Protein AF-0000000083316003 (afdb_homodimer)

Foldseek 3Di:
DVQLVVLLVCLVPPCVVLLVVLLVLQLQLVVVVAAEEEEEFQVSLVLLVLQDDAFFHFLRYAYQDDPQRYPVVHNVRNVVVQQDADCQLVSCVVFPHALSYAYEYEDALQAGRNSQVVLVNCVVRNHQYEYEYAPQQVVVDAHHPVNDGNVRSHPGYRHLNAHHVQFRAFDDPVSPDGHDGRRVVSSSSSVSVSRVSSCVVCVVVVHHGRGQRHPPDPPRVVSSVVSCVVCCVRHVVD/DVQLVVLLVCLVPPCVVLLVVLLVLQLQLVVVVAAEEEEEFQVSLVLLVLQDDAFFHFLRYAYQDDPQRYPVVHNVRNVVVQQDADCQLVSCVVFPHALSYAYEYEDALQAGRNSQVVLVNCVVRNHQYEYEYAPQQVVVDAHHPVNDGNVRSHPGYRHLNAHHVQFRAFDDPVSPDGHDGRRVVSSSSSVSVSRVSSCVVCVVVVHHGRGQRHPPDPPRVVSSVVSCVVCCVRHVVD

Nearest PDB structures (foldseek):
  3cvj-assembly2_D  TM=9.677E-01  e=1.317E-24  Halalkalibacterium halodurans C-125
  2i2w-assembly1_A  TM=7.244E-01  e=1.270E-08  Escherichia coli
  1nri-assembly1_A-2  TM=6.727E-01  e=1.949E-07  Haemophilus influenzae
  4s12-assembly1_A  TM=6.729E-01  e=2.659E-07  Yersinia enterocolitica subsp. palearctica Y11
  4m0d-assembly1_A  TM=6.457E-01  e=8.125E-07  Haemophilus influenzae Rd KW20

Organism: NCBI:txid1204385

InterPro domains:
  IPR001347 SIS domain [PF13580] (2-132)
  IPR001347 SIS domain [PS51464] (26-204)
  IPR046348 SIS domain superfamily [SSF53697] (4-202)
  IPR050099 SIS family GmhA and DiaA subfamilies [PTHR30390] (5-138)

Secondary structure (DSSP, 8-state):
-HHHHHHHHHHHHHSHHHHHHHHHHHHHHHHTT--EEEEESGGGHHHHHHTSS-TT-BTTEEE---GGGSTTT-HHHHHHHTT-TTSHHHHHTTS---TT-EEEEE-SSS--HHHHHHHHHHHHTT-EEEEEE-HHHHHHS---TTS--HHHH-SEEEE--PPGGGEEEE-TTT---EEEE-HHHHHHHHHHHHHHHHHHHHHHTT----B---TTSTTHHHHHHHHHHHHTTT-TT-/-HHHHHHHHHHHHHSHHHHHHHHHHHHHHHHTT--EEEEESGGGHHHHHHTSS-TT-BTTEEE---GGGSTTT-HHHHHHHTT-TTSHHHHHTTS---TT-EEEEE-SSS--HHHHHHHHHHHHTT-EEEEEE-HHHHHHS---TTS--HHHH-SEEEE--PPGGGEEEE-TTT---EEEE-HHHHHHHHHHHHHHHHHHHHHHTT----B---TTSTTHHHHHHHHHHHHGGG-TT-

Sequence (476 aa):
MAAIQATLQQIAESQAAALDAAATAIVDAFRADGMLYLFGTGHSHLLAEEGHYRAGGLAPVCPILSSATMLHESAVTSTRFERTSGIGAALLERYPISNRDVIMIFSNSGVNAVPVEVALAARERGMTVIAVVAAAYAARVPAGPSGHKLADLAHIVIDNHGVPGDALVPIGTARRFRTGPGSTITGAFILNAILTEVAWRLDAMGMEPPVYISANMPGAAEHNAGLVARFRSRNPHLMAAIQATLQQIAESQAAALDAAATAIVDAFRADGMLYLFGTGHSHLLAEEGHYRAGGLAPVCPILSSATMLHESAVTSTRFERTSGIGAALLERYPISNRDVIMIFSNSGVNAVPVEVALAARERGMTVIAVVAAAYAARVPAGPSGHKLADLAHIVIDNHGVPGDALVPIGTARRFRTGPGSTITGAFILNAILTEVAWRLDAMGMEPPVYISANMPGAAEHNAGLVARFRSRNPHL

pLDDT: mean 95.46, std 4.46, range [69.31, 98.94]

Radius of gyration: 20.66 Å; Cα contacts (8 Å, |Δi|>4): 1092; chains: 2; bounding box: 54×57×46 Å

Structure (mmCIF, N/CA/C/O backbone):
data_AF-0000000083316003-model_v1
#
loop_
_entity.id
_entity.type
_entity.pdbx_description
1 polymer 'SIS domain-containing protein'
#
loop_
_atom_site.group_PDB
_atom_site.id
_atom_site.type_symbol
_atom_site.label_atom_id
_atom_site.label_alt_id
_atom_site.label_comp_id
_atom_site.label_asym_id
_atom_site.label_entity_id
_atom_site.label_seq_id
_atom_site.pdbx_PDB_ins_code
_atom_site.Cartn_x
_atom_site.Cartn_y
_atom_site.Cartn_z
_atom_site.occupancy
_atom_site.B_iso_or_equiv
_atom_site.auth_seq_id
_atom_site.auth_comp_id
_atom_site.auth_asym_id
_atom_site.auth_atom_id
_atom_site.pdbx_PDB_model_num
ATOM 1 N N . MET A 1 1 ? 1.107 14.305 -9.633 1 94.19 1 MET A N 1
ATOM 2 C CA . MET A 1 1 ? 0.143 13.414 -10.273 1 94.19 1 MET A CA 1
ATOM 3 C C . MET A 1 1 ? 0.595 13.047 -11.688 1 94.19 1 MET A C 1
ATOM 5 O O . MET A 1 1 ? 0.624 11.875 -12.047 1 94.19 1 MET A O 1
ATOM 9 N N . ALA A 1 2 ? 1.16 14 -12.375 1 94 2 ALA A N 1
ATOM 10 C CA . ALA A 1 2 ? 1.565 13.711 -13.75 1 94 2 ALA A CA 1
ATOM 11 C C . ALA A 1 2 ? 2.762 12.766 -13.789 1 94 2 ALA A C 1
ATOM 13 O O . ALA A 1 2 ? 2.834 11.875 -14.641 1 94 2 ALA A O 1
ATOM 14 N N . ALA A 1 3 ? 3.707 12.914 -12.906 1 95.44 3 ALA A N 1
ATOM 15 C CA . ALA A 1 3 ? 4.938 12.125 -12.906 1 95.44 3 ALA A CA 1
ATOM 16 C C . ALA A 1 3 ? 4.641 10.648 -12.688 1 95.44 3 ALA A C 1
ATOM 18 O O . ALA A 1 3 ? 5.195 9.789 -13.375 1 95.44 3 ALA A O 1
ATOM 19 N N . ILE A 1 4 ? 3.785 10.344 -11.75 1 97.75 4 ILE A N 1
ATOM 20 C CA . ILE A 1 4 ? 3.494 8.945 -11.453 1 97.75 4 ILE A CA 1
ATOM 21 C C . ILE A 1 4 ? 2.67 8.336 -12.586 1 97.75 4 ILE A C 1
ATOM 23 O O . ILE A 1 4 ? 2.834 7.16 -12.922 1 97.75 4 ILE A O 1
ATOM 27 N N . GLN A 1 5 ? 1.734 9.102 -13.18 1 97.88 5 GLN A N 1
ATOM 28 C CA . GLN A 1 5 ? 0.959 8.609 -14.312 1 97.88 5 GLN A CA 1
ATOM 29 C C . GLN A 1 5 ? 1.862 8.289 -15.5 1 97.88 5 GLN A C 1
ATOM 31 O O . GLN A 1 5 ? 1.656 7.293 -16.188 1 97.88 5 GLN A O 1
ATOM 36 N N . ALA A 1 6 ? 2.855 9.117 -15.711 1 97.69 6 ALA A N 1
ATOM 37 C CA . ALA A 1 6 ? 3.83 8.859 -16.766 1 97.69 6 ALA A CA 1
ATOM 38 C C . ALA A 1 6 ? 4.617 7.582 -16.484 1 97.69 6 ALA A C 1
ATOM 40 O O . ALA A 1 6 ? 4.91 6.809 -17.406 1 97.69 6 ALA A O 1
ATOM 41 N N . THR A 1 7 ? 4.988 7.387 -15.25 1 98.31 7 THR A N 1
ATOM 42 C CA . THR A 1 7 ? 5.723 6.188 -14.852 1 98.31 7 THR A CA 1
ATOM 43 C C . THR A 1 7 ? 4.891 4.934 -15.102 1 98.31 7 THR A C 1
ATOM 45 O O . THR A 1 7 ? 5.402 3.934 -15.609 1 98.31 7 THR A O 1
ATOM 48 N N . LEU A 1 8 ? 3.58 4.992 -14.75 1 98.62 8 LEU A N 1
ATOM 49 C CA . LEU A 1 8 ? 2.693 3.857 -14.977 1 98.62 8 LEU A CA 1
ATOM 50 C C . LEU A 1 8 ? 2.578 3.547 -16.469 1 98.62 8 LEU A C 1
ATOM 52 O O . LEU A 1 8 ? 2.559 2.377 -16.859 1 98.62 8 LEU A O 1
ATOM 56 N N . GLN A 1 9 ? 2.506 4.59 -17.234 1 98 9 GLN A N 1
ATOM 57 C CA . GLN A 1 9 ? 2.443 4.41 -18.672 1 98 9 GLN A CA 1
ATOM 58 C C . GLN A 1 9 ? 3.717 3.758 -19.203 1 98 9 GLN A C 1
ATOM 60 O O . GLN A 1 9 ? 3.66 2.889 -20.078 1 98 9 GLN A O 1
ATOM 65 N N . GLN A 1 10 ? 4.844 4.195 -18.719 1 98.25 10 GLN A N 1
ATOM 66 C CA . GLN A 1 10 ? 6.121 3.609 -19.109 1 98.25 10 GLN A CA 1
ATOM 67 C C . GLN A 1 10 ? 6.176 2.125 -18.766 1 98.25 10 GLN A C 1
ATOM 69 O O . GLN A 1 10 ? 6.68 1.316 -19.547 1 98.25 10 GLN A O 1
ATOM 74 N N . ILE A 1 11 ? 5.684 1.744 -17.609 1 98.69 11 ILE A N 1
ATOM 75 C CA . ILE A 1 11 ? 5.648 0.348 -17.188 1 98.69 11 ILE A CA 1
ATOM 76 C C . ILE A 1 11 ? 4.785 -0.461 -18.156 1 98.69 11 ILE A C 1
ATOM 78 O O . ILE A 1 11 ? 5.203 -1.518 -18.641 1 98.69 11 ILE A O 1
ATOM 82 N N . ALA A 1 12 ? 3.582 0.074 -18.453 1 98 12 ALA A N 1
ATOM 83 C CA . ALA A 1 12 ? 2.645 -0.618 -19.328 1 98 12 ALA A CA 1
ATOM 84 C C . ALA A 1 12 ? 3.264 -0.876 -20.703 1 98 12 ALA A C 1
ATOM 86 O O . ALA A 1 12 ? 3.008 -1.912 -21.328 1 98 12 ALA A O 1
ATOM 87 N N . GLU A 1 13 ? 4.117 -0.022 -21.094 1 97.38 13 GLU A N 1
ATOM 88 C CA . GLU A 1 13 ? 4.68 -0.093 -22.438 1 97.38 13 GLU A CA 1
ATOM 89 C C . GLU A 1 13 ? 5.953 -0.933 -22.469 1 97.38 13 GLU A C 1
ATOM 91 O O . GLU A 1 13 ? 6.184 -1.702 -23.406 1 97.38 13 GLU A O 1
ATOM 96 N N . SER A 1 14 ? 6.727 -0.84 -21.484 1 98.5 14 SER A N 1
ATOM 97 C CA . SER A 1 14 ? 8.086 -1.371 -21.562 1 98.5 14 SER A CA 1
ATOM 98 C C . SER A 1 14 ? 8.188 -2.727 -20.875 1 98.5 14 SER A C 1
ATOM 100 O O . SER A 1 14 ? 9.148 -3.469 -21.094 1 98.5 14 SER A O 1
ATOM 102 N N . GLN A 1 15 ? 7.23 -3.033 -20.016 1 98.62 15 GLN A N 1
ATOM 103 C CA . GLN A 1 15 ? 7.414 -4.223 -19.188 1 98.62 15 GLN A CA 1
ATOM 104 C C . GLN A 1 15 ? 6.449 -5.332 -19.594 1 98.62 15 GLN A C 1
ATOM 106 O O . GLN A 1 15 ? 6.234 -6.289 -18.859 1 98.62 15 GLN A O 1
ATOM 111 N N . ALA A 1 16 ? 5.867 -5.223 -20.766 1 97.88 16 ALA A N 1
ATOM 112 C CA . ALA A 1 16 ? 4.844 -6.164 -21.219 1 97.88 16 ALA A CA 1
ATOM 113 C C . ALA A 1 16 ? 5.371 -7.594 -21.219 1 97.88 16 ALA A C 1
ATOM 115 O O . ALA A 1 16 ? 4.688 -8.516 -20.766 1 97.88 16 ALA A O 1
ATOM 116 N N . ALA A 1 17 ? 6.57 -7.84 -21.719 1 98.56 17 ALA A N 1
ATOM 117 C CA . ALA A 1 17 ? 7.145 -9.18 -21.812 1 98.56 17 ALA A CA 1
ATOM 118 C C . ALA A 1 17 ? 7.398 -9.766 -20.422 1 98.56 17 ALA A C 1
ATOM 120 O O . ALA A 1 17 ? 7.145 -10.945 -20.188 1 98.56 17 ALA A O 1
ATOM 121 N N . ALA A 1 18 ? 7.934 -8.945 -19.547 1 98.81 18 ALA A N 1
ATOM 122 C CA . ALA A 1 18 ? 8.211 -9.406 -18.188 1 98.81 18 ALA A CA 1
ATOM 123 C C . ALA A 1 18 ? 6.918 -9.719 -17.438 1 98.81 18 ALA A C 1
ATOM 125 O O . ALA A 1 18 ? 6.844 -10.695 -16.688 1 98.81 18 ALA A O 1
ATOM 126 N N . LEU A 1 19 ? 5.914 -8.859 -17.625 1 98.81 19 LEU A N 1
ATOM 127 C CA . LEU A 1 19 ? 4.613 -9.094 -17 1 98.81 19 LEU A CA 1
ATOM 128 C C . LEU A 1 19 ? 3.99 -10.391 -17.516 1 98.81 19 LEU A C 1
ATOM 130 O O . LEU A 1 19 ? 3.412 -11.156 -16.75 1 98.81 19 LEU A O 1
ATOM 134 N N . ASP A 1 20 ? 4.133 -10.594 -18.781 1 98.75 20 ASP A N 1
ATOM 135 C CA . ASP A 1 20 ? 3.631 -11.82 -19.391 1 98.75 20 ASP A CA 1
ATOM 136 C C . ASP A 1 20 ? 4.34 -13.047 -18.828 1 98.75 20 ASP A C 1
ATOM 138 O O . ASP A 1 20 ? 3.697 -14.062 -18.531 1 98.75 20 ASP A O 1
ATOM 142 N N . ALA A 1 21 ? 5.617 -13 -18.688 1 98.94 21 ALA A N 1
ATOM 143 C CA . ALA A 1 21 ? 6.402 -14.102 -18.141 1 98.94 21 ALA A CA 1
ATOM 144 C C . ALA A 1 21 ? 6.008 -14.391 -16.703 1 98.94 21 ALA A C 1
ATOM 146 O O . ALA A 1 21 ? 5.914 -15.555 -16.297 1 98.94 21 ALA A O 1
ATOM 147 N N . ALA A 1 22 ? 5.797 -13.344 -15.945 1 98.94 22 ALA A N 1
ATOM 148 C CA . ALA A 1 22 ? 5.379 -13.5 -14.555 1 98.94 22 ALA A CA 1
ATOM 149 C C . ALA A 1 22 ? 4.016 -14.188 -14.469 1 98.94 22 ALA A C 1
ATOM 151 O O . ALA A 1 22 ? 3.83 -15.117 -13.68 1 98.94 22 ALA A O 1
ATOM 152 N N . ALA A 1 23 ? 3.086 -13.695 -15.297 1 98.88 23 ALA A N 1
ATOM 153 C CA . ALA A 1 23 ? 1.759 -14.305 -15.312 1 98.88 23 ALA A CA 1
ATOM 154 C C . ALA A 1 23 ? 1.838 -15.781 -15.688 1 98.88 23 ALA A C 1
ATOM 156 O O . ALA A 1 23 ? 1.148 -16.625 -15.094 1 98.88 23 ALA A O 1
ATOM 157 N N . THR A 1 24 ? 2.688 -16.094 -16.641 1 98.88 24 THR A N 1
ATOM 158 C CA . THR A 1 24 ? 2.867 -17.484 -17.062 1 98.88 24 THR A CA 1
ATOM 159 C C . THR A 1 24 ? 3.391 -18.328 -15.906 1 98.88 24 THR A C 1
ATOM 161 O O . THR A 1 24 ? 2.863 -19.406 -15.641 1 98.88 24 THR A O 1
ATOM 164 N N . ALA A 1 25 ? 4.371 -17.828 -15.234 1 98.94 25 ALA A N 1
ATOM 165 C CA . ALA A 1 25 ? 4.965 -18.562 -14.125 1 98.94 25 ALA A CA 1
ATOM 166 C C . ALA A 1 25 ? 3.934 -18.828 -13.031 1 98.94 25 ALA A C 1
ATOM 168 O O . ALA A 1 25 ? 3.895 -19.922 -12.453 1 98.94 25 ALA A O 1
ATOM 169 N N . ILE A 1 26 ? 3.119 -17.875 -12.758 1 98.88 26 ILE A N 1
ATOM 170 C CA . ILE A 1 26 ? 2.137 -17.984 -11.688 1 98.88 26 ILE A CA 1
ATOM 171 C C . ILE A 1 26 ? 1.019 -18.938 -12.102 1 98.88 26 ILE A C 1
ATOM 173 O O . ILE A 1 26 ? 0.58 -19.781 -11.312 1 98.88 26 ILE A O 1
ATOM 177 N N . VAL A 1 27 ? 0.526 -18.828 -13.344 1 98.81 27 VAL A N 1
ATOM 178 C CA . VAL A 1 27 ? -0.492 -19.734 -13.844 1 98.81 27 VAL A CA 1
ATOM 179 C C . VAL A 1 27 ? 0.014 -21.172 -13.758 1 98.81 27 VAL A C 1
ATOM 181 O O . VAL A 1 27 ? -0.71 -22.062 -13.312 1 98.81 27 VAL A O 1
ATOM 184 N N . ASP A 1 28 ? 1.266 -21.375 -14.188 1 98.69 28 ASP A N 1
ATOM 185 C CA . ASP A 1 28 ? 1.854 -22.703 -14.133 1 98.69 28 ASP A CA 1
ATOM 186 C C . ASP A 1 28 ? 1.908 -23.219 -12.695 1 98.69 28 ASP A C 1
ATOM 188 O O . ASP A 1 28 ? 1.617 -24.391 -12.438 1 98.69 28 ASP A O 1
ATOM 192 N N . ALA A 1 29 ? 2.287 -22.391 -11.781 1 98.69 29 ALA A N 1
ATOM 193 C CA . ALA A 1 29 ? 2.324 -22.781 -10.375 1 98.69 29 ALA A CA 1
ATOM 194 C C . ALA A 1 29 ? 0.938 -23.172 -9.875 1 98.69 29 ALA A C 1
ATOM 196 O O . ALA A 1 29 ? 0.78 -24.219 -9.234 1 98.69 29 ALA A O 1
ATOM 197 N N . PHE A 1 30 ? -0.073 -22.312 -10.188 1 98.44 30 PHE A N 1
ATOM 198 C CA . PHE A 1 30 ? -1.432 -22.578 -9.734 1 98.44 30 PHE A CA 1
ATOM 199 C C . PHE A 1 30 ? -1.959 -23.875 -10.32 1 98.44 30 PHE A C 1
ATOM 201 O O . PHE A 1 30 ? -2.619 -24.656 -9.633 1 98.44 30 PHE A O 1
ATOM 208 N N . ARG A 1 31 ? -1.656 -24.125 -11.531 1 97.56 31 ARG A N 1
ATOM 209 C CA . ARG A 1 31 ? -2.096 -25.359 -12.188 1 97.56 31 ARG A CA 1
ATOM 210 C C . ARG A 1 31 ? -1.441 -26.578 -11.547 1 97.56 31 ARG A C 1
ATOM 212 O O . ARG A 1 31 ? -2.02 -27.672 -11.547 1 97.56 31 ARG A O 1
ATOM 219 N N . ALA A 1 32 ? -0.326 -26.406 -11.039 1 97.31 32 ALA A N 1
ATOM 220 C CA . ALA A 1 32 ? 0.397 -27.5 -10.375 1 97.31 32 ALA A CA 1
ATOM 221 C C . ALA A 1 32 ? 0.099 -27.516 -8.875 1 97.31 32 ALA A C 1
ATOM 223 O O . ALA A 1 32 ? 0.826 -28.141 -8.102 1 97.31 32 ALA A O 1
ATOM 224 N N . ASP A 1 33 ? -0.866 -26.734 -8.461 1 96.69 33 ASP A N 1
ATOM 225 C CA . ASP A 1 33 ? -1.322 -26.641 -7.074 1 96.69 33 ASP A CA 1
ATOM 226 C C . ASP A 1 33 ? -0.284 -25.938 -6.199 1 96.69 33 ASP A C 1
ATOM 228 O O . ASP A 1 33 ? -0.202 -26.188 -4.996 1 96.69 33 ASP A O 1
ATOM 232 N N . GLY A 1 34 ? 0.559 -25.125 -6.82 1 98.19 34 GLY A N 1
ATOM 233 C CA . GLY A 1 34 ? 1.461 -24.234 -6.102 1 98.19 34 GLY A CA 1
ATOM 234 C C . GLY A 1 34 ? 0.823 -22.922 -5.723 1 98.19 34 GLY A C 1
ATOM 235 O O . GLY A 1 34 ? -0.335 -22.656 -6.062 1 98.19 34 GLY A O 1
ATOM 236 N N . MET A 1 35 ? 1.604 -22.141 -4.984 1 98.56 35 MET A N 1
ATOM 237 C CA . MET A 1 35 ? 1.162 -20.844 -4.488 1 98.56 35 MET A CA 1
ATOM 238 C C . MET A 1 35 ? 2.053 -19.734 -5.02 1 98.56 35 MET A C 1
ATOM 240 O O . MET A 1 35 ? 3.158 -19.984 -5.5 1 98.56 35 MET A O 1
ATOM 244 N N . LEU A 1 36 ? 1.54 -18.531 -5.004 1 98.88 36 LEU A N 1
ATOM 245 C CA . LEU A 1 36 ? 2.352 -17.312 -5.125 1 98.88 36 LEU A CA 1
ATOM 246 C C . LEU A 1 36 ? 2.662 -16.734 -3.752 1 98.88 36 LEU A C 1
ATOM 248 O O . LEU A 1 36 ? 1.748 -16.391 -2.998 1 98.88 36 LEU A O 1
ATOM 252 N N . TYR A 1 37 ? 3.92 -16.672 -3.432 1 98.88 37 TYR A N 1
ATOM 253 C CA . TYR A 1 37 ? 4.363 -15.977 -2.229 1 98.88 37 TYR A CA 1
ATOM 254 C C . TYR A 1 37 ? 4.82 -14.562 -2.559 1 98.88 37 TYR A C 1
ATOM 256 O O . TYR A 1 37 ? 5.449 -14.328 -3.594 1 98.88 37 TYR A O 1
ATOM 264 N N . LEU A 1 38 ? 4.449 -13.609 -1.758 1 98.88 38 LEU A N 1
ATOM 265 C CA . LEU A 1 38 ? 4.84 -12.211 -1.913 1 98.88 38 LEU A CA 1
ATOM 266 C C . LEU A 1 38 ? 5.703 -11.758 -0.741 1 98.88 38 LEU A C 1
ATOM 268 O O . LEU A 1 38 ? 5.406 -12.07 0.413 1 98.88 38 LEU A O 1
ATOM 272 N N . PHE A 1 39 ? 6.742 -11.016 -1.073 1 98.62 39 PHE A N 1
ATOM 273 C CA . PHE A 1 39 ? 7.637 -10.602 -0.002 1 98.62 39 PHE A CA 1
ATOM 274 C C . PHE A 1 39 ? 8.195 -9.211 -0.275 1 98.62 39 PHE A C 1
ATOM 276 O O . PHE A 1 39 ? 8.438 -8.852 -1.429 1 98.62 39 PHE A O 1
ATOM 283 N N . GLY A 1 40 ? 8.414 -8.438 0.724 1 97.69 40 GLY A N 1
ATOM 284 C CA . GLY A 1 40 ? 9.102 -7.16 0.79 1 97.69 40 GLY A CA 1
ATOM 285 C C . GLY A 1 40 ? 9.398 -6.715 2.209 1 97.69 40 GLY A C 1
ATOM 286 O O . GLY A 1 40 ? 8.852 -7.262 3.166 1 97.69 40 GLY A O 1
ATOM 287 N N . THR A 1 41 ? 10.297 -5.82 2.35 1 96.25 41 THR A N 1
ATOM 288 C CA . THR A 1 41 ? 10.648 -5.238 3.641 1 96.25 41 THR A CA 1
ATOM 289 C C . THR A 1 41 ? 10.398 -3.734 3.646 1 96.25 41 THR A C 1
ATOM 291 O O . THR A 1 41 ? 10.273 -3.117 2.586 1 96.25 41 THR A O 1
ATOM 294 N N . GLY A 1 42 ? 10.32 -3.158 4.879 1 94.19 42 GLY A N 1
ATOM 295 C CA . GLY A 1 42 ? 9.992 -1.741 4.945 1 94.19 42 GLY A CA 1
ATOM 296 C C . GLY A 1 42 ? 8.68 -1.398 4.27 1 94.19 42 GLY A C 1
ATOM 297 O O . GLY A 1 42 ? 7.656 -2.033 4.531 1 94.19 42 GLY A O 1
ATOM 298 N N . HIS A 1 43 ? 8.664 -0.452 3.43 1 96.06 43 HIS A N 1
ATOM 299 C CA . HIS A 1 43 ? 7.426 -0.059 2.758 1 96.06 43 HIS A CA 1
ATOM 300 C C . HIS A 1 43 ? 7.023 -1.083 1.701 1 96.06 43 HIS A C 1
ATOM 302 O O . HIS A 1 43 ? 5.844 -1.214 1.376 1 96.06 43 HIS A O 1
ATOM 308 N N . SER A 1 44 ? 7.988 -1.869 1.26 1 97.25 44 SER A N 1
ATOM 309 C CA . SER A 1 44 ? 7.691 -2.859 0.23 1 97.25 44 SER A CA 1
ATOM 310 C C . SER A 1 44 ? 6.832 -3.992 0.782 1 97.25 44 SER A C 1
ATOM 312 O O . SER A 1 44 ? 6.219 -4.742 0.02 1 97.25 44 SER A O 1
ATOM 314 N N . HIS A 1 45 ? 6.824 -4.176 2.115 1 97.19 45 HIS A N 1
ATOM 315 C CA . HIS A 1 45 ? 5.965 -5.223 2.656 1 97.19 45 HIS A CA 1
ATOM 316 C C . HIS A 1 45 ? 4.492 -4.91 2.396 1 97.19 45 HIS A C 1
ATOM 318 O O . HIS A 1 45 ? 3.65 -5.809 2.412 1 97.19 45 HIS A O 1
ATOM 324 N N . LEU A 1 46 ? 4.18 -3.615 2.199 1 97.88 46 LEU A N 1
ATOM 325 C CA . LEU A 1 46 ? 2.814 -3.221 1.866 1 97.88 46 LEU A CA 1
ATOM 326 C C . LEU A 1 46 ? 2.318 -3.969 0.633 1 97.88 46 LEU A C 1
ATOM 328 O O . LEU A 1 46 ? 1.139 -4.316 0.546 1 97.88 46 LEU A O 1
ATOM 332 N N . LEU A 1 47 ? 3.238 -4.227 -0.292 1 98.56 47 LEU A N 1
ATOM 333 C CA . LEU A 1 47 ? 2.855 -4.898 -1.527 1 98.56 47 LEU A CA 1
ATOM 334 C C . LEU A 1 47 ? 2.561 -6.375 -1.273 1 98.56 47 LEU A C 1
ATOM 336 O O . LEU A 1 47 ? 1.702 -6.961 -1.934 1 98.56 47 LEU A O 1
ATOM 340 N N . ALA A 1 48 ? 3.262 -6.973 -0.296 1 98.38 48 ALA A N 1
ATOM 341 C CA . ALA A 1 48 ? 2.928 -8.336 0.102 1 98.38 48 ALA A CA 1
ATOM 342 C C . ALA A 1 48 ? 1.509 -8.414 0.657 1 98.38 48 ALA A C 1
ATOM 344 O O . ALA A 1 48 ? 0.749 -9.328 0.309 1 98.38 48 ALA A O 1
ATOM 345 N N . GLU A 1 49 ? 1.168 -7.434 1.439 1 97.88 49 GLU A N 1
ATOM 346 C CA . GLU A 1 49 ? -0.172 -7.406 2.018 1 97.88 49 GLU A CA 1
ATOM 347 C C . GLU A 1 49 ? -1.214 -7.016 0.973 1 97.88 49 GLU A C 1
ATOM 349 O O . GLU A 1 49 ? -2.355 -7.477 1.023 1 97.88 49 GLU A O 1
ATOM 354 N N . GLU A 1 50 ? -0.827 -6.227 0.021 1 98.38 50 GLU A N 1
ATOM 355 C CA . GLU A 1 50 ? -1.728 -5.812 -1.051 1 98.38 50 GLU A CA 1
ATOM 356 C C . GLU A 1 50 ? -2.27 -7.02 -1.813 1 98.38 50 GLU A C 1
ATOM 358 O O . GLU A 1 50 ? -3.438 -7.039 -2.205 1 98.38 50 GLU A O 1
ATOM 363 N N . GLY A 1 51 ? -1.485 -8.008 -2 1 98.38 51 GLY A N 1
ATOM 364 C CA . GLY A 1 51 ? -1.894 -9.156 -2.791 1 98.38 51 GLY A CA 1
ATOM 365 C C . GLY A 1 51 ? -2.66 -10.195 -1.99 1 98.38 51 GLY A C 1
ATOM 366 O O . GLY A 1 51 ? -3.074 -11.227 -2.529 1 98.38 51 GLY A O 1
ATOM 367 N N . HIS A 1 52 ? -2.873 -9.891 -0.734 1 97.94 52 HIS A N 1
ATOM 368 C CA . HIS A 1 52 ? -3.355 -10.914 0.18 1 97.94 52 HIS A CA 1
ATOM 369 C C . HIS A 1 52 ? -4.789 -10.633 0.618 1 97.94 52 HIS A C 1
ATOM 371 O O . HIS A 1 52 ? -5.078 -9.57 1.167 1 97.94 52 HIS A O 1
ATOM 377 N N . TYR A 1 53 ? -5.703 -11.516 0.42 1 96.88 53 TYR A N 1
ATOM 378 C CA . TYR A 1 53 ? -7.047 -11.586 0.981 1 96.88 53 TYR A CA 1
ATOM 379 C C . TYR A 1 53 ? -7.785 -10.266 0.798 1 96.88 53 TYR A C 1
ATOM 381 O O . TYR A 1 53 ? -8.258 -9.672 1.77 1 96.88 53 TYR A O 1
ATOM 389 N N . ARG A 1 54 ? -8.062 -9.898 -0.397 1 96 54 ARG A N 1
ATOM 390 C CA . ARG A 1 54 ? -8.836 -8.688 -0.678 1 96 54 ARG A CA 1
ATOM 391 C C . ARG A 1 54 ? -9.773 -8.906 -1.861 1 96 54 ARG A C 1
ATOM 393 O O . ARG A 1 54 ? -9.617 -9.867 -2.617 1 96 54 ARG A O 1
ATOM 400 N N . ALA A 1 55 ? -10.672 -7.938 -1.91 1 94.62 55 ALA A N 1
ATOM 401 C CA . ALA A 1 55 ? -11.586 -7.926 -3.047 1 94.62 55 ALA A CA 1
ATOM 402 C C . ALA A 1 55 ? -10.82 -7.922 -4.367 1 94.62 55 ALA A C 1
ATOM 404 O O . ALA A 1 55 ? -9.938 -7.09 -4.578 1 94.62 55 ALA A O 1
ATOM 405 N N . GLY A 1 56 ? -11.164 -8.922 -5.176 1 95.69 56 GLY A N 1
ATOM 406 C CA . GLY A 1 56 ? -10.555 -8.969 -6.496 1 95.69 56 GLY A CA 1
ATOM 407 C C . GLY A 1 56 ? -9.203 -9.664 -6.508 1 95.69 56 GLY A C 1
ATOM 408 O O . GLY A 1 56 ? -8.609 -9.859 -7.566 1 95.69 56 GLY A O 1
ATOM 409 N N . GLY A 1 57 ? -8.656 -10.008 -5.348 1 97.5 57 GLY A N 1
ATOM 410 C CA . GLY A 1 57 ? -7.406 -10.742 -5.242 1 97.5 57 GLY A CA 1
ATOM 411 C C . GLY A 1 57 ? -7.582 -12.242 -5.371 1 97.5 57 GLY A C 1
ATOM 412 O O . GLY A 1 57 ? -8.695 -12.758 -5.266 1 97.5 57 GLY A O 1
ATOM 413 N N . LEU A 1 58 ? -6.52 -12.945 -5.602 1 98.44 58 LEU A N 1
ATOM 414 C CA . LEU A 1 58 ? -6.547 -14.391 -5.789 1 98.44 58 LEU A CA 1
ATOM 415 C C . LEU A 1 58 ? -6.215 -15.109 -4.484 1 98.44 58 LEU A C 1
ATOM 417 O O . LEU A 1 58 ? -5.293 -14.711 -3.768 1 98.44 58 LEU A O 1
ATOM 421 N N . ALA A 1 59 ? -6.855 -16.219 -4.207 1 98.31 59 ALA A N 1
ATOM 422 C CA . ALA A 1 59 ? -6.793 -16.922 -2.926 1 98.31 59 ALA A CA 1
ATOM 423 C C . ALA A 1 59 ? -5.449 -17.609 -2.746 1 98.31 59 ALA A C 1
ATOM 425 O O . ALA A 1 59 ? -4.918 -17.672 -1.635 1 98.31 59 ALA A O 1
ATOM 426 N N . PRO A 1 60 ? -4.812 -18.156 -3.822 1 98.56 60 PRO A N 1
ATOM 427 C CA . PRO A 1 60 ? -3.539 -18.859 -3.631 1 98.56 60 PRO A CA 1
ATOM 428 C C . PRO A 1 60 ? -2.348 -17.906 -3.566 1 98.56 60 PRO A C 1
ATOM 430 O O . PRO A 1 60 ? -1.297 -18.188 -4.148 1 98.56 60 PRO A O 1
ATOM 433 N N . VAL A 1 61 ? -2.523 -16.781 -2.949 1 98.75 61 VAL A N 1
ATOM 434 C CA . VAL A 1 61 ? -1.479 -15.781 -2.717 1 98.75 61 VAL A CA 1
ATOM 435 C C . VAL A 1 61 ? -1.208 -15.656 -1.22 1 98.75 61 VAL A C 1
ATOM 437 O O . VAL A 1 61 ? -2.131 -15.438 -0.431 1 98.75 61 VAL A O 1
ATOM 440 N N . CYS A 1 62 ? 0.037 -15.852 -0.834 1 98.44 62 CYS A N 1
ATOM 441 C CA . CYS A 1 62 ? 0.439 -15.828 0.567 1 98.44 62 CYS A CA 1
ATOM 442 C C . CYS A 1 62 ? 1.576 -14.836 0.793 1 98.44 62 CYS A C 1
ATOM 444 O O . CYS A 1 62 ? 2.652 -14.977 0.21 1 98.44 62 CYS A O 1
ATOM 446 N N . PRO A 1 63 ? 1.342 -13.836 1.633 1 98.19 63 PRO A N 1
ATOM 447 C CA . PRO A 1 63 ? 2.449 -12.945 1.983 1 98.19 63 PRO A CA 1
ATOM 448 C C . PRO A 1 63 ? 3.428 -13.586 2.971 1 98.19 63 PRO A C 1
ATOM 450 O O . PRO A 1 63 ? 3.016 -14.352 3.842 1 98.19 63 PRO A O 1
ATOM 453 N N . ILE A 1 64 ? 4.68 -13.297 2.779 1 97.44 64 ILE A N 1
ATOM 454 C CA . ILE A 1 64 ? 5.68 -13.578 3.801 1 97.44 64 ILE A CA 1
ATOM 455 C C . ILE A 1 64 ? 5.848 -12.367 4.711 1 97.44 64 ILE A C 1
ATOM 457 O O . ILE A 1 64 ? 6.336 -11.32 4.273 1 97.44 64 ILE A O 1
ATOM 461 N N . LEU A 1 65 ? 5.402 -12.57 5.941 1 95 65 LEU A N 1
ATOM 462 C CA . LEU A 1 65 ? 5.367 -11.438 6.859 1 95 65 LEU A CA 1
ATOM 463 C C . LEU A 1 65 ? 6.234 -11.703 8.086 1 95 65 LEU A C 1
ATOM 465 O O . LEU A 1 65 ? 6.211 -12.805 8.641 1 95 65 LEU A O 1
ATOM 469 N N . SER A 1 66 ? 7.078 -10.734 8.344 1 91.69 66 SER A N 1
ATOM 470 C CA . SER A 1 66 ? 7.883 -10.695 9.562 1 91.69 66 SER A CA 1
ATOM 471 C C . SER A 1 66 ? 7.836 -9.32 10.219 1 91.69 66 SER A C 1
ATOM 473 O O . SER A 1 66 ? 8.383 -8.359 9.68 1 91.69 66 SER A O 1
ATOM 475 N N . SER A 1 67 ? 7.262 -9.312 11.445 1 89.19 67 SER A N 1
ATOM 476 C CA . SER A 1 67 ? 7.078 -8.031 12.125 1 89.19 67 SER A CA 1
ATOM 477 C C . SER A 1 67 ? 8.391 -7.262 12.211 1 89.19 67 SER A C 1
ATOM 479 O O . SER A 1 67 ? 8.398 -6.031 12.156 1 89.19 67 SER A O 1
ATOM 481 N N . ALA A 1 68 ? 9.461 -7.957 12.297 1 87.19 68 ALA A N 1
ATOM 482 C CA . ALA A 1 68 ? 10.773 -7.328 12.445 1 87.19 68 ALA A CA 1
ATOM 483 C C . ALA A 1 68 ? 11.125 -6.504 11.211 1 87.19 68 ALA A C 1
ATOM 485 O O . ALA A 1 68 ? 11.867 -5.523 11.305 1 87.19 68 ALA A O 1
ATOM 486 N N . THR A 1 69 ? 10.555 -6.828 10.07 1 89.88 69 THR A N 1
ATOM 487 C CA . THR A 1 69 ? 10.938 -6.148 8.836 1 89.88 69 THR A CA 1
ATOM 488 C C . THR A 1 69 ? 9.766 -5.348 8.273 1 89.88 69 THR A C 1
ATOM 490 O O . THR A 1 69 ? 9.805 -4.902 7.129 1 89.88 69 THR A O 1
ATOM 493 N N . MET A 1 70 ? 8.688 -5.309 9.039 1 91.31 70 MET A N 1
ATOM 494 C CA . MET A 1 70 ? 7.52 -4.52 8.656 1 91.31 70 MET A CA 1
ATOM 495 C C . MET A 1 70 ? 7.52 -3.168 9.367 1 91.31 70 MET A C 1
ATOM 497 O O . MET A 1 70 ? 8.312 -2.943 10.281 1 91.31 70 MET A O 1
ATOM 501 N N . LEU A 1 71 ? 6.676 -2.303 9.023 1 86.94 71 LEU A N 1
ATOM 502 C CA . LEU A 1 71 ? 6.715 -0.91 9.461 1 86.94 71 LEU A CA 1
ATOM 503 C C . LEU A 1 71 ? 6.016 -0.739 10.805 1 86.94 71 LEU A C 1
ATOM 505 O O . LEU A 1 71 ? 6.293 0.212 11.539 1 86.94 71 LEU A O 1
ATOM 509 N N . HIS A 1 72 ? 5.141 -1.556 11.188 1 86.12 72 HIS A N 1
ATOM 510 C CA . HIS A 1 72 ? 4.105 -1.237 12.164 1 86.12 72 HIS A CA 1
ATOM 511 C C . HIS A 1 72 ? 4.664 -1.255 13.578 1 86.12 72 HIS A C 1
ATOM 513 O O . HIS A 1 72 ? 4.156 -0.561 14.461 1 86.12 72 HIS A O 1
ATOM 519 N N . GLU A 1 73 ? 5.691 -2.047 13.82 1 86.69 73 GLU A N 1
ATOM 520 C CA . GLU A 1 73 ? 6.25 -2.09 15.172 1 86.69 73 GLU A CA 1
ATOM 521 C C . GLU A 1 73 ? 7.215 -0.929 15.406 1 86.69 73 GLU A C 1
ATOM 523 O O . GLU A 1 73 ? 7.16 -0.274 16.453 1 86.69 73 GLU A O 1
ATOM 528 N N . SER A 1 74 ? 8.094 -0.711 14.461 1 87.38 74 SER A N 1
ATOM 529 C CA . SER A 1 74 ? 9.039 0.395 14.453 1 87.38 74 SER A CA 1
ATOM 530 C C . SER A 1 74 ? 9.633 0.61 13.07 1 87.38 74 SER A C 1
ATOM 532 O O . SER A 1 74 ? 10.398 -0.22 12.578 1 87.38 74 SER A O 1
ATOM 534 N N . ALA A 1 75 ? 9.352 1.756 12.555 1 88.88 75 ALA A N 1
ATOM 535 C CA . ALA A 1 75 ? 9.836 2.045 11.203 1 88.88 75 ALA A CA 1
ATOM 536 C C . ALA A 1 75 ? 11.359 2.146 11.188 1 88.88 75 ALA A C 1
ATOM 538 O O . ALA A 1 75 ? 12.008 1.678 10.25 1 88.88 75 ALA A O 1
ATOM 539 N N . VAL A 1 76 ? 11.953 2.725 12.211 1 90.06 76 VAL A N 1
ATOM 540 C CA . VAL A 1 76 ? 13.398 2.902 12.297 1 90.06 76 VAL A CA 1
ATOM 541 C C . VAL A 1 76 ? 14.078 1.541 12.414 1 90.06 76 VAL A C 1
ATOM 543 O O . VAL A 1 76 ? 15.031 1.254 11.688 1 90.06 76 VAL A O 1
ATOM 546 N N . THR A 1 77 ? 13.539 0.684 13.227 1 89.31 77 THR A N 1
ATOM 547 C CA . THR A 1 77 ? 14.141 -0.628 13.445 1 89.31 77 THR A CA 1
ATOM 548 C C . THR A 1 77 ? 13.977 -1.506 12.203 1 89.31 77 THR A C 1
ATOM 550 O O . THR A 1 77 ? 14.859 -2.305 11.883 1 89.31 77 THR A O 1
ATOM 553 N N . SER A 1 78 ? 12.875 -1.347 11.539 1 89.75 78 SER A N 1
ATOM 554 C CA . SER A 1 78 ? 12.641 -2.131 10.336 1 89.75 78 SER A CA 1
ATOM 555 C C . SER A 1 78 ? 13.703 -1.841 9.273 1 89.75 78 SER A C 1
ATOM 557 O O . SER A 1 78 ? 14.102 -2.736 8.531 1 89.75 78 SER A O 1
ATOM 559 N N . THR A 1 79 ? 14.094 -0.61 9.195 1 89.44 79 THR A N 1
ATOM 560 C CA . THR A 1 79 ? 15.133 -0.206 8.25 1 89.44 79 THR A CA 1
ATOM 561 C C . THR A 1 79 ? 16.453 -0.888 8.586 1 89.44 79 THR A C 1
ATOM 563 O O . THR A 1 79 ? 17.188 -1.323 7.684 1 89.44 79 THR A O 1
ATOM 566 N N . ARG A 1 80 ? 16.703 -1.005 9.867 1 88.62 80 ARG A N 1
ATOM 567 C CA . ARG A 1 80 ? 17.938 -1.671 10.297 1 88.62 80 ARG A CA 1
ATOM 568 C C . ARG A 1 80 ? 17.875 -3.17 10.023 1 88.62 80 ARG A C 1
ATOM 570 O O . ARG A 1 80 ? 18.828 -3.76 9.539 1 88.62 80 ARG A O 1
ATOM 577 N N . PHE A 1 81 ? 16.75 -3.748 10.258 1 90.81 81 PHE A N 1
ATOM 578 C CA . PHE A 1 81 ? 16.594 -5.191 10.141 1 90.81 81 PHE A CA 1
ATOM 579 C C . PHE A 1 81 ? 16.688 -5.629 8.68 1 90.81 81 PHE A C 1
ATOM 581 O O . PHE A 1 81 ? 17.266 -6.668 8.375 1 90.81 81 PHE A O 1
ATOM 588 N N . GLU A 1 82 ? 16.141 -4.871 7.828 1 91.69 82 GLU A N 1
ATOM 589 C CA . GLU A 1 82 ? 16.141 -5.27 6.422 1 91.69 82 GLU A CA 1
ATOM 590 C C . GLU A 1 82 ? 17.562 -5.352 5.871 1 91.69 82 GLU A C 1
ATOM 592 O O . GLU A 1 82 ? 17.812 -6 4.852 1 91.69 82 GLU A O 1
ATOM 597 N N . ARG A 1 83 ? 18.516 -4.738 6.566 1 90.06 83 ARG A N 1
ATOM 598 C CA . ARG A 1 83 ? 19.906 -4.676 6.117 1 90.06 83 ARG A CA 1
ATOM 599 C C . ARG A 1 83 ? 20.781 -5.637 6.906 1 90.06 83 ARG A C 1
ATOM 601 O O . ARG A 1 83 ? 21.984 -5.715 6.676 1 90.06 83 ARG A O 1
ATOM 608 N N . THR A 1 84 ? 20.156 -6.309 7.789 1 89.69 84 THR A N 1
ATOM 609 C CA . THR A 1 84 ? 20.875 -7.246 8.641 1 89.69 84 THR A CA 1
ATOM 610 C C . THR A 1 84 ? 20.906 -8.633 8.008 1 89.69 84 THR A C 1
ATOM 612 O O . THR A 1 84 ? 19.859 -9.211 7.703 1 89.69 84 THR A O 1
ATOM 615 N N . SER A 1 85 ? 22.109 -9.141 7.871 1 92.25 85 SER A N 1
ATOM 616 C CA . SER A 1 85 ? 22.281 -10.453 7.27 1 92.25 85 SER A CA 1
ATOM 617 C C . SER A 1 85 ? 21.891 -11.562 8.25 1 92.25 85 SER A C 1
ATOM 619 O O . SER A 1 85 ? 22.047 -11.406 9.461 1 92.25 85 SER A O 1
ATOM 621 N N . GLY A 1 86 ? 21.312 -12.617 7.629 1 89.44 86 GLY A N 1
ATOM 622 C CA . GLY A 1 86 ? 21.125 -13.812 8.438 1 89.44 86 GLY A CA 1
ATOM 623 C C . GLY A 1 86 ? 19.672 -14.109 8.75 1 89.44 86 GLY A C 1
ATOM 624 O O . GLY A 1 86 ? 19.344 -15.195 9.234 1 89.44 86 GLY A O 1
ATOM 625 N N . ILE A 1 87 ? 18.859 -13.234 8.367 1 89.25 87 ILE A N 1
ATOM 626 C CA . ILE A 1 87 ? 17.469 -13.43 8.773 1 89.25 87 ILE A CA 1
ATOM 627 C C . ILE A 1 87 ? 16.641 -13.906 7.582 1 89.25 87 ILE A C 1
ATOM 629 O O . ILE A 1 87 ? 15.602 -14.547 7.75 1 89.25 87 ILE A O 1
ATOM 633 N N . GLY A 1 88 ? 17.078 -13.688 6.41 1 91.25 88 GLY A N 1
ATOM 634 C CA . GLY A 1 88 ? 16.281 -13.883 5.207 1 91.25 88 GLY A CA 1
ATOM 635 C C . GLY A 1 88 ? 15.852 -15.32 5 1 91.25 88 GLY A C 1
ATOM 636 O O . GLY A 1 88 ? 14.672 -15.594 4.762 1 91.25 88 GLY A O 1
ATOM 637 N N . ALA A 1 89 ? 16.797 -16.234 5.156 1 90.12 89 ALA A N 1
ATOM 638 C CA . ALA A 1 89 ? 16.516 -17.641 4.918 1 90.12 89 ALA A CA 1
ATOM 639 C C . ALA A 1 89 ? 15.508 -18.188 5.934 1 90.12 89 ALA A C 1
ATOM 641 O O . ALA A 1 89 ? 14.648 -19 5.598 1 90.12 89 ALA A O 1
ATOM 642 N N . ALA A 1 90 ? 15.586 -17.703 7.133 1 91.75 90 ALA A N 1
ATOM 643 C CA . ALA A 1 90 ? 14.734 -18.172 8.227 1 91.75 90 ALA A CA 1
ATOM 644 C C . ALA A 1 90 ? 13.289 -17.75 8 1 91.75 90 ALA A C 1
ATOM 646 O O . ALA A 1 90 ? 12.367 -18.453 8.445 1 91.75 90 ALA A O 1
ATOM 647 N N . LEU A 1 91 ? 13.094 -16.688 7.281 1 93.62 91 LEU A N 1
ATOM 648 C CA . LEU A 1 91 ? 11.734 -16.203 7.043 1 93.62 91 LEU A CA 1
ATOM 649 C C . LEU A 1 91 ? 10.938 -17.203 6.211 1 93.62 91 LEU A C 1
ATOM 651 O O . LEU A 1 91 ? 9.727 -17.359 6.406 1 93.62 91 LEU A O 1
ATOM 655 N N . LEU A 1 92 ? 11.586 -17.938 5.344 1 93.81 92 LEU A N 1
ATOM 656 C CA . LEU A 1 92 ? 10.914 -18.875 4.449 1 93.81 92 LEU A CA 1
ATOM 657 C C . LEU A 1 92 ? 10.562 -20.156 5.184 1 93.81 92 LEU A C 1
ATOM 659 O O . LEU A 1 92 ? 9.664 -20.891 4.758 1 93.81 92 LEU A O 1
ATOM 663 N N . GLU A 1 93 ? 11.227 -20.438 6.305 1 92.06 93 GLU A N 1
ATOM 664 C CA . GLU A 1 93 ? 11.055 -21.703 7.012 1 92.06 93 GLU A CA 1
ATOM 665 C C . GLU A 1 93 ? 9.68 -21.797 7.664 1 92.06 93 GLU A C 1
ATOM 667 O O . GLU A 1 93 ? 9.195 -22.891 7.969 1 92.06 93 GLU A O 1
ATOM 672 N N . ARG A 1 94 ? 9.023 -20.75 7.766 1 90.81 94 ARG A N 1
ATOM 673 C CA . ARG A 1 94 ? 7.73 -20.703 8.438 1 90.81 94 ARG A CA 1
ATOM 674 C C . ARG A 1 94 ? 6.602 -21.094 7.48 1 90.81 94 ARG A C 1
ATOM 676 O O . ARG A 1 94 ? 5.461 -21.281 7.906 1 90.81 94 ARG A O 1
ATOM 683 N N . TYR A 1 95 ? 6.934 -21.234 6.219 1 95.19 95 TYR A N 1
ATOM 684 C CA . TYR A 1 95 ? 5.922 -21.469 5.195 1 95.19 95 TYR A CA 1
ATOM 685 C C . TYR A 1 95 ? 6.129 -22.812 4.52 1 95.19 95 TYR A C 1
ATOM 687 O O . TYR A 1 95 ? 7.262 -23.281 4.387 1 95.19 95 TYR A O 1
ATOM 695 N N . PRO A 1 96 ? 5.043 -23.5 4.203 1 95.69 96 PRO A N 1
ATOM 696 C CA . PRO A 1 96 ? 5.16 -24.797 3.529 1 95.69 96 PRO A CA 1
ATOM 697 C C . PRO A 1 96 ? 5.5 -24.656 2.047 1 95.69 96 PRO A C 1
ATOM 699 O O . PRO A 1 96 ? 4.742 -25.125 1.192 1 95.69 96 PRO A O 1
ATOM 702 N N . ILE A 1 97 ? 6.68 -24.203 1.777 1 95.5 97 ILE A N 1
ATOM 703 C CA . ILE A 1 97 ? 7.133 -23.859 0.434 1 95.5 97 ILE A CA 1
ATOM 704 C C . ILE A 1 97 ? 7.598 -25.125 -0.29 1 95.5 97 ILE A C 1
ATOM 706 O O . ILE A 1 97 ? 8.195 -26.016 0.322 1 95.5 97 ILE A O 1
ATOM 710 N N . SER A 1 98 ? 7.301 -25.203 -1.546 1 95.19 98 SER A N 1
ATOM 711 C CA . SER A 1 98 ? 7.758 -26.281 -2.422 1 95.19 98 SER A CA 1
ATOM 712 C C . SER A 1 98 ? 8.328 -25.719 -3.721 1 95.19 98 SER A C 1
ATOM 714 O O . SER A 1 98 ? 8.273 -24.516 -3.965 1 95.19 98 SER A O 1
ATOM 716 N N . ASN A 1 99 ? 8.852 -26.641 -4.598 1 96.62 99 ASN A N 1
ATOM 717 C CA . ASN A 1 99 ? 9.438 -26.219 -5.863 1 96.62 99 ASN A CA 1
ATOM 718 C C . ASN A 1 99 ? 8.367 -25.891 -6.902 1 96.62 99 ASN A C 1
ATOM 720 O O . ASN A 1 99 ? 8.68 -25.438 -8 1 96.62 99 ASN A O 1
ATOM 724 N N . ARG A 1 100 ? 7.086 -26 -6.543 1 97.56 100 ARG A N 1
ATOM 725 C CA . ARG A 1 100 ? 5.98 -25.641 -7.426 1 97.56 100 ARG A CA 1
ATOM 726 C C . ARG A 1 100 ? 5.578 -24.188 -7.238 1 97.56 100 ARG A C 1
ATOM 728 O O . ARG A 1 100 ? 4.832 -23.625 -8.047 1 97.56 100 ARG A O 1
ATOM 735 N N . ASP A 1 101 ? 6.121 -23.609 -6.156 1 98.56 101 ASP A N 1
ATOM 736 C CA . ASP A 1 101 ? 5.699 -22.266 -5.77 1 98.56 101 ASP A CA 1
ATOM 737 C C . ASP A 1 101 ? 6.52 -21.203 -6.496 1 98.56 101 ASP A C 1
ATOM 739 O O . ASP A 1 101 ? 7.613 -21.484 -6.988 1 98.56 101 ASP A O 1
ATOM 743 N N . VAL A 1 102 ? 5.957 -20.047 -6.641 1 98.88 102 VAL A N 1
ATOM 744 C CA . VAL A 1 102 ? 6.578 -18.828 -7.16 1 98.88 102 VAL A CA 1
ATOM 745 C C . VAL A 1 102 ? 6.66 -17.781 -6.055 1 98.88 102 VAL A C 1
ATOM 747 O O . VAL A 1 102 ? 5.781 -17.719 -5.191 1 98.88 102 VAL A O 1
ATOM 750 N N . ILE A 1 103 ? 7.754 -17.078 -6.039 1 98.94 103 ILE A N 1
ATOM 751 C CA . ILE A 1 103 ? 7.863 -15.969 -5.098 1 98.94 103 ILE A CA 1
ATOM 752 C C . ILE A 1 103 ? 8.133 -14.672 -5.855 1 98.94 103 ILE A C 1
ATOM 754 O O . ILE A 1 103 ? 8.906 -14.656 -6.816 1 98.94 103 ILE A O 1
ATOM 758 N N . MET A 1 104 ? 7.43 -13.656 -5.555 1 98.94 104 MET A N 1
ATOM 759 C CA . MET A 1 104 ? 7.656 -12.297 -6.047 1 98.94 104 MET A CA 1
ATOM 760 C C . MET A 1 104 ? 8.18 -11.398 -4.938 1 98.94 104 MET A C 1
ATOM 762 O O . MET A 1 104 ? 7.559 -11.281 -3.881 1 98.94 104 MET A O 1
ATOM 766 N N . ILE A 1 105 ? 9.312 -10.805 -5.137 1 98.94 105 ILE A N 1
ATOM 767 C CA . ILE A 1 105 ? 10 -9.992 -4.137 1 98.94 105 ILE A CA 1
ATOM 768 C C . ILE A 1 105 ? 10.055 -8.539 -4.613 1 98.94 105 ILE A C 1
ATOM 770 O O . ILE A 1 105 ? 10.531 -8.258 -5.715 1 98.94 105 ILE A O 1
ATOM 774 N N . PHE A 1 106 ? 9.523 -7.66 -3.764 1 98.81 106 PHE A N 1
ATOM 775 C CA . PHE A 1 106 ? 9.547 -6.227 -4.023 1 98.81 106 PHE A CA 1
ATOM 776 C C . PHE A 1 106 ? 10.688 -5.562 -3.262 1 98.81 106 PHE A C 1
ATOM 778 O O . PHE A 1 106 ? 10.758 -5.645 -2.035 1 98.81 106 PHE A O 1
ATOM 785 N N . SER A 1 107 ? 11.578 -4.938 -3.938 1 98.06 107 SER A N 1
ATOM 786 C CA . SER A 1 107 ? 12.688 -4.199 -3.355 1 98.06 107 SER A CA 1
ATOM 787 C C . SER A 1 107 ? 13.227 -3.152 -4.328 1 98.06 107 SER A C 1
ATOM 789 O O . SER A 1 107 ? 13.914 -3.492 -5.293 1 98.06 107 SER A O 1
ATOM 791 N N . ASN A 1 108 ? 13 -1.888 -4.082 1 96.56 108 ASN A N 1
ATOM 792 C CA . ASN A 1 108 ? 13.336 -0.831 -5.031 1 96.56 108 ASN A CA 1
ATOM 793 C C . ASN A 1 108 ? 14.828 -0.812 -5.348 1 96.56 108 ASN A C 1
ATOM 795 O O . ASN A 1 108 ? 15.219 -0.888 -6.512 1 96.56 108 ASN A O 1
ATOM 799 N N . SER A 1 109 ? 15.633 -0.78 -4.32 1 95.44 109 SER A N 1
ATOM 800 C CA . SER A 1 109 ? 17.062 -0.743 -4.562 1 95.44 109 SER A CA 1
ATOM 801 C C . SER A 1 109 ? 17.609 -2.121 -4.945 1 95.44 109 SER A C 1
ATOM 803 O O . SER A 1 109 ? 18.625 -2.23 -5.613 1 95.44 109 SER A O 1
ATOM 805 N N . GLY A 1 110 ? 17 -3.154 -4.445 1 97.12 110 GLY A N 1
ATOM 806 C CA . GLY A 1 110 ? 17.391 -4.527 -4.73 1 97.12 110 GLY A CA 1
ATOM 807 C C . GLY A 1 110 ? 18.703 -4.926 -4.086 1 97.12 110 GLY A C 1
ATOM 808 O O . GLY A 1 110 ? 19.328 -5.906 -4.492 1 97.12 110 GLY A O 1
ATOM 809 N N . VAL A 1 111 ? 19.141 -4.125 -3.035 1 96.06 111 VAL A N 1
ATOM 810 C CA . VAL A 1 111 ? 20.5 -4.379 -2.566 1 96.06 111 VAL A CA 1
ATOM 811 C C . VAL A 1 111 ? 20.469 -4.789 -1.096 1 96.06 111 VAL A C 1
ATOM 813 O O . VAL A 1 111 ? 21.469 -5.262 -0.557 1 96.06 111 VAL A O 1
ATOM 816 N N . ASN A 1 112 ? 19.312 -4.605 -0.356 1 94.75 112 ASN A N 1
ATOM 817 C CA . ASN A 1 112 ? 19.25 -4.871 1.077 1 94.75 112 ASN A CA 1
ATOM 818 C C . ASN A 1 112 ? 19.406 -6.359 1.376 1 94.75 112 ASN A C 1
ATOM 820 O O . ASN A 1 112 ? 18.891 -7.199 0.63 1 94.75 112 ASN A O 1
ATOM 824 N N . ALA A 1 113 ? 19.969 -6.715 2.428 1 95.81 113 ALA A N 1
ATOM 825 C CA . ALA A 1 113 ? 20.391 -8.07 2.758 1 95.81 113 ALA A CA 1
ATOM 826 C C . ALA A 1 113 ? 19.203 -9.031 2.783 1 95.81 113 ALA A C 1
ATOM 828 O O . ALA A 1 113 ? 19.25 -10.094 2.164 1 95.81 113 ALA A O 1
ATOM 829 N N . VAL A 1 114 ? 18.109 -8.641 3.398 1 96.62 114 VAL A N 1
ATOM 830 C CA . VAL A 1 114 ? 17.047 -9.594 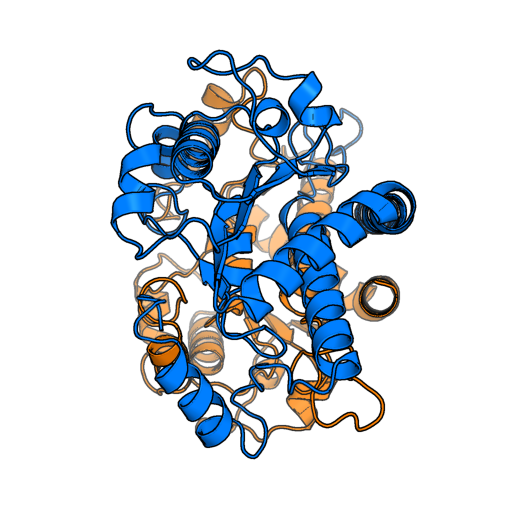3.691 1 96.62 114 VAL A CA 1
ATOM 831 C C . VAL A 1 114 ? 16.344 -9.984 2.396 1 96.62 114 VAL A C 1
ATOM 833 O O . VAL A 1 114 ? 16.188 -11.172 2.102 1 96.62 114 VAL A O 1
ATOM 836 N N . PRO A 1 115 ? 15.953 -9.023 1.538 1 97.38 115 PRO A N 1
ATOM 837 C CA . PRO A 1 115 ? 15.328 -9.453 0.286 1 97.38 115 PRO A CA 1
ATOM 838 C C . PRO A 1 115 ? 16.266 -10.289 -0.583 1 97.38 115 PRO A C 1
ATOM 840 O O . PRO A 1 115 ? 15.812 -11.25 -1.225 1 97.38 115 PRO A O 1
ATOM 843 N N . VAL A 1 116 ? 17.516 -9.992 -0.593 1 97.75 116 VAL A N 1
ATOM 844 C CA . VAL A 1 116 ? 18.484 -10.734 -1.385 1 97.75 116 VAL A CA 1
ATOM 845 C C . VAL A 1 116 ? 18.625 -12.148 -0.832 1 97.75 116 VAL A C 1
ATOM 847 O O . VAL A 1 116 ? 18.625 -13.125 -1.591 1 97.75 116 VAL A O 1
ATOM 850 N N . GLU A 1 117 ? 18.703 -12.25 0.479 1 96.75 117 GLU A N 1
ATOM 851 C CA . GLU A 1 117 ? 18.844 -13.555 1.127 1 96.75 117 GLU A CA 1
ATOM 852 C C . GLU A 1 117 ? 17.594 -14.406 0.918 1 96.75 117 GLU A C 1
ATOM 854 O O . GLU A 1 117 ? 17.672 -15.625 0.77 1 96.75 117 GLU A O 1
ATOM 859 N N . VAL A 1 118 ? 16.438 -13.773 0.929 1 97.56 118 VAL A N 1
ATOM 860 C CA . VAL A 1 118 ? 15.195 -14.484 0.665 1 97.56 118 VAL A CA 1
ATOM 861 C C . VAL A 1 118 ? 15.203 -15.039 -0.758 1 97.56 118 VAL A C 1
ATOM 863 O O . VAL A 1 118 ? 14.805 -16.188 -0.99 1 97.56 118 VAL A O 1
ATOM 866 N N . ALA A 1 119 ? 15.664 -14.242 -1.694 1 98.31 119 ALA A N 1
ATOM 867 C CA . ALA A 1 119 ? 15.758 -14.688 -3.08 1 98.31 119 ALA A CA 1
ATOM 868 C C . ALA A 1 119 ? 16.688 -15.891 -3.205 1 98.31 119 ALA A C 1
ATOM 870 O O . ALA A 1 119 ? 16.375 -16.859 -3.896 1 98.31 119 ALA A O 1
ATOM 871 N N . LEU A 1 120 ? 17.797 -15.812 -2.523 1 97.19 120 LEU A N 1
ATOM 872 C CA . LEU A 1 120 ? 18.75 -16.906 -2.541 1 97.19 120 LEU A CA 1
ATOM 873 C C . LEU A 1 120 ? 18.141 -18.172 -1.971 1 97.19 120 LEU A C 1
ATOM 875 O O . LEU A 1 120 ? 18.25 -19.25 -2.562 1 97.19 120 LEU A O 1
ATOM 879 N N . ALA A 1 121 ? 17.516 -18.047 -0.836 1 96.94 121 ALA A N 1
ATOM 880 C CA . ALA A 1 121 ? 16.891 -19.188 -0.183 1 96.94 121 ALA A CA 1
ATOM 881 C C . ALA A 1 121 ? 15.781 -19.766 -1.06 1 96.94 121 ALA A C 1
ATOM 883 O O . ALA A 1 121 ? 15.609 -21 -1.111 1 96.94 121 ALA A O 1
ATOM 884 N N . ALA A 1 122 ? 14.984 -18.922 -1.699 1 98.25 122 ALA A N 1
ATOM 885 C CA . ALA A 1 122 ? 13.922 -19.359 -2.594 1 98.25 122 ALA A CA 1
ATOM 886 C C . ALA A 1 122 ? 14.477 -20.156 -3.764 1 98.25 122 ALA A C 1
ATOM 888 O O . ALA A 1 122 ? 13.938 -21.203 -4.117 1 98.25 122 ALA A O 1
ATOM 889 N N . ARG A 1 123 ? 15.562 -19.719 -4.352 1 97.56 123 ARG A N 1
ATOM 890 C CA . ARG A 1 123 ? 16.219 -20.422 -5.445 1 97.56 123 ARG A CA 1
ATOM 891 C C . ARG A 1 123 ? 16.688 -21.812 -5.004 1 97.56 123 ARG A C 1
ATOM 893 O O . ARG A 1 123 ? 16.531 -22.781 -5.742 1 97.56 123 ARG A O 1
ATOM 900 N N . GLU A 1 124 ? 17.219 -21.812 -3.873 1 96.38 124 GLU A N 1
ATOM 901 C CA . GLU A 1 124 ? 17.719 -23.078 -3.338 1 96.38 124 GLU A CA 1
ATOM 902 C C . GLU A 1 124 ? 16.594 -24.094 -3.18 1 96.38 124 GLU A C 1
ATOM 904 O O . GLU A 1 124 ? 16.828 -25.312 -3.25 1 96.38 124 GLU A O 1
ATOM 909 N N . ARG A 1 125 ? 15.461 -23.641 -3.006 1 96.5 125 ARG A N 1
ATOM 910 C CA . ARG A 1 125 ? 14.297 -24.516 -2.809 1 96.5 125 AR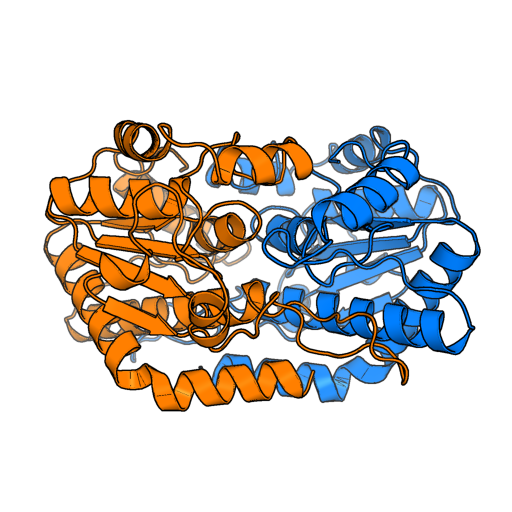G A CA 1
ATOM 911 C C . ARG A 1 125 ? 13.602 -24.812 -4.137 1 96.5 125 ARG A C 1
ATOM 913 O O . ARG A 1 125 ? 12.562 -25.469 -4.164 1 96.5 125 ARG A O 1
ATOM 920 N N . GLY A 1 126 ? 14.086 -24.219 -5.203 1 97.62 126 GLY A N 1
ATOM 921 C CA . GLY A 1 126 ? 13.586 -24.531 -6.531 1 97.62 126 GLY A CA 1
ATOM 922 C C . GLY A 1 126 ? 12.43 -23.641 -6.953 1 97.62 126 GLY A C 1
ATOM 923 O O . GLY A 1 126 ? 11.781 -23.891 -7.969 1 97.62 126 GLY A O 1
ATOM 924 N N . MET A 1 127 ? 12.18 -22.578 -6.207 1 98.31 127 MET A N 1
ATOM 925 C CA . MET A 1 127 ? 11.109 -21.656 -6.574 1 98.31 127 MET A CA 1
ATOM 926 C C . MET A 1 127 ? 11.508 -20.812 -7.785 1 98.31 127 MET A C 1
ATOM 928 O O . MET A 1 127 ? 12.688 -20.562 -8.008 1 98.31 127 MET A O 1
ATOM 932 N N . THR A 1 128 ? 10.523 -20.438 -8.594 1 98.81 128 THR A N 1
ATOM 933 C CA . THR A 1 128 ? 10.711 -19.328 -9.523 1 98.81 128 THR A CA 1
ATOM 934 C C . THR A 1 128 ? 10.703 -18 -8.781 1 98.81 128 THR A C 1
ATOM 936 O O . THR A 1 128 ? 9.789 -17.719 -8 1 98.81 128 THR A O 1
ATOM 939 N N . VAL A 1 129 ? 11.719 -17.203 -9.023 1 98.94 129 VAL A N 1
ATOM 940 C CA . VAL A 1 129 ? 11.844 -15.93 -8.328 1 98.94 129 VAL A CA 1
ATOM 941 C C . VAL A 1 129 ? 11.562 -14.781 -9.305 1 98.94 129 VAL A C 1
ATOM 943 O O . VAL A 1 129 ? 12.234 -14.664 -10.336 1 98.94 129 VAL A O 1
ATOM 946 N N . ILE A 1 130 ? 10.555 -13.945 -8.992 1 98.94 130 ILE A N 1
ATOM 947 C CA . ILE A 1 130 ? 10.234 -12.711 -9.688 1 98.94 130 ILE A CA 1
ATOM 948 C C . ILE A 1 130 ? 10.664 -11.516 -8.844 1 98.94 130 ILE A C 1
ATOM 950 O O . ILE A 1 130 ? 10.305 -11.414 -7.672 1 98.94 130 ILE A O 1
ATOM 954 N N . ALA A 1 131 ? 11.453 -10.641 -9.383 1 98.94 131 ALA A N 1
ATOM 955 C CA . ALA A 1 131 ? 11.891 -9.438 -8.688 1 98.94 131 ALA A CA 1
ATOM 956 C C . ALA A 1 131 ? 11.258 -8.188 -9.297 1 98.94 131 ALA A C 1
ATOM 958 O O . ALA A 1 131 ? 11.227 -8.031 -10.523 1 98.94 131 ALA A O 1
ATOM 959 N N . VAL A 1 132 ? 10.664 -7.383 -8.492 1 98.94 132 VAL A N 1
ATOM 960 C CA . VAL A 1 132 ? 10.25 -6.039 -8.883 1 98.94 132 VAL A CA 1
ATOM 961 C C . VAL A 1 132 ? 11.203 -5.012 -8.273 1 98.94 132 VAL A C 1
ATOM 963 O O . VAL A 1 132 ? 11.273 -4.863 -7.055 1 98.94 132 VAL A O 1
ATOM 966 N N . VAL A 1 133 ? 11.93 -4.348 -9.102 1 98.75 133 VAL A N 1
ATOM 967 C CA . VAL A 1 133 ? 12.961 -3.41 -8.664 1 98.75 133 VAL A CA 1
ATOM 968 C C . VAL A 1 133 ? 12.82 -2.094 -9.43 1 98.75 133 VAL A C 1
ATOM 970 O O . VAL A 1 133 ? 12.078 -2.016 -10.406 1 98.75 133 VAL A O 1
ATOM 973 N N . ALA A 1 134 ? 13.422 -1.069 -8.875 1 98.5 134 ALA A N 1
ATOM 974 C CA . ALA A 1 134 ? 13.695 0.142 -9.648 1 98.5 134 ALA A CA 1
ATOM 975 C C . ALA A 1 134 ? 15.086 0.096 -10.266 1 98.5 134 ALA A C 1
ATOM 977 O O . ALA A 1 134 ? 16.078 0.412 -9.609 1 98.5 134 ALA A O 1
ATOM 978 N N . ALA A 1 135 ? 15.109 -0.228 -11.539 1 98 135 ALA A N 1
ATOM 979 C CA . ALA A 1 135 ? 16.375 -0.485 -12.211 1 98 135 ALA A CA 1
ATOM 980 C C . ALA A 1 135 ? 17.312 0.715 -12.102 1 98 135 ALA A C 1
ATOM 982 O O . ALA A 1 135 ? 18.5 0.558 -11.828 1 98 135 ALA A O 1
ATOM 983 N N . ALA A 1 136 ? 16.766 1.918 -12.32 1 97.19 136 ALA A N 1
ATOM 984 C CA . ALA A 1 136 ? 17.578 3.131 -12.234 1 97.19 136 ALA A CA 1
ATOM 985 C C . ALA A 1 136 ? 18.141 3.311 -10.828 1 97.19 136 ALA A C 1
ATOM 987 O O . ALA A 1 136 ? 19.266 3.799 -10.656 1 97.19 136 ALA A O 1
ATOM 988 N N . TYR A 1 137 ? 17.375 2.973 -9.859 1 96.62 137 TYR A N 1
ATOM 989 C CA . TYR A 1 137 ? 17.828 3.072 -8.477 1 96.62 137 TYR A CA 1
ATOM 990 C C . TYR A 1 137 ? 18.891 2.014 -8.18 1 96.62 137 TYR A C 1
ATOM 992 O O . TYR A 1 137 ? 19.938 2.32 -7.605 1 96.62 137 TYR A O 1
ATOM 1000 N N . ALA A 1 138 ? 18.578 0.78 -8.555 1 96.12 138 ALA A N 1
ATOM 1001 C CA . ALA A 1 138 ? 19.516 -0.329 -8.336 1 96.12 138 ALA A CA 1
ATOM 1002 C C . ALA A 1 138 ? 20.875 -0.025 -8.938 1 96.12 138 ALA A C 1
ATOM 1004 O O . ALA A 1 138 ? 21.906 -0.388 -8.367 1 96.12 138 ALA A O 1
ATOM 1005 N N . ALA A 1 139 ? 20.906 0.603 -10.031 1 95.62 139 ALA A N 1
ATOM 1006 C CA . ALA A 1 139 ? 22.156 0.9 -10.734 1 95.62 139 ALA A CA 1
ATOM 1007 C C . ALA A 1 139 ? 23 1.896 -9.953 1 95.62 139 ALA A C 1
ATOM 1009 O O . ALA A 1 139 ? 24.219 1.938 -10.117 1 95.62 139 ALA A O 1
ATOM 1010 N N . ARG A 1 140 ? 22.406 2.66 -9.062 1 94.19 140 ARG A N 1
ATOM 1011 C CA . ARG A 1 140 ? 23.094 3.756 -8.383 1 94.19 140 ARG A CA 1
ATOM 1012 C C . ARG A 1 140 ? 23.625 3.309 -7.023 1 94.19 140 ARG A C 1
ATOM 1014 O O . ARG A 1 140 ? 24.422 4.016 -6.402 1 94.19 140 ARG A O 1
ATOM 1021 N N . VAL A 1 141 ? 23.203 2.186 -6.621 1 93.31 141 VAL A N 1
ATOM 1022 C CA . VAL A 1 141 ? 23.562 1.727 -5.281 1 93.31 141 VAL A CA 1
ATOM 1023 C C . VAL A 1 141 ? 24.359 0.429 -5.375 1 93.31 141 VAL A C 1
ATOM 1025 O O . VAL A 1 141 ? 23.984 -0.486 -6.113 1 93.31 141 VAL A O 1
ATOM 1028 N N . PRO A 1 142 ? 25.5 0.333 -4.699 1 93.25 142 PRO A N 1
ATOM 1029 C CA . PRO A 1 142 ? 26.297 -0.897 -4.746 1 93.25 142 PRO A CA 1
ATOM 1030 C C . PRO A 1 142 ? 25.594 -2.074 -4.062 1 93.25 142 PRO A C 1
ATOM 1032 O O . PRO A 1 142 ? 24.719 -1.874 -3.225 1 93.25 142 PRO A O 1
ATOM 1035 N N . ALA A 1 143 ? 25.984 -3.262 -4.473 1 93.38 143 ALA A N 1
ATOM 1036 C CA . ALA A 1 143 ? 25.469 -4.473 -3.846 1 93.38 143 ALA A CA 1
ATOM 1037 C C . ALA A 1 143 ? 25.797 -4.516 -2.359 1 93.38 143 ALA A C 1
ATOM 1039 O O . ALA A 1 143 ? 26.766 -3.887 -1.92 1 93.38 143 ALA A O 1
ATOM 1040 N N . GLY A 1 144 ? 24.906 -5.203 -1.685 1 89.19 144 GLY A N 1
ATOM 1041 C CA . GLY A 1 144 ? 25.156 -5.414 -0.269 1 89.19 144 GLY A CA 1
ATOM 1042 C C . GLY A 1 144 ? 26.234 -6.457 -0.005 1 89.19 144 GLY A C 1
ATOM 1043 O O . GLY A 1 144 ? 27.047 -6.746 -0.877 1 89.19 144 GLY A O 1
ATOM 1044 N N . PRO A 1 145 ? 26.25 -6.98 1.221 1 85.88 145 PRO A N 1
ATOM 1045 C CA . PRO A 1 145 ? 27.312 -7.879 1.677 1 85.88 145 PRO A CA 1
ATOM 1046 C C . PRO A 1 145 ? 27.375 -9.18 0.881 1 85.88 145 PRO A C 1
ATOM 1048 O O . PRO A 1 145 ? 28.438 -9.789 0.756 1 85.88 145 PRO A O 1
ATOM 1051 N N . SER A 1 146 ? 26.312 -9.617 0.393 1 87.12 146 SER A N 1
ATOM 1052 C CA . SER A 1 146 ? 26.25 -10.875 -0.351 1 87.12 146 SER A CA 1
ATOM 1053 C C . SER A 1 146 ? 26.953 -10.75 -1.695 1 87.12 146 SER A C 1
ATOM 1055 O O . SER A 1 146 ? 27.266 -11.758 -2.336 1 87.12 146 SER A O 1
ATOM 1057 N N . GLY A 1 147 ? 27.125 -9.523 -2.121 1 92.38 147 GLY A N 1
ATOM 1058 C CA . GLY A 1 147 ? 27.734 -9.289 -3.424 1 92.38 147 GLY A CA 1
ATOM 1059 C C . GLY A 1 147 ? 26.734 -9.391 -4.566 1 92.38 147 GLY A C 1
ATOM 1060 O O . GLY A 1 147 ? 27.094 -9.172 -5.727 1 92.38 147 GLY A O 1
ATOM 1061 N N . HIS A 1 148 ? 25.531 -9.781 -4.234 1 94.75 148 HIS A N 1
ATOM 1062 C CA . HIS A 1 148 ? 24.484 -9.914 -5.234 1 94.75 148 HIS A CA 1
ATOM 1063 C C . HIS A 1 148 ? 23.406 -8.844 -5.047 1 94.75 148 HIS A C 1
ATOM 1065 O O . HIS A 1 148 ? 23.188 -8.367 -3.934 1 94.75 148 HIS A O 1
ATOM 1071 N N . LYS A 1 149 ? 22.891 -8.492 -6.195 1 97.56 149 LYS A N 1
ATOM 1072 C CA . LYS A 1 149 ? 21.641 -7.742 -6.168 1 97.56 149 LYS A CA 1
ATOM 1073 C C . LYS A 1 149 ? 20.438 -8.648 -6.457 1 97.56 149 LYS A C 1
ATOM 1075 O O . LYS A 1 149 ? 20.609 -9.727 -7.039 1 97.56 149 LYS A O 1
ATOM 1080 N N . LEU A 1 150 ? 19.281 -8.227 -6.008 1 98.44 150 LEU A N 1
ATOM 1081 C CA . LEU A 1 150 ? 18.062 -9 -6.184 1 98.44 150 LEU A CA 1
ATOM 1082 C C . LEU A 1 150 ? 17.844 -9.359 -7.648 1 98.44 150 LEU A C 1
ATOM 1084 O O . LEU A 1 150 ? 17.484 -10.492 -7.969 1 98.44 150 LEU A O 1
ATOM 1088 N N . ALA A 1 151 ? 18.125 -8.43 -8.547 1 98.12 151 ALA A N 1
ATOM 1089 C CA . ALA A 1 151 ? 17.891 -8.617 -9.977 1 98.12 151 ALA A CA 1
ATOM 1090 C C . ALA A 1 151 ? 18.797 -9.711 -10.531 1 98.12 151 ALA A C 1
ATOM 1092 O O . ALA A 1 151 ? 18.438 -10.414 -11.484 1 98.12 151 ALA A O 1
ATOM 1093 N N . ASP A 1 152 ? 19.938 -9.969 -9.875 1 96.69 152 ASP A N 1
ATOM 1094 C CA . ASP A 1 152 ? 20.891 -10.992 -10.297 1 96.69 152 ASP A CA 1
ATOM 1095 C C . ASP A 1 152 ? 20.375 -12.391 -9.984 1 96.69 152 ASP A C 1
ATOM 1097 O O . ASP A 1 152 ? 20.797 -13.367 -10.609 1 96.69 152 ASP A O 1
ATOM 1101 N N . LEU A 1 153 ? 19.562 -12.453 -9.078 1 98.12 153 LEU A N 1
ATOM 1102 C CA . LEU A 1 153 ? 19.141 -13.742 -8.547 1 98.12 153 LEU A CA 1
ATOM 1103 C C . LEU A 1 153 ? 17.766 -14.133 -9.094 1 98.12 153 LEU A C 1
ATOM 1105 O O . LEU A 1 153 ? 17.359 -15.297 -9 1 98.12 153 LEU A O 1
ATOM 1109 N N . ALA A 1 154 ? 17.047 -13.195 -9.695 1 98.81 154 ALA A N 1
ATOM 1110 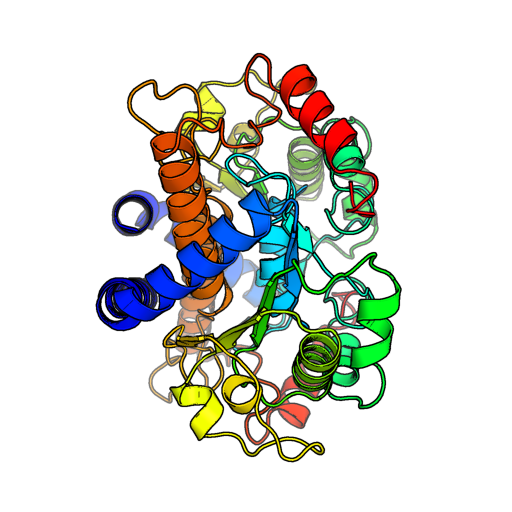C CA . ALA A 1 154 ? 15.672 -13.43 -10.117 1 98.81 154 ALA A CA 1
ATOM 1111 C C . ALA A 1 154 ? 15.617 -14.125 -11.469 1 98.81 154 ALA A C 1
ATOM 1113 O O . ALA A 1 154 ? 16.469 -13.891 -12.328 1 98.81 154 ALA A O 1
ATOM 1114 N N . HIS A 1 155 ? 14.664 -14.953 -11.672 1 98.88 155 HIS A N 1
ATOM 1115 C CA . HIS A 1 155 ? 14.383 -15.555 -12.977 1 98.88 155 HIS A CA 1
ATOM 1116 C C . HIS A 1 155 ? 13.68 -14.562 -13.898 1 98.88 155 HIS A C 1
ATOM 1118 O O . HIS A 1 155 ? 13.867 -14.602 -15.117 1 98.88 155 HIS A O 1
ATOM 1124 N N . ILE A 1 156 ? 12.836 -13.727 -13.367 1 98.94 156 ILE A N 1
ATOM 1125 C CA . ILE A 1 156 ? 12.109 -12.656 -14.055 1 98.94 156 ILE A CA 1
ATOM 1126 C C . ILE A 1 156 ? 12.312 -11.336 -13.32 1 98.94 156 ILE A C 1
ATOM 1128 O O . ILE A 1 156 ? 12.133 -11.273 -12.102 1 98.94 156 ILE A O 1
ATOM 1132 N N . VAL A 1 157 ? 12.758 -10.352 -14.008 1 98.88 157 VAL A N 1
ATOM 1133 C CA . VAL A 1 157 ? 12.938 -9.023 -13.43 1 98.88 157 VAL A CA 1
ATOM 1134 C C . VAL A 1 157 ? 11.953 -8.039 -14.062 1 98.88 157 VAL A C 1
ATOM 1136 O O . VAL A 1 157 ? 11.836 -7.965 -15.289 1 98.88 157 VAL A O 1
ATOM 1139 N N . ILE A 1 158 ? 11.227 -7.375 -13.25 1 98.94 158 ILE A N 1
ATOM 1140 C CA . ILE A 1 158 ? 10.305 -6.328 -13.672 1 98.94 158 ILE A CA 1
ATOM 1141 C C . ILE A 1 158 ? 10.773 -4.977 -13.133 1 98.94 158 ILE A C 1
ATOM 1143 O O . ILE A 1 158 ? 10.992 -4.824 -11.93 1 98.94 158 ILE A O 1
ATOM 1147 N N . ASP A 1 159 ? 10.953 -4.074 -14.008 1 98.88 159 ASP A N 1
ATOM 1148 C CA . ASP A 1 159 ? 11.344 -2.713 -13.648 1 98.88 159 ASP A CA 1
ATOM 1149 C C . ASP A 1 159 ? 10.117 -1.853 -13.352 1 98.88 159 ASP A C 1
ATOM 1151 O O . ASP A 1 159 ? 9.281 -1.624 -14.227 1 98.88 159 ASP A O 1
ATOM 1155 N N . ASN A 1 160 ? 10.086 -1.372 -12.102 1 98.75 160 ASN A N 1
ATOM 1156 C CA . ASN A 1 160 ? 8.945 -0.533 -11.766 1 98.75 160 ASN A CA 1
ATOM 1157 C C . ASN A 1 160 ? 9.172 0.919 -12.172 1 98.75 160 ASN A C 1
ATOM 1159 O O . ASN A 1 160 ? 8.344 1.785 -11.898 1 98.75 160 ASN A O 1
ATOM 1163 N N . HIS A 1 161 ? 10.352 1.201 -12.75 1 98.44 161 HIS A N 1
ATOM 1164 C CA . HIS A 1 161 ? 10.742 2.492 -13.305 1 98.44 161 HIS A CA 1
ATOM 1165 C C . HIS A 1 161 ? 10.781 3.566 -12.227 1 98.44 161 HIS A C 1
ATOM 1167 O O . HIS A 1 161 ? 10.547 4.742 -12.508 1 98.44 161 HIS A O 1
ATOM 1173 N N . GLY A 1 162 ? 10.945 3.125 -10.977 1 97.44 162 GLY A N 1
ATOM 1174 C CA . GLY A 1 162 ? 11.203 4.094 -9.922 1 97.44 162 GLY A CA 1
ATOM 1175 C C . GLY A 1 162 ? 12.5 4.852 -10.109 1 97.44 162 GLY A C 1
ATOM 1176 O O . GLY A 1 162 ? 13.391 4.398 -10.828 1 97.44 162 GLY A O 1
ATOM 1177 N N . VAL A 1 163 ? 12.609 5.992 -9.445 1 96.06 163 VAL A N 1
ATOM 1178 C CA . VAL A 1 163 ? 13.797 6.832 -9.516 1 96.06 163 VAL A CA 1
ATOM 1179 C C . VAL A 1 163 ? 14.688 6.57 -8.305 1 96.06 163 VAL A C 1
ATOM 1181 O O . VAL A 1 163 ? 14.227 6.051 -7.285 1 96.06 163 VAL A O 1
ATOM 1184 N N . PRO A 1 164 ? 15.969 6.918 -8.453 1 94.69 164 PRO A N 1
ATOM 1185 C CA . PRO A 1 164 ? 16.812 6.809 -7.262 1 94.69 164 PRO A CA 1
ATOM 1186 C C . PRO A 1 164 ? 16.25 7.559 -6.062 1 94.69 164 PRO A C 1
ATOM 1188 O O . PRO A 1 164 ? 15.812 8.711 -6.199 1 94.69 164 PRO A O 1
ATOM 1191 N N . GLY A 1 165 ? 16.125 6.863 -4.957 1 94.25 165 GLY A N 1
ATOM 1192 C CA . GLY A 1 165 ? 15.633 7.477 -3.732 1 94.25 165 GLY A CA 1
ATOM 1193 C C . GLY A 1 165 ? 14.125 7.387 -3.588 1 94.25 165 GLY A C 1
ATOM 1194 O O . GLY A 1 165 ? 13.578 7.711 -2.533 1 94.25 165 GLY A O 1
ATOM 1195 N N . ASP A 1 166 ? 13.398 7.008 -4.691 1 96.38 166 ASP A N 1
ATOM 1196 C CA . ASP A 1 166 ? 11.969 6.727 -4.711 1 96.38 166 ASP A CA 1
ATOM 1197 C C . ASP A 1 166 ? 11.156 7.992 -4.453 1 96.38 166 ASP A C 1
ATOM 1199 O O . ASP A 1 166 ? 10.086 7.938 -3.852 1 96.38 166 ASP A O 1
ATOM 1203 N N . ALA A 1 167 ? 11.656 9.117 -4.711 1 96 167 ALA A N 1
ATOM 1204 C CA . ALA A 1 167 ? 10.961 10.406 -4.648 1 96 167 ALA A CA 1
ATOM 1205 C C . ALA A 1 167 ? 10.992 11.109 -6 1 96 167 ALA A C 1
ATOM 1207 O O . ALA A 1 167 ? 12.062 11.531 -6.465 1 96 167 ALA A O 1
ATOM 1208 N N . LEU A 1 168 ? 9.828 11.336 -6.566 1 95.5 168 LEU A N 1
ATOM 1209 C CA . LEU A 1 168 ? 9.695 11.641 -7.984 1 95.5 168 LEU A CA 1
ATOM 1210 C C . LEU A 1 168 ? 9.805 13.141 -8.234 1 95.5 168 LEU A C 1
ATOM 1212 O O . LEU A 1 168 ? 10.203 13.57 -9.32 1 95.5 168 LEU A O 1
ATOM 1216 N N . VAL A 1 169 ? 9.445 13.938 -7.234 1 95.44 169 VAL A N 1
ATOM 1217 C CA . VAL A 1 169 ? 9.172 15.352 -7.484 1 95.44 169 VAL A CA 1
ATOM 1218 C C . VAL A 1 169 ? 10.148 16.219 -6.695 1 95.44 169 VAL A C 1
ATOM 1220 O O . VAL A 1 169 ? 10.18 16.156 -5.465 1 95.44 169 VAL A O 1
ATOM 1223 N N . PRO A 1 170 ? 10.953 16.984 -7.371 1 95 170 PRO A N 1
ATOM 1224 C CA . PRO A 1 170 ? 11.789 17.922 -6.625 1 95 170 PRO A CA 1
ATOM 1225 C C . PRO A 1 170 ? 10.969 18.969 -5.883 1 95 170 PRO A C 1
ATOM 1227 O O . PRO A 1 170 ? 9.922 19.406 -6.375 1 95 170 PRO A O 1
ATOM 1230 N N . ILE A 1 171 ? 11.445 19.344 -4.695 1 94 171 ILE A N 1
ATOM 1231 C CA . ILE A 1 171 ? 10.773 20.375 -3.92 1 94 171 ILE A CA 1
ATOM 1232 C C . ILE A 1 171 ? 11.438 21.734 -4.18 1 94 171 ILE A C 1
ATOM 1234 O O . ILE A 1 171 ? 12.656 21.875 -4.008 1 94 171 ILE A O 1
ATOM 1238 N N . GLY A 1 172 ? 10.695 22.641 -4.484 1 82.69 172 GLY A N 1
ATOM 1239 C CA . GLY A 1 172 ? 11.156 24.016 -4.621 1 82.69 172 GLY A CA 1
ATOM 1240 C C . GLY A 1 172 ? 12.188 24.188 -5.719 1 82.69 172 GLY A C 1
ATOM 1241 O O . GLY A 1 172 ? 12.43 23.281 -6.504 1 82.69 172 GLY A O 1
ATOM 1242 N N . THR A 1 173 ? 12.734 25.344 -5.734 1 70.62 173 THR A N 1
ATOM 1243 C CA . THR A 1 173 ? 13.656 25.75 -6.789 1 70.62 173 THR A CA 1
ATOM 1244 C C . THR A 1 173 ? 15.07 25.281 -6.492 1 70.62 173 THR A C 1
ATOM 1246 O O . THR A 1 173 ? 15.836 24.969 -7.41 1 70.62 173 THR A O 1
ATOM 1249 N N . ALA A 1 174 ? 15.258 25.188 -5.082 1 69.31 174 ALA A N 1
ATOM 1250 C CA . ALA A 1 174 ? 16.609 24.75 -4.727 1 69.31 174 ALA A CA 1
ATOM 1251 C C . ALA A 1 174 ? 16.75 23.234 -4.824 1 69.31 174 ALA A C 1
ATOM 1253 O O . ALA A 1 174 ? 17.859 22.719 -4.914 1 69.31 174 ALA A O 1
ATOM 1254 N N . ARG A 1 175 ? 15.766 22.641 -4.902 1 71.25 175 ARG A N 1
ATOM 1255 C CA . ARG A 1 175 ? 15.609 21.234 -5.223 1 71.25 175 ARG A CA 1
ATOM 1256 C C . ARG A 1 175 ? 16.484 20.359 -4.324 1 71.25 175 ARG A C 1
ATOM 1258 O O . ARG A 1 175 ? 17.031 19.359 -4.773 1 71.25 175 ARG A O 1
ATOM 1265 N N . ARG A 1 176 ? 16.656 20.812 -3.098 1 77.5 176 ARG A N 1
ATOM 1266 C CA . ARG A 1 176 ? 17.453 20.062 -2.145 1 77.5 176 ARG A CA 1
ATOM 1267 C C . ARG A 1 176 ? 16.766 18.75 -1.774 1 77.5 176 ARG A C 1
ATOM 1269 O O . ARG A 1 176 ? 17.422 17.719 -1.613 1 77.5 176 ARG A O 1
ATOM 1276 N N . PHE A 1 177 ? 15.484 18.781 -1.821 1 90.62 177 PHE A N 1
ATOM 1277 C CA . PHE A 1 177 ? 14.719 17.625 -1.393 1 90.62 177 PHE A CA 1
ATOM 1278 C C . PHE A 1 177 ? 13.734 17.188 -2.477 1 90.62 177 PHE A C 1
ATOM 1280 O O . PHE A 1 177 ? 13.445 17.953 -3.398 1 90.62 177 PHE A O 1
ATOM 1287 N N . ARG A 1 178 ? 13.477 15.938 -2.467 1 94.94 178 ARG A N 1
ATOM 1288 C CA . ARG A 1 178 ? 12.453 15.375 -3.344 1 94.94 178 ARG A CA 1
ATOM 1289 C C . ARG A 1 178 ? 11.32 14.758 -2.537 1 94.94 178 ARG A C 1
ATOM 1291 O O . ARG A 1 178 ? 11.5 14.398 -1.371 1 94.94 178 ARG A O 1
ATOM 1298 N N . THR A 1 179 ? 10.141 14.734 -3.121 1 96.69 179 THR A N 1
ATOM 1299 C CA . THR A 1 179 ? 8.953 14.141 -2.52 1 96.69 179 THR A CA 1
ATOM 1300 C C . THR A 1 179 ? 8.156 13.359 -3.559 1 96.69 179 THR A C 1
ATOM 1302 O O . THR A 1 179 ? 8.617 13.156 -4.684 1 96.69 179 THR A O 1
ATOM 1305 N N . GLY A 1 180 ? 7.012 12.766 -3.119 1 96.75 180 GLY A N 1
ATOM 1306 C CA . GLY A 1 180 ? 6.184 12 -4.039 1 96.75 180 GLY A CA 1
ATOM 1307 C C . GLY A 1 180 ? 6.707 10.602 -4.285 1 96.75 180 GLY A C 1
ATOM 1308 O O . GLY A 1 180 ? 7.09 10.258 -5.406 1 96.75 180 GLY A O 1
ATOM 1309 N N . PRO A 1 181 ? 6.754 9.82 -3.197 1 97.31 181 PRO A N 1
ATOM 1310 C CA . PRO A 1 181 ? 7.156 8.43 -3.412 1 97.31 181 PRO A CA 1
ATOM 1311 C C . PRO A 1 181 ? 6.27 7.707 -4.426 1 97.31 181 PRO A C 1
ATOM 1313 O O . PRO A 1 181 ? 5.062 7.957 -4.48 1 97.31 181 PRO A O 1
ATOM 1316 N N . GLY A 1 182 ? 6.887 6.77 -5.195 1 97.56 182 GLY A N 1
ATOM 1317 C CA . GLY A 1 182 ? 6.141 6.156 -6.285 1 97.56 182 GLY A CA 1
ATOM 1318 C C . GLY A 1 182 ? 6.07 4.645 -6.18 1 97.56 182 GLY A C 1
ATOM 1319 O O . GLY A 1 182 ? 5.207 4.016 -6.793 1 97.56 182 GLY A O 1
ATOM 1320 N N . SER A 1 183 ? 6.848 4.023 -5.344 1 98.12 183 SER A N 1
ATOM 1321 C CA . SER A 1 183 ? 7.074 2.584 -5.414 1 98.12 183 SER A CA 1
ATOM 1322 C C . SER A 1 183 ? 5.828 1.805 -5.008 1 98.12 183 SER A C 1
ATOM 1324 O O . SER A 1 183 ? 5.562 0.725 -5.539 1 98.12 183 SER A O 1
ATOM 1326 N N . THR A 1 184 ? 5.074 2.367 -4.016 1 98.5 184 THR A N 1
ATOM 1327 C CA . THR A 1 184 ? 3.848 1.684 -3.623 1 98.5 184 THR A CA 1
ATOM 1328 C C . THR A 1 184 ? 2.852 1.651 -4.777 1 98.5 184 THR A C 1
ATOM 1330 O O . THR A 1 184 ? 2.254 0.61 -5.059 1 98.5 184 THR A O 1
ATOM 1333 N N . ILE A 1 185 ? 2.715 2.764 -5.465 1 98.69 185 ILE A N 1
ATOM 1334 C CA . ILE A 1 185 ? 1.774 2.875 -6.574 1 98.69 185 ILE A CA 1
ATOM 1335 C C . ILE A 1 185 ? 2.223 1.976 -7.727 1 98.69 185 ILE A C 1
ATOM 1337 O O . ILE A 1 185 ? 1.437 1.174 -8.234 1 98.69 185 ILE A O 1
ATOM 1341 N N . THR A 1 186 ? 3.473 2.047 -8.109 1 98.88 186 THR A N 1
ATOM 1342 C CA . THR A 1 186 ? 3.957 1.26 -9.234 1 98.88 186 THR A CA 1
ATOM 1343 C C . THR A 1 186 ? 3.963 -0.228 -8.898 1 98.88 186 THR A C 1
ATOM 1345 O O . THR A 1 186 ? 3.625 -1.064 -9.734 1 98.88 186 THR A O 1
ATOM 1348 N N . GLY A 1 187 ? 4.363 -0.556 -7.648 1 98.88 187 GLY A N 1
ATOM 1349 C CA . GLY A 1 187 ? 4.344 -1.945 -7.219 1 98.88 187 GLY A CA 1
ATOM 1350 C C . GLY A 1 187 ? 2.957 -2.559 -7.25 1 98.88 187 GLY A C 1
ATOM 1351 O O . GLY A 1 187 ? 2.773 -3.668 -7.754 1 98.88 187 GLY A O 1
ATOM 1352 N N . ALA A 1 188 ? 1.982 -1.822 -6.688 1 98.81 188 ALA A N 1
ATOM 1353 C CA . ALA A 1 188 ? 0.604 -2.305 -6.688 1 98.81 188 ALA A CA 1
ATOM 1354 C C . ALA A 1 188 ? 0.06 -2.41 -8.109 1 98.81 188 ALA A C 1
ATOM 1356 O O . ALA A 1 188 ? -0.702 -3.328 -8.422 1 98.81 188 ALA A O 1
ATOM 1357 N N . PHE A 1 189 ? 0.443 -1.481 -8.945 1 98.88 189 PHE A N 1
ATOM 1358 C CA . PHE A 1 189 ? 0.056 -1.479 -10.352 1 98.88 189 PHE A CA 1
ATOM 1359 C C . PHE A 1 189 ? 0.549 -2.74 -11.047 1 98.88 189 PHE A C 1
ATOM 1361 O O . PHE A 1 189 ? -0.228 -3.436 -11.703 1 98.88 189 PHE A O 1
ATOM 1368 N N . ILE A 1 190 ? 1.779 -3.051 -10.883 1 98.88 190 ILE A N 1
ATOM 1369 C CA . ILE A 1 190 ? 2.42 -4.215 -11.484 1 98.88 190 ILE A CA 1
ATOM 1370 C C . ILE A 1 190 ? 1.784 -5.492 -10.938 1 98.88 190 ILE A C 1
ATOM 1372 O O . ILE A 1 190 ? 1.374 -6.367 -11.703 1 98.88 190 ILE A O 1
ATOM 1376 N N . LEU A 1 191 ? 1.687 -5.578 -9.625 1 98.88 191 LEU A N 1
ATOM 1377 C CA . LEU A 1 191 ? 1.152 -6.762 -8.961 1 98.88 191 LEU A CA 1
ATOM 1378 C C . LEU A 1 191 ? -0.261 -7.066 -9.445 1 98.88 191 LEU A C 1
ATOM 1380 O O . LEU A 1 191 ? -0.549 -8.188 -9.859 1 98.88 191 LEU A O 1
ATOM 1384 N N . ASN A 1 192 ? -1.108 -6.043 -9.43 1 98.56 192 ASN A N 1
ATOM 1385 C CA . ASN A 1 192 ? -2.512 -6.273 -9.758 1 98.56 192 ASN A CA 1
ATOM 1386 C C . ASN A 1 192 ? -2.709 -6.496 -11.25 1 98.56 192 ASN A C 1
ATOM 1388 O O . ASN A 1 192 ? -3.621 -7.219 -11.664 1 98.56 192 ASN A O 1
ATOM 1392 N N . ALA A 1 193 ? -1.848 -5.898 -12.062 1 98.44 193 ALA A N 1
ATOM 1393 C CA . ALA A 1 193 ? -1.879 -6.211 -13.484 1 98.44 193 ALA A CA 1
ATOM 1394 C C . ALA A 1 193 ? -1.591 -7.688 -13.734 1 98.44 193 ALA A C 1
ATOM 1396 O O . ALA A 1 193 ? -2.279 -8.336 -14.523 1 98.44 193 ALA A O 1
ATOM 1397 N N . ILE A 1 194 ? -0.569 -8.227 -13.062 1 98.81 194 ILE A N 1
ATOM 1398 C CA . ILE A 1 194 ? -0.181 -9.625 -13.227 1 98.81 194 ILE A CA 1
ATOM 1399 C C . ILE A 1 194 ? -1.304 -10.531 -12.727 1 98.81 194 ILE A C 1
ATOM 1401 O O . ILE A 1 194 ? -1.699 -11.477 -13.422 1 98.81 194 ILE A O 1
ATOM 1405 N N . LEU A 1 195 ? -1.853 -10.25 -11.539 1 98.56 195 LEU A N 1
ATOM 1406 C CA . LEU A 1 195 ? -2.875 -11.109 -10.953 1 98.56 195 LEU A CA 1
ATOM 1407 C C . LEU A 1 195 ? -4.16 -11.07 -11.773 1 98.56 195 LEU A C 1
ATOM 1409 O O . LEU A 1 195 ? -4.871 -12.07 -11.867 1 98.56 195 LEU A O 1
ATOM 1413 N N . THR A 1 196 ? -4.445 -9.891 -12.359 1 97.62 196 THR A N 1
ATOM 1414 C CA . THR A 1 196 ? -5.582 -9.789 -13.266 1 97.62 196 THR A CA 1
ATOM 1415 C C . THR A 1 196 ? -5.391 -10.688 -14.477 1 97.62 196 THR A C 1
ATOM 1417 O O . THR A 1 196 ? -6.309 -11.406 -14.875 1 97.62 196 THR A O 1
ATOM 1420 N N . GLU A 1 197 ? -4.203 -10.617 -15.039 1 97.44 197 GLU A N 1
ATOM 1421 C CA . GLU A 1 197 ? -3.889 -11.469 -16.188 1 97.44 197 GLU A CA 1
ATOM 1422 C C . GLU A 1 197 ? -3.979 -12.945 -15.82 1 97.44 197 GLU A C 1
ATOM 1424 O O . GLU A 1 197 ? -4.484 -13.758 -16.594 1 97.44 197 GLU A O 1
ATOM 1429 N N . VAL A 1 198 ? -3.49 -13.352 -14.656 1 98.44 198 VAL A N 1
ATOM 1430 C CA . VAL A 1 198 ? -3.545 -14.727 -14.18 1 98.44 198 VAL A CA 1
ATOM 1431 C C . VAL A 1 198 ? -5 -15.18 -14.086 1 98.44 198 VAL A C 1
ATOM 1433 O O . VAL A 1 198 ? -5.344 -16.266 -14.547 1 98.44 198 VAL A O 1
ATOM 1436 N N . ALA A 1 199 ? -5.875 -14.344 -13.484 1 97.44 199 ALA A N 1
ATOM 1437 C CA . ALA A 1 199 ? -7.293 -14.664 -13.359 1 97.44 199 ALA A CA 1
ATOM 1438 C C . ALA A 1 199 ? -7.922 -14.898 -14.734 1 97.44 199 ALA A C 1
ATOM 1440 O O . ALA A 1 199 ? -8.688 -15.844 -14.922 1 97.44 199 ALA A O 1
ATOM 1441 N N . TRP A 1 200 ? -7.613 -14.047 -15.664 1 96.38 200 TRP A N 1
ATOM 1442 C CA . TRP A 1 200 ? -8.156 -14.141 -17.016 1 96.38 200 TRP A CA 1
ATOM 1443 C C . TRP A 1 200 ? -7.699 -15.43 -17.703 1 96.38 200 TRP A C 1
ATOM 1445 O O . TRP A 1 200 ? -8.484 -16.078 -18.391 1 96.38 200 TRP A O 1
ATOM 1455 N N . ARG A 1 201 ? -6.461 -15.781 -17.531 1 97.25 201 ARG A N 1
ATOM 1456 C CA . ARG A 1 201 ? -5.926 -16.984 -18.156 1 97.25 201 ARG A CA 1
ATOM 1457 C C . ARG A 1 201 ? -6.547 -18.234 -17.547 1 97.25 201 ARG A C 1
ATOM 1459 O O . ARG A 1 201 ? -6.883 -19.188 -18.266 1 97.25 201 ARG A O 1
ATOM 1466 N N . LEU A 1 202 ? -6.645 -18.219 -16.234 1 96.62 202 LEU A N 1
ATOM 1467 C CA . LEU A 1 202 ? -7.305 -19.359 -15.602 1 96.62 202 LEU A CA 1
ATOM 1468 C C . LEU A 1 202 ? -8.727 -19.516 -16.125 1 96.62 202 LEU A C 1
ATOM 1470 O O . LEU A 1 202 ? -9.141 -20.641 -16.453 1 96.62 202 LEU A O 1
ATOM 1474 N N . ASP A 1 203 ? -9.422 -18.406 -16.219 1 96.12 203 ASP A N 1
ATOM 1475 C CA . ASP A 1 203 ? -10.773 -18.438 -16.75 1 96.12 203 ASP A CA 1
ATOM 1476 C C . ASP A 1 203 ? -10.797 -18.969 -18.188 1 96.12 203 ASP A C 1
ATOM 1478 O O . ASP A 1 203 ? -11.656 -19.766 -18.547 1 96.12 203 ASP A O 1
ATOM 1482 N N . ALA A 1 204 ? -9.898 -18.562 -18.984 1 94.75 204 ALA A N 1
ATOM 1483 C CA . ALA A 1 204 ? -9.805 -18.969 -20.391 1 94.75 204 ALA A CA 1
ATOM 1484 C C . ALA A 1 204 ? -9.523 -20.469 -20.5 1 94.75 204 ALA A C 1
ATOM 1486 O O . ALA A 1 204 ? -9.906 -21.109 -21.5 1 94.75 204 ALA A O 1
ATOM 1487 N N . MET A 1 205 ? -8.938 -21.031 -19.516 1 94.88 205 MET A N 1
ATOM 1488 C CA . MET A 1 205 ? -8.617 -22.453 -19.484 1 94.88 205 MET A CA 1
ATOM 1489 C C . MET A 1 205 ? -9.789 -23.266 -18.953 1 94.88 205 MET A C 1
ATOM 1491 O O . MET A 1 205 ? -9.695 -24.484 -18.828 1 94.88 205 MET A O 1
ATOM 1495 N N . GLY A 1 206 ? -10.867 -22.531 -18.531 1 92.62 206 GLY A N 1
ATOM 1496 C CA . GLY A 1 206 ? -12.047 -23.203 -18.016 1 92.62 206 GLY A CA 1
ATOM 1497 C C . GLY A 1 206 ? -11.977 -23.469 -16.516 1 92.62 206 GLY A C 1
ATOM 1498 O O . GLY A 1 206 ? -12.797 -24.203 -15.977 1 92.62 206 GLY A O 1
ATOM 1499 N N . MET A 1 207 ? -10.984 -22.875 -15.938 1 92.62 207 MET A N 1
ATOM 1500 C CA . MET A 1 207 ? -10.852 -22.984 -14.484 1 92.62 207 MET A CA 1
ATOM 1501 C C . MET A 1 207 ? -11.484 -21.781 -13.797 1 92.62 207 MET A C 1
ATOM 1503 O O . MET A 1 207 ? -11.312 -20.641 -14.242 1 92.62 207 MET A O 1
ATOM 1507 N N . GLU A 1 208 ? -12.242 -22 -12.844 1 91.5 208 GLU A N 1
ATOM 1508 C CA . GLU A 1 208 ? -12.805 -20.875 -12.094 1 91.5 208 GLU A CA 1
ATOM 1509 C C . GLU A 1 208 ? -11.727 -20.172 -11.266 1 91.5 208 GLU A C 1
ATOM 1511 O O . GLU A 1 208 ? -11.148 -20.766 -10.359 1 91.5 208 GLU A O 1
ATOM 1516 N N . PRO A 1 209 ? -11.438 -18.953 -11.602 1 94.62 209 PRO A N 1
ATOM 1517 C CA . PRO A 1 209 ? -10.43 -18.25 -10.805 1 94.62 209 PRO A CA 1
ATOM 1518 C C . PRO A 1 209 ? -10.852 -18.062 -9.352 1 94.62 209 PRO A C 1
ATOM 1520 O O . PRO A 1 209 ? -11.984 -17.672 -9.078 1 94.62 209 PRO A O 1
ATOM 1523 N N . PRO A 1 210 ? -10.023 -18.359 -8.398 1 96.44 210 PRO A N 1
ATOM 1524 C CA . PRO A 1 210 ? -10.336 -18.219 -6.973 1 96.44 210 PRO A CA 1
ATOM 1525 C C . PRO A 1 210 ? -10.18 -16.781 -6.477 1 96.44 210 PRO A C 1
ATOM 1527 O O . PRO A 1 210 ? -9.234 -16.484 -5.746 1 96.44 210 PRO A O 1
ATOM 1530 N N . VAL A 1 211 ? -11.125 -15.945 -6.773 1 96.81 211 VAL A N 1
ATOM 1531 C CA . VAL A 1 211 ? -11.062 -14.516 -6.484 1 96.81 211 VAL A CA 1
ATOM 1532 C C . VAL A 1 211 ? -11.953 -14.195 -5.289 1 96.81 211 VAL A C 1
ATOM 1534 O O . VAL A 1 211 ? -13.07 -14.719 -5.18 1 96.81 211 VAL A O 1
ATOM 1537 N N . TYR A 1 212 ? -11.461 -13.438 -4.379 1 97.19 212 TYR A N 1
ATOM 1538 C CA . TYR A 1 212 ? -12.25 -12.953 -3.258 1 97.19 212 TYR A CA 1
ATOM 1539 C C . TYR A 1 212 ? -13.219 -11.859 -3.701 1 97.19 212 TYR A C 1
ATOM 1541 O O . TYR A 1 212 ? -12.945 -11.133 -4.66 1 97.19 212 TYR A O 1
ATOM 1549 N N . ILE A 1 213 ? -14.297 -11.828 -3.004 1 94.5 213 ILE A N 1
ATOM 1550 C CA . ILE A 1 213 ? -15.305 -10.789 -3.223 1 94.5 213 ILE A CA 1
ATOM 1551 C C . ILE A 1 213 ? -15.344 -9.852 -2.021 1 94.5 213 ILE A C 1
ATOM 1553 O O . ILE A 1 213 ? -15.094 -10.266 -0.888 1 94.5 213 ILE A O 1
ATOM 1557 N N . SER A 1 214 ? -15.57 -8.562 -2.318 1 92.94 214 SER A N 1
ATOM 1558 C CA . SER A 1 214 ? -15.625 -7.582 -1.236 1 92.94 214 SER A CA 1
ATOM 1559 C C . SER A 1 214 ? -16.625 -8 -0.159 1 92.94 214 SER A C 1
ATOM 1561 O O . SER A 1 214 ? -17.734 -8.43 -0.467 1 92.94 214 SER A O 1
ATOM 1563 N N . ALA A 1 215 ? -16.203 -7.785 1.076 1 90 215 ALA A N 1
ATOM 1564 C CA . ALA A 1 215 ? -16.938 -8.312 2.225 1 90 215 ALA A CA 1
ATOM 1565 C C . ALA A 1 215 ? -18.328 -7.699 2.316 1 90 215 ALA A C 1
ATOM 1567 O O . ALA A 1 215 ? -19.25 -8.32 2.848 1 90 215 ALA A O 1
ATOM 1568 N N . ASN A 1 216 ? -18.5 -6.473 1.772 1 89.25 216 ASN A N 1
ATOM 1569 C CA . ASN A 1 216 ? -19.766 -5.766 1.912 1 89.25 216 ASN A CA 1
ATOM 1570 C C . ASN A 1 216 ? -20.703 -6.059 0.745 1 89.25 216 ASN A C 1
ATOM 1572 O O . ASN A 1 216 ? -21.828 -5.539 0.694 1 89.25 216 ASN A O 1
ATOM 1576 N N . MET A 1 217 ? -20.297 -6.945 -0.187 1 89.31 217 MET A N 1
ATOM 1577 C CA . MET A 1 217 ? -21.109 -7.32 -1.334 1 89.31 217 MET A CA 1
ATOM 1578 C C . MET A 1 217 ? -21.922 -8.57 -1.03 1 89.31 217 MET A C 1
ATOM 1580 O O . MET A 1 217 ? -21.531 -9.391 -0.199 1 89.31 217 MET A O 1
ATOM 1584 N N . PRO A 1 218 ? -23.047 -8.711 -1.681 1 8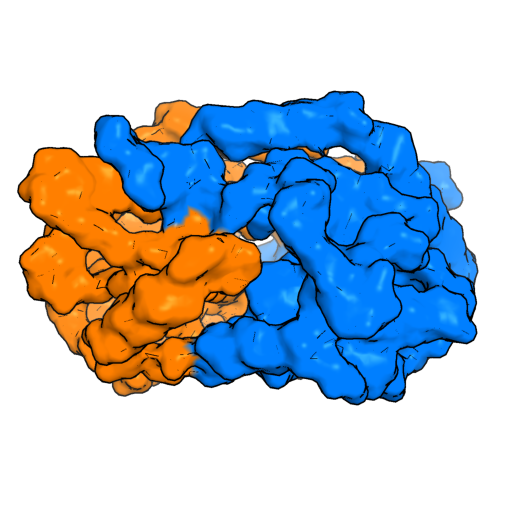8.81 218 PRO A N 1
ATOM 1585 C CA . PRO A 1 218 ? -23.891 -9.891 -1.451 1 88.81 218 PRO A CA 1
ATOM 1586 C C . PRO A 1 218 ? -23.172 -11.195 -1.765 1 88.81 218 PRO A C 1
ATOM 1588 O O . PRO A 1 218 ? -22.453 -11.289 -2.766 1 88.81 218 PRO A O 1
ATOM 1591 N N . GLY A 1 219 ? -23.281 -12.203 -0.831 1 91.06 219 GLY A N 1
ATOM 1592 C CA . GLY A 1 219 ? -22.75 -13.539 -1.049 1 91.06 219 GLY A CA 1
ATOM 1593 C C . GLY A 1 219 ? -21.281 -13.656 -0.742 1 91.06 219 GLY A C 1
ATOM 1594 O O . GLY A 1 219 ? -20.703 -14.742 -0.811 1 91.06 219 GLY A O 1
ATOM 1595 N N . ALA A 1 220 ? -20.719 -12.539 -0.359 1 92.69 220 ALA A N 1
ATOM 1596 C CA . ALA A 1 220 ? -19.266 -12.484 -0.165 1 92.69 220 ALA A CA 1
ATOM 1597 C C . ALA A 1 220 ? -18.828 -13.398 0.973 1 92.69 220 ALA A C 1
ATOM 1599 O O . ALA A 1 220 ? -17.828 -14.109 0.856 1 92.69 220 ALA A O 1
ATOM 1600 N N . ALA A 1 221 ? -19.594 -13.422 2.029 1 92.62 221 ALA A N 1
ATOM 1601 C CA . A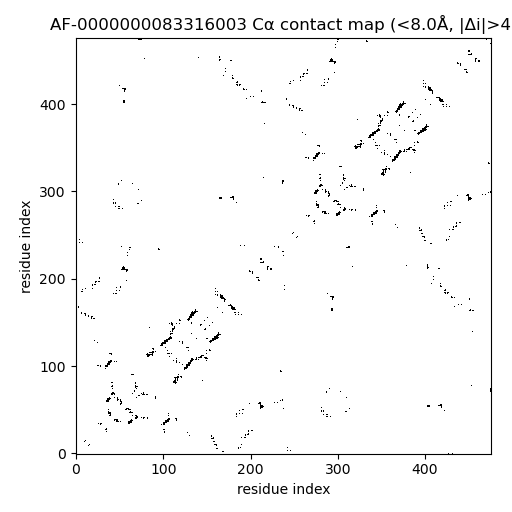LA A 1 221 ? -19.188 -14.148 3.234 1 92.62 221 ALA A CA 1
ATOM 1602 C C . ALA A 1 221 ? -19.016 -15.641 2.947 1 92.62 221 ALA A C 1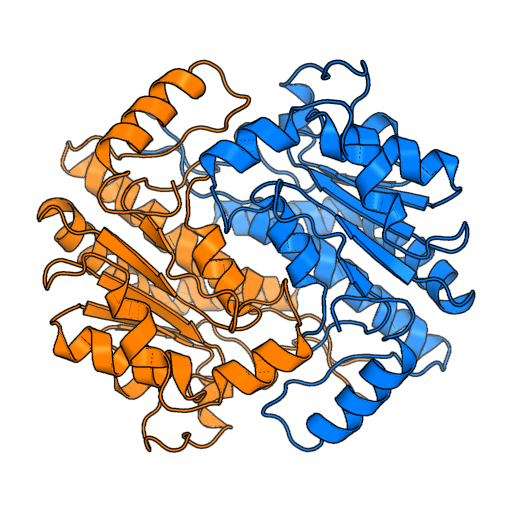
ATOM 1604 O O . ALA A 1 221 ? -17.969 -16.219 3.238 1 92.62 221 ALA A O 1
ATOM 1605 N N . GLU A 1 222 ? -19.969 -16.25 2.363 1 95.5 222 GLU A N 1
ATOM 1606 C CA . GLU A 1 222 ? -19.938 -17.688 2.074 1 95.5 222 GLU A CA 1
ATOM 1607 C C . GLU A 1 222 ? -18.859 -18.016 1.045 1 95.5 222 GLU A C 1
ATOM 1609 O O . GLU A 1 222 ? -18.094 -18.969 1.228 1 95.5 222 GLU A O 1
ATOM 1614 N N . HIS A 1 223 ? -18.828 -17.25 -0.011 1 96 223 HIS A N 1
ATOM 1615 C CA . HIS A 1 223 ? -17.859 -17.469 -1.067 1 96 223 HIS A CA 1
ATOM 1616 C C . HIS A 1 223 ? -16.438 -17.391 -0.524 1 96 223 HIS A C 1
ATOM 1618 O O . HIS A 1 223 ? -15.617 -18.281 -0.757 1 96 223 HIS A O 1
ATOM 1624 N N . ASN A 1 224 ? -16.172 -16.312 0.2 1 96.94 224 ASN A N 1
ATOM 1625 C CA . ASN A 1 224 ? -14.828 -16.094 0.735 1 96.94 224 ASN A CA 1
ATOM 1626 C C . ASN A 1 224 ? -14.469 -17.156 1.777 1 96.94 224 ASN A C 1
ATOM 1628 O O . ASN A 1 224 ? -13.312 -17.578 1.858 1 96.94 224 ASN A O 1
ATOM 1632 N N . ALA A 1 225 ? -15.422 -17.562 2.543 1 96.75 225 ALA A N 1
ATOM 1633 C CA . ALA A 1 225 ? -15.18 -18.609 3.529 1 96.75 225 ALA A CA 1
ATOM 1634 C C . ALA A 1 225 ? -14.75 -19.922 2.854 1 96.75 225 ALA A C 1
ATOM 1636 O O . ALA A 1 225 ? -13.914 -20.656 3.381 1 96.75 225 ALA A O 1
ATOM 1637 N N . GLY A 1 226 ? -15.352 -20.219 1.757 1 97.69 226 GLY A N 1
ATOM 1638 C CA . GLY A 1 226 ? -14.961 -21.391 0.995 1 97.69 226 GLY A CA 1
ATOM 1639 C C . GLY A 1 226 ? -13.516 -21.344 0.516 1 97.69 226 GLY A C 1
ATOM 1640 O O . GLY A 1 226 ? -12.789 -22.328 0.606 1 97.69 226 GLY A O 1
ATOM 1641 N N . LEU A 1 227 ? -13.133 -20.219 0.041 1 97.56 227 LEU A N 1
ATOM 1642 C CA . LEU A 1 227 ? -11.758 -20.031 -0.416 1 97.56 227 LEU A CA 1
ATOM 1643 C C . LEU A 1 227 ? -10.781 -20.109 0.752 1 97.56 227 LEU A C 1
ATOM 1645 O O . LEU A 1 227 ? -9.719 -20.734 0.635 1 97.56 227 LEU A O 1
ATOM 1649 N N . VAL A 1 228 ? -11.148 -19.5 1.868 1 97.56 228 VAL A N 1
ATOM 1650 C CA . VAL A 1 228 ? -10.305 -19.531 3.057 1 97.56 228 VAL A CA 1
ATOM 1651 C C . VAL A 1 228 ? -10.109 -20.984 3.506 1 97.56 228 VAL A C 1
ATOM 1653 O O . VAL A 1 228 ? -8.984 -21.391 3.805 1 97.56 228 VAL A O 1
ATOM 1656 N N . ALA A 1 229 ? -11.148 -21.703 3.52 1 97.62 229 ALA A N 1
ATOM 1657 C CA . ALA A 1 229 ? -11.078 -23.094 3.943 1 97.62 229 ALA A CA 1
ATOM 1658 C C . ALA A 1 229 ? -10.133 -23.891 3.051 1 97.62 229 ALA A C 1
ATOM 1660 O O . ALA A 1 229 ? -9.398 -24.766 3.531 1 97.62 229 ALA A O 1
ATOM 1661 N N . ARG A 1 230 ? -10.148 -23.578 1.85 1 97.12 230 ARG A N 1
ATOM 1662 C CA . ARG A 1 230 ? -9.359 -24.328 0.872 1 97.12 230 ARG A CA 1
ATOM 1663 C C . ARG A 1 230 ? -7.875 -24.016 1.029 1 97.12 230 ARG A C 1
ATOM 1665 O O . ARG A 1 230 ? -7.031 -24.906 0.831 1 97.12 230 ARG A O 1
ATOM 1672 N N . PHE A 1 231 ? -7.52 -22.766 1.415 1 96.94 231 PHE A N 1
ATOM 1673 C CA . PHE A 1 231 ? -6.125 -22.375 1.282 1 96.94 231 PHE A CA 1
ATOM 1674 C C . PHE A 1 231 ? -5.504 -22.109 2.648 1 96.94 231 PHE A C 1
ATOM 1676 O O . PHE A 1 231 ? -4.305 -21.859 2.754 1 96.94 231 PHE A O 1
ATOM 1683 N N . ARG A 1 232 ? -6.219 -22.266 3.744 1 95.5 232 ARG A N 1
ATOM 1684 C CA . ARG A 1 232 ? -5.75 -21.906 5.082 1 95.5 232 ARG A CA 1
ATOM 1685 C C . ARG A 1 232 ? -4.586 -22.797 5.504 1 95.5 232 ARG A C 1
ATOM 1687 O O . ARG A 1 232 ? -3.721 -22.375 6.273 1 95.5 232 ARG A O 1
ATOM 1694 N N . SER A 1 233 ? -4.508 -23.969 5.039 1 95.5 233 SER A N 1
ATOM 1695 C CA . SER A 1 233 ? -3.438 -24.891 5.43 1 95.5 233 SER A CA 1
ATOM 1696 C C . SER A 1 233 ? -2.096 -24.438 4.855 1 95.5 233 SER A C 1
ATOM 1698 O O . SER A 1 233 ? -1.04 -24.812 5.375 1 95.5 233 SER A O 1
ATOM 1700 N N . ARG A 1 234 ? -2.127 -23.625 3.814 1 95.56 234 ARG A N 1
ATOM 1701 C CA . ARG A 1 234 ? -0.894 -23.219 3.154 1 95.56 234 ARG A CA 1
ATOM 1702 C C . ARG A 1 234 ? -0.647 -21.719 3.344 1 95.56 234 ARG A C 1
ATOM 1704 O O . ARG A 1 234 ? 0.353 -21.188 2.859 1 95.56 234 ARG A O 1
ATOM 1711 N N . ASN A 1 235 ? -1.515 -21.031 4.004 1 96.44 235 ASN A N 1
ATOM 1712 C CA . ASN A 1 235 ? -1.424 -19.594 4.285 1 96.44 235 ASN A CA 1
ATOM 1713 C C . ASN A 1 235 ? -1.761 -19.281 5.738 1 96.44 235 ASN A C 1
ATOM 1715 O O . ASN A 1 235 ? -2.922 -19.047 6.074 1 96.44 235 ASN A O 1
ATOM 1719 N N . PRO A 1 236 ? -0.787 -19.203 6.539 1 94.5 236 PRO A N 1
ATOM 1720 C CA . PRO A 1 236 ? -1.007 -19.047 7.977 1 94.5 236 PRO A CA 1
ATOM 1721 C C . PRO A 1 236 ? -1.614 -17.688 8.328 1 94.5 236 PRO A C 1
ATOM 1723 O O . PRO A 1 236 ? -2.004 -17.453 9.477 1 94.5 236 PRO A O 1
ATOM 1726 N N . HIS A 1 237 ? -1.774 -16.812 7.387 1 95.31 237 HIS A N 1
ATOM 1727 C CA . HIS A 1 237 ? -2.27 -15.461 7.664 1 95.31 237 HIS A CA 1
ATOM 1728 C C . HIS A 1 237 ? -3.773 -15.367 7.422 1 95.31 237 HIS A C 1
ATOM 1730 O O . HIS A 1 237 ? -4.367 -14.305 7.586 1 95.31 237 HIS A O 1
ATOM 1736 N N . LEU A 1 238 ? -4.383 -16.438 6.965 1 94.88 238 LEU A N 1
ATOM 1737 C CA . LEU A 1 238 ? -5.832 -16.5 6.801 1 94.88 238 LEU A CA 1
ATOM 1738 C C . LEU A 1 238 ? -6.516 -16.859 8.109 1 94.88 238 LEU A C 1
ATOM 1740 O O . LEU A 1 238 ? -5.953 -17.594 8.93 1 94.88 238 LEU A O 1
ATOM 1744 N N . MET B 1 1 ? -4.531 -2.42 -16.625 1 94.19 1 MET B N 1
ATOM 1745 C CA . MET B 1 1 ? -3.646 -1.259 -16.594 1 94.19 1 MET B CA 1
ATOM 1746 C C . MET B 1 1 ? -4.371 -0.009 -17.078 1 94.19 1 MET B C 1
ATOM 1748 O O . MET B 1 1 ? -4.34 1.03 -16.422 1 94.19 1 MET B O 1
ATOM 1752 N N . ALA B 1 2 ? -5.176 -0.17 -18.078 1 94 2 ALA B N 1
ATOM 1753 C CA . ALA B 1 2 ? -5.855 1.004 -18.625 1 94 2 ALA B CA 1
ATOM 1754 C C . ALA B 1 2 ? -6.918 1.516 -17.656 1 94 2 ALA B C 1
ATOM 1756 O O . ALA B 1 2 ? -7.086 2.727 -17.484 1 94 2 ALA B O 1
ATOM 1757 N N . ALA B 1 3 ? -7.645 0.65 -17 1 95.5 3 ALA B N 1
ATOM 1758 C CA . ALA B 1 3 ? -8.75 1.029 -16.125 1 95.5 3 ALA B CA 1
ATOM 1759 C C . ALA B 1 3 ? -8.25 1.86 -14.945 1 95.5 3 ALA B C 1
ATOM 1761 O O . ALA B 1 3 ? -8.859 2.877 -14.594 1 95.5 3 ALA B O 1
ATOM 1762 N N . ILE B 1 4 ? -7.176 1.446 -14.328 1 97.75 4 ILE B N 1
ATOM 1763 C CA . ILE B 1 4 ? -6.672 2.162 -13.164 1 97.75 4 ILE B CA 1
ATOM 1764 C C . ILE B 1 4 ? -6.074 3.498 -13.594 1 97.75 4 ILE B C 1
ATOM 1766 O O . ILE B 1 4 ? -6.184 4.496 -12.875 1 97.75 4 ILE B O 1
ATOM 1770 N N . GLN B 1 5 ? -5.379 3.551 -14.758 1 97.88 5 GLN B N 1
ATOM 1771 C CA . GLN B 1 5 ? -4.84 4.809 -15.258 1 97.88 5 GLN B CA 1
ATOM 1772 C C . GLN B 1 5 ? -5.953 5.812 -15.547 1 97.88 5 GLN B C 1
ATOM 1774 O O . GLN B 1 5 ? -5.809 7.004 -15.273 1 97.88 5 GLN B O 1
ATOM 1779 N N . ALA B 1 6 ? -7.055 5.328 -16.062 1 97.69 6 ALA B N 1
ATOM 1780 C CA . ALA B 1 6 ? -8.219 6.188 -16.297 1 97.69 6 ALA B CA 1
ATOM 1781 C C . ALA B 1 6 ? -8.773 6.719 -14.984 1 97.69 6 ALA B C 1
ATOM 1783 O O . ALA B 1 6 ? -9.188 7.879 -14.898 1 97.69 6 ALA B O 1
ATOM 1784 N N . THR B 1 7 ? -8.828 5.871 -13.984 1 98.31 7 THR B N 1
ATOM 1785 C CA . THR B 1 7 ? -9.32 6.27 -12.672 1 98.31 7 THR B CA 1
ATOM 1786 C C . THR B 1 7 ? -8.43 7.359 -12.078 1 98.31 7 THR B C 1
ATOM 1788 O O . THR B 1 7 ? -8.938 8.336 -11.516 1 98.31 7 THR B O 1
ATOM 1791 N N . LEU B 1 8 ? -7.09 7.207 -12.203 1 98.62 8 LEU B N 1
ATOM 1792 C CA . LEU B 1 8 ? -6.164 8.211 -11.695 1 98.62 8 LEU B CA 1
ATOM 1793 C C . LEU B 1 8 ? -6.363 9.547 -12.406 1 98.62 8 LEU B C 1
ATOM 1795 O O . LEU B 1 8 ? -6.309 10.602 -11.773 1 98.62 8 LEU B O 1
ATOM 1799 N N . GLN B 1 9 ? -6.586 9.453 -13.68 1 98 9 GLN B N 1
ATOM 1800 C CA . GLN B 1 9 ? -6.844 10.664 -14.445 1 98 9 GLN B CA 1
ATOM 1801 C C . GLN B 1 9 ? -8.125 11.352 -13.984 1 98 9 GLN B C 1
ATOM 1803 O O . GLN B 1 9 ? -8.18 12.578 -13.883 1 98 9 GLN B O 1
ATO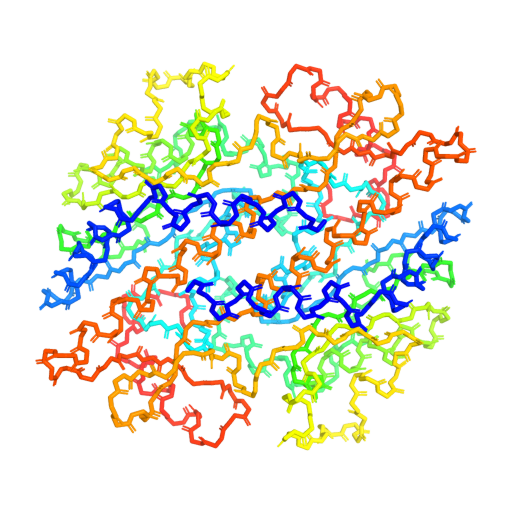M 1808 N N . GLN B 1 10 ? -9.141 10.578 -13.758 1 98.25 10 GLN B N 1
ATOM 1809 C CA . GLN B 1 10 ? -10.406 11.117 -13.266 1 98.25 10 GLN B CA 1
ATOM 1810 C C . GLN B 1 10 ? -10.219 11.812 -11.914 1 98.25 10 GLN B C 1
ATOM 1812 O O . GLN B 1 10 ? -10.805 12.867 -11.672 1 98.25 10 GLN B O 1
ATOM 1817 N N . ILE B 1 11 ? -9.438 11.242 -11.039 1 98.69 11 ILE B N 1
ATOM 1818 C CA . ILE B 1 11 ? -9.156 11.828 -9.734 1 98.69 11 ILE B CA 1
ATOM 1819 C C . ILE B 1 11 ? -8.453 13.172 -9.914 1 98.69 11 ILE B C 1
ATOM 1821 O O . ILE B 1 11 ? -8.852 14.18 -9.32 1 98.69 11 ILE B O 1
ATOM 1825 N N . ALA B 1 12 ? -7.41 13.188 -10.781 1 98 12 ALA B N 1
ATOM 1826 C CA . ALA B 1 12 ? -6.629 14.398 -11.016 1 98 12 ALA B CA 1
ATOM 1827 C C . ALA B 1 12 ? -7.516 15.531 -11.516 1 98 12 ALA B C 1
ATOM 1829 O O . ALA B 1 12 ? -7.301 16.703 -11.18 1 98 12 ALA B O 1
ATOM 1830 N N . GLU B 1 13 ? -8.539 15.18 -12.203 1 97.38 13 GLU B N 1
ATOM 1831 C CA . GLU B 1 13 ? -9.383 16.172 -12.844 1 97.38 13 GLU B CA 1
ATOM 1832 C C . GLU B 1 13 ? -10.531 16.594 -11.93 1 97.38 13 GLU B C 1
ATOM 1834 O O . GLU B 1 13 ? -10.883 17.781 -11.867 1 97.38 13 GLU B O 1
ATOM 1839 N N . SER B 1 14 ? -11.055 15.727 -11.234 1 98.44 14 SER B N 1
ATOM 1840 C CA . SER B 1 14 ? -12.328 15.984 -10.57 1 98.44 14 SER B CA 1
ATOM 1841 C C . SER B 1 14 ? -12.125 16.328 -9.102 1 98.44 14 SER B C 1
ATOM 1843 O O . SER B 1 14 ? -13.023 16.875 -8.453 1 98.44 14 SER B O 1
ATOM 1845 N N . GLN B 1 15 ? -10.977 15.984 -8.562 1 98.56 15 GLN B N 1
ATOM 1846 C CA . GLN B 1 15 ? -10.828 16.109 -7.113 1 98.56 15 GLN B CA 1
ATOM 1847 C C . GLN B 1 15 ? -9.875 17.25 -6.758 1 98.56 15 GLN B C 1
ATOM 1849 O O . GLN B 1 15 ? -9.398 17.328 -5.625 1 98.56 15 GLN B O 1
ATOM 1854 N N . ALA B 1 16 ? -9.594 18.125 -7.688 1 97.88 16 ALA B N 1
ATOM 1855 C CA . ALA B 1 16 ? -8.602 19.188 -7.496 1 97.88 16 ALA B CA 1
ATOM 1856 C C . ALA B 1 16 ? -8.953 20.062 -6.293 1 97.88 16 ALA B C 1
ATOM 1858 O O . ALA B 1 16 ? -8.086 20.391 -5.48 1 97.88 16 ALA B O 1
ATOM 1859 N N . ALA B 1 17 ? -10.211 20.469 -6.141 1 98.56 17 ALA B N 1
ATOM 1860 C CA . ALA B 1 17 ? -10.633 21.359 -5.059 1 98.56 17 ALA B CA 1
ATOM 1861 C C . ALA B 1 17 ? -10.5 20.656 -3.705 1 98.56 17 ALA B C 1
ATOM 1863 O O . ALA B 1 17 ? -10.07 21.266 -2.725 1 98.56 17 ALA B O 1
ATOM 1864 N N . ALA B 1 18 ? -10.906 19.406 -3.656 1 98.81 18 ALA B N 1
ATOM 1865 C CA . ALA B 1 18 ? -10.812 18.641 -2.412 1 98.81 18 ALA B CA 1
ATOM 1866 C C . ALA B 1 18 ? -9.352 18.422 -2.016 1 98.81 18 ALA B C 1
ATOM 1868 O O . ALA B 1 18 ? -9.008 18.5 -0.835 1 98.81 18 ALA B O 1
ATOM 1869 N N . LEU B 1 19 ? -8.523 18.109 -3.006 1 98.81 19 LEU B N 1
ATOM 1870 C CA . LEU B 1 19 ? -7.094 17.938 -2.752 1 98.81 19 LEU B CA 1
ATOM 1871 C C . LEU B 1 19 ? -6.473 19.234 -2.24 1 98.81 19 LEU B C 1
ATOM 1873 O O . LEU B 1 19 ? -5.648 19.203 -1.323 1 98.81 19 LEU B O 1
ATOM 1877 N N . ASP B 1 20 ? -6.875 20.297 -2.816 1 98.75 20 ASP B N 1
ATOM 1878 C CA . ASP B 1 20 ? -6.395 21.609 -2.393 1 98.75 20 ASP B CA 1
ATOM 1879 C C . ASP B 1 20 ? -6.816 21.906 -0.955 1 98.75 20 ASP B C 1
ATOM 1881 O O . ASP B 1 20 ? -6.016 22.406 -0.161 1 98.75 20 ASP B O 1
ATOM 1885 N N . ALA B 1 21 ? -8.031 21.641 -0.61 1 98.94 21 ALA B N 1
ATOM 1886 C CA . ALA B 1 21 ? -8.539 21.859 0.739 1 98.94 21 ALA B CA 1
ATOM 1887 C C . ALA B 1 21 ? -7.797 21 1.757 1 98.94 21 ALA B C 1
ATOM 1889 O O . ALA B 1 21 ? -7.488 21.453 2.859 1 98.94 21 ALA B O 1
ATOM 1890 N N . ALA B 1 22 ? -7.535 19.766 1.381 1 98.94 22 ALA B N 1
ATOM 1891 C CA . ALA B 1 22 ? -6.789 18.875 2.26 1 98.94 22 ALA B CA 1
ATOM 1892 C C . ALA B 1 22 ? -5.379 19.406 2.514 1 98.94 22 ALA B C 1
ATOM 1894 O O . ALA B 1 22 ? -4.918 19.422 3.656 1 98.94 22 ALA B O 1
ATOM 1895 N N . ALA B 1 23 ? -4.727 19.812 1.421 1 98.88 23 ALA B N 1
ATOM 1896 C CA . ALA B 1 23 ? -3.383 20.359 1.562 1 98.88 23 ALA B CA 1
ATOM 1897 C C . ALA B 1 23 ? -3.385 21.594 2.463 1 98.88 23 ALA B C 1
ATOM 1899 O O . ALA B 1 23 ? -2.492 21.766 3.295 1 98.88 23 ALA B O 1
ATOM 1900 N N . THR B 1 24 ? -4.391 22.406 2.305 1 98.88 24 THR B N 1
ATOM 1901 C CA . THR B 1 24 ? -4.512 23.609 3.127 1 98.88 24 THR B CA 1
ATOM 1902 C C . THR B 1 24 ? -4.66 23.234 4.602 1 98.88 24 THR B C 1
ATOM 1904 O O . THR B 1 24 ? -3.973 23.797 5.457 1 98.88 24 THR B O 1
ATOM 1907 N N . ALA B 1 25 ? -5.504 22.312 4.867 1 98.94 25 ALA B N 1
ATOM 1908 C CA . ALA B 1 25 ? -5.742 21.875 6.246 1 98.94 25 ALA B CA 1
ATOM 1909 C C . ALA B 1 25 ? -4.465 21.328 6.879 1 98.94 25 ALA B C 1
ATOM 1911 O O . ALA B 1 25 ? -4.172 21.609 8.047 1 98.94 25 ALA B O 1
ATOM 1912 N N . ILE B 1 26 ? -3.725 20.594 6.137 1 98.88 26 ILE B N 1
ATOM 1913 C CA . ILE B 1 26 ? -2.516 19.969 6.656 1 98.88 26 ILE B CA 1
ATOM 1914 C C . ILE B 1 26 ? -1.427 21.016 6.852 1 98.88 26 ILE B C 1
ATOM 1916 O O . ILE B 1 26 ? -0.729 21.016 7.871 1 98.88 26 ILE B O 1
ATOM 1920 N N . VAL B 1 27 ? -1.244 21.922 5.887 1 98.81 27 VAL B N 1
ATOM 1921 C CA . VAL B 1 27 ? -0.276 23.016 6.027 1 98.81 27 VAL B CA 1
ATOM 1922 C C . VAL B 1 27 ? -0.588 23.828 7.281 1 98.81 27 VAL B C 1
ATOM 1924 O O . VAL B 1 27 ? 0.312 24.141 8.062 1 98.81 27 VAL B O 1
ATOM 1927 N N . ASP B 1 28 ? -1.872 24.141 7.461 1 98.69 28 ASP B N 1
ATOM 1928 C CA . ASP B 1 28 ? -2.283 24.906 8.633 1 98.69 28 ASP B CA 1
ATOM 1929 C C . ASP B 1 28 ? -1.95 24.156 9.922 1 98.69 28 ASP B C 1
ATOM 1931 O O . ASP B 1 28 ? -1.482 24.75 10.891 1 98.69 28 ASP B O 1
ATOM 1935 N N . ALA B 1 29 ? -2.195 22.891 9.938 1 98.69 29 ALA B N 1
ATOM 1936 C CA . ALA B 1 29 ? -1.866 22.078 11.102 1 98.69 29 ALA B CA 1
ATOM 1937 C C . ALA B 1 29 ? -0.368 22.109 11.391 1 98.69 29 ALA B C 1
ATOM 1939 O O . ALA B 1 29 ? 0.047 22.312 12.531 1 98.69 29 ALA B O 1
ATOM 1940 N N . PHE B 1 30 ? 0.434 21.891 10.305 1 98.44 30 PHE B N 1
ATOM 1941 C CA . PHE B 1 30 ? 1.882 21.859 10.477 1 98.44 30 PHE B CA 1
ATOM 1942 C C . PHE B 1 30 ? 2.396 23.203 10.977 1 98.44 30 PHE B C 1
ATOM 1944 O O . PHE B 1 30 ? 3.275 23.25 11.836 1 98.44 30 PHE B O 1
ATOM 1951 N N . ARG B 1 31 ? 1.86 24.25 10.492 1 97.56 31 ARG B N 1
ATOM 1952 C CA . ARG B 1 31 ? 2.268 25.594 10.914 1 97.56 31 ARG B CA 1
ATOM 1953 C C . ARG B 1 31 ? 1.915 25.828 12.375 1 97.56 31 ARG B C 1
ATOM 1955 O O . ARG B 1 31 ? 2.592 26.594 13.062 1 97.56 31 ARG B O 1
ATOM 1962 N N . ALA B 1 32 ? 0.94 25.219 12.82 1 97.25 32 ALA B N 1
ATOM 1963 C CA . ALA B 1 32 ? 0.509 25.344 14.211 1 97.25 32 ALA B CA 1
ATOM 1964 C C . ALA B 1 32 ? 1.142 24.25 15.078 1 97.25 32 ALA B C 1
ATOM 1966 O O . ALA B 1 32 ? 0.687 24 16.203 1 97.25 32 ALA B O 1
ATOM 1967 N N . ASP B 1 33 ? 2.084 23.516 14.523 1 96.62 33 ASP B N 1
ATOM 1968 C CA . ASP B 1 33 ? 2.832 22.469 15.203 1 96.62 33 ASP B CA 1
ATOM 1969 C C . ASP B 1 33 ? 1.952 21.25 15.453 1 96.62 33 ASP B C 1
ATOM 1971 O O . ASP B 1 33 ? 2.18 20.5 16.406 1 96.62 33 ASP B O 1
ATOM 1975 N N . GLY B 1 34 ? 0.907 21.109 14.656 1 98.19 34 GLY B N 1
ATOM 1976 C CA . GLY B 1 34 ? 0.102 19.891 14.641 1 98.19 34 GLY B CA 1
ATOM 1977 C C . GLY B 1 34 ? 0.662 18.828 13.734 1 98.19 34 GLY B C 1
ATOM 1978 O O . GLY B 1 34 ? 1.677 19.031 13.062 1 98.19 34 GLY B O 1
ATOM 1979 N N . MET B 1 35 ? -0.016 17.688 13.789 1 98.56 35 MET B N 1
ATOM 1980 C CA . MET B 1 35 ? 0.387 16.5 13.016 1 98.56 35 MET B CA 1
ATOM 1981 C C . MET B 1 35 ? -0.715 16.094 12.047 1 98.56 35 MET B C 1
ATOM 1983 O O . MET B 1 35 ? -1.867 16.5 12.195 1 98.56 35 MET B O 1
ATOM 1987 N N . LEU B 1 36 ? -0.344 15.352 11.039 1 98.88 36 LEU B N 1
ATOM 1988 C CA . LEU B 1 36 ? -1.285 14.578 10.242 1 98.88 36 LEU B CA 1
ATOM 1989 C C . LEU B 1 36 ? -1.333 13.125 10.719 1 98.88 36 LEU B C 1
ATOM 1991 O O . LEU B 1 36 ? -0.313 12.43 10.711 1 98.88 36 LEU B O 1
ATOM 1995 N N . TYR B 1 37 ? -2.48 12.719 11.164 1 98.88 37 TYR B N 1
ATOM 1996 C CA . TYR B 1 37 ? -2.707 11.312 11.484 1 98.88 37 TYR B CA 1
ATOM 1997 C C . TYR B 1 37 ? -3.377 10.586 10.32 1 98.88 37 TYR B C 1
ATOM 1999 O O . TYR B 1 37 ? -4.25 11.148 9.656 1 98.88 37 TYR B O 1
ATOM 2007 N N . LEU B 1 38 ? -2.938 9.406 10.016 1 98.88 38 LEU B N 1
ATOM 2008 C CA . LEU B 1 38 ? -3.5 8.57 8.953 1 98.88 38 LEU B CA 1
ATOM 2009 C C . LEU B 1 38 ? -4.113 7.297 9.539 1 98.88 38 LEU B C 1
ATOM 2011 O O . LEU B 1 38 ? -3.523 6.664 10.414 1 98.88 38 LEU B O 1
ATOM 2015 N N . PHE B 1 39 ? -5.27 6.965 9.016 1 98.62 39 PHE B N 1
ATOM 2016 C CA . PHE B 1 39 ? -5.938 5.793 9.57 1 98.62 39 PHE B CA 1
ATOM 2017 C C . PHE B 1 39 ? -6.688 5.035 8.484 1 98.62 39 PHE B C 1
ATOM 2019 O O . PHE B 1 39 ? -7.219 5.637 7.551 1 98.62 39 PHE B O 1
ATOM 2026 N N . GLY B 1 40 ? -6.754 3.756 8.578 1 97.62 40 GLY B N 1
ATOM 2027 C CA . GLY B 1 40 ? -7.543 2.799 7.812 1 97.62 40 GLY B CA 1
ATOM 2028 C C . GLY B 1 40 ? -7.551 1.411 8.422 1 97.62 40 GLY B C 1
ATOM 2029 O O . GLY B 1 40 ? -6.73 1.104 9.289 1 97.62 40 GLY B O 1
ATOM 2030 N N . THR B 1 41 ? -8.484 0.629 8.047 1 96.19 41 THR B N 1
ATOM 2031 C CA . THR B 1 41 ? -8.586 -0.757 8.484 1 96.19 41 THR B CA 1
ATOM 2032 C C . THR B 1 41 ? -8.5 -1.712 7.301 1 96.19 41 THR B C 1
ATOM 2034 O O . THR B 1 41 ? -8.688 -1.304 6.152 1 96.19 41 THR B O 1
ATOM 2037 N N . GLY B 1 42 ? -8.203 -3.01 7.609 1 94.12 42 GLY B N 1
ATOM 2038 C CA . GLY B 1 42 ? -8.031 -3.945 6.512 1 94.12 42 GLY B CA 1
ATOM 2039 C C . GLY B 1 42 ? -6.945 -3.52 5.535 1 94.12 42 GLY B C 1
ATOM 2040 O O . GLY B 1 42 ? -5.828 -3.195 5.941 1 94.12 42 GLY B O 1
ATOM 2041 N N . HIS B 1 43 ? -7.223 -3.5 4.301 1 96.12 43 HIS B N 1
ATOM 2042 C CA . HIS B 1 43 ? -6.227 -3.117 3.305 1 96.12 43 HIS B CA 1
ATOM 2043 C C . HIS B 1 43 ? -5.973 -1.615 3.33 1 96.12 43 HIS B C 1
ATOM 2045 O O . HIS B 1 43 ? -4.887 -1.16 2.967 1 96.12 43 HIS B O 1
ATOM 2051 N N . SER B 1 44 ? -6.926 -0.873 3.869 1 97.25 44 SER B N 1
ATOM 2052 C CA . SER B 1 44 ? -6.77 0.578 3.906 1 97.25 44 SER B CA 1
ATOM 2053 C C . SER B 1 44 ? -5.688 0.992 4.895 1 97.25 44 SER B C 1
ATOM 2055 O O . SER B 1 44 ? -5.188 2.119 4.844 1 97.25 44 SER B O 1
ATOM 2057 N N . HIS B 1 45 ? -5.352 0.107 5.863 1 97.19 45 HIS B N 1
ATOM 2058 C CA . HIS B 1 45 ? -4.281 0.474 6.781 1 97.19 45 HIS B CA 1
ATOM 2059 C C . HIS B 1 45 ? -2.951 0.622 6.047 1 97.19 45 HIS B C 1
ATOM 2061 O O . HIS B 1 45 ? -2.035 1.286 6.539 1 97.19 45 HIS B O 1
ATOM 2067 N N . LEU B 1 46 ? -2.83 -0.028 4.875 1 97.88 46 LEU B N 1
ATOM 2068 C CA . LEU B 1 46 ? -1.631 0.112 4.059 1 97.88 46 LEU B CA 1
ATOM 2069 C C . LEU B 1 46 ? -1.355 1.579 3.744 1 97.88 46 LEU B C 1
ATOM 2071 O O . LEU B 1 46 ? -0.198 1.998 3.682 1 97.88 46 LEU B O 1
ATOM 2075 N N . LEU B 1 47 ? -2.441 2.338 3.58 1 98.56 47 LEU B N 1
ATOM 2076 C CA . LEU B 1 47 ? -2.285 3.748 3.236 1 98.56 47 LEU B CA 1
ATOM 2077 C C . LEU B 1 47 ? -1.783 4.547 4.434 1 98.56 47 LEU B C 1
ATOM 2079 O O . LEU B 1 47 ? -1.042 5.52 4.27 1 98.56 47 LEU B O 1
ATOM 2083 N N . ALA B 1 48 ? -2.168 4.129 5.648 1 98.38 48 ALA B N 1
ATOM 2084 C CA . ALA B 1 48 ? -1.608 4.754 6.848 1 98.38 48 ALA B CA 1
ATOM 2085 C C . ALA B 1 48 ? -0.1 4.535 6.926 1 98.38 48 ALA B C 1
ATOM 2087 O O . ALA B 1 48 ? 0.653 5.469 7.219 1 98.38 48 ALA B O 1
ATOM 2088 N N . GLU B 1 49 ? 0.304 3.344 6.586 1 97.88 49 GLU B N 1
ATOM 2089 C CA . GLU B 1 49 ? 1.729 3.031 6.613 1 97.88 49 GLU B CA 1
ATOM 2090 C C . GLU B 1 49 ? 2.459 3.672 5.434 1 97.88 49 GLU B C 1
ATOM 2092 O O . GLU B 1 49 ? 3.625 4.055 5.551 1 97.88 49 GLU B O 1
ATOM 2097 N N . GLU B 1 50 ? 1.783 3.84 4.344 1 98.38 50 GLU B N 1
ATOM 2098 C CA . GLU B 1 50 ? 2.363 4.469 3.162 1 98.38 50 GLU B CA 1
ATOM 2099 C C . GLU B 1 50 ? 2.846 5.883 3.471 1 98.38 50 GLU B C 1
ATOM 2101 O O . GLU B 1 50 ? 3.889 6.312 2.975 1 98.38 50 GLU B O 1
ATOM 2106 N N . GLY B 1 51 ? 2.154 6.594 4.277 1 98.38 51 GLY B N 1
ATOM 2107 C CA . GLY B 1 51 ? 2.492 7.98 4.555 1 98.38 51 GLY B CA 1
ATOM 2108 C C . GLY B 1 51 ? 3.527 8.133 5.652 1 98.38 51 GLY B C 1
ATOM 2109 O O . GLY B 1 51 ? 3.914 9.25 5.996 1 98.38 51 GLY B O 1
ATOM 2110 N N . HIS B 1 52 ? 3.98 7.004 6.148 1 97.94 52 HIS B N 1
ATOM 2111 C CA . HIS B 1 52 ? 4.77 7.039 7.375 1 97.94 52 HIS B CA 1
ATOM 2112 C C . HIS B 1 52 ? 6.227 6.676 7.105 1 97.94 52 HIS B C 1
ATOM 2114 O O . HIS B 1 52 ? 6.512 5.598 6.582 1 97.94 52 HIS B O 1
ATOM 2120 N N . TYR B 1 53 ? 7.16 7.512 7.445 1 97 53 TYR B N 1
ATOM 2121 C CA . TYR B 1 53 ? 8.594 7.277 7.535 1 97 53 TYR B CA 1
ATOM 2122 C C . TYR B 1 53 ? 9.125 6.633 6.258 1 97 53 TYR B C 1
ATOM 2124 O O . TYR B 1 53 ? 9.742 5.566 6.301 1 97 53 TYR B O 1
ATOM 2132 N N . ARG B 1 54 ? 9.078 7.324 5.172 1 96 54 ARG B N 1
ATOM 2133 C CA . ARG B 1 54 ? 9.625 6.832 3.91 1 96 54 ARG B CA 1
ATOM 2134 C C . ARG B 1 54 ? 10.289 7.957 3.123 1 96 54 ARG B C 1
ATOM 2136 O O . ARG B 1 54 ? 10.07 9.133 3.416 1 96 54 ARG B O 1
ATOM 2143 N N . ALA B 1 55 ? 11.031 7.461 2.162 1 94.62 55 ALA B N 1
ATOM 2144 C CA . ALA B 1 55 ? 11.656 8.406 1.238 1 94.62 55 ALA B CA 1
ATOM 2145 C C . ALA B 1 55 ? 10.617 9.312 0.598 1 94.62 55 ALA B C 1
ATOM 2147 O O . ALA B 1 55 ? 9.625 8.844 0.044 1 94.62 55 ALA B O 1
ATOM 2148 N N . GLY B 1 56 ? 10.867 10.609 0.774 1 95.75 56 GLY B N 1
ATOM 2149 C CA . GLY B 1 56 ? 9.984 11.578 0.14 1 95.75 56 GLY B CA 1
ATOM 2150 C C . GLY B 1 56 ? 8.75 11.891 0.967 1 95.75 56 GLY B C 1
ATOM 2151 O O . GLY B 1 56 ? 7.953 12.75 0.596 1 95.75 56 GLY B O 1
ATOM 2152 N N . GLY B 1 57 ? 8.531 11.18 2.07 1 97.56 57 GLY B N 1
ATOM 2153 C CA . GLY B 1 57 ? 7.422 11.438 2.975 1 97.56 57 GLY B CA 1
ATOM 2154 C C . GLY B 1 57 ? 7.723 12.531 3.984 1 97.56 57 GLY B C 1
ATOM 2155 O O . GLY B 1 57 ? 8.883 12.906 4.176 1 97.56 57 GLY B O 1
ATOM 2156 N N . LEU B 1 58 ? 6.719 13.047 4.613 1 98.44 58 LEU B N 1
ATOM 2157 C CA . LEU B 1 58 ? 6.855 14.133 5.582 1 98.44 58 LEU B CA 1
ATOM 2158 C C . LEU B 1 58 ? 6.91 13.586 7.004 1 98.44 58 LEU B C 1
ATOM 2160 O O . LEU B 1 58 ? 6.148 12.68 7.355 1 98.44 58 LEU B O 1
ATOM 2164 N N . ALA B 1 59 ? 7.711 14.164 7.855 1 98.31 59 ALA B N 1
ATOM 2165 C CA . ALA B 1 59 ? 8.023 13.648 9.188 1 98.31 59 ALA B CA 1
ATOM 2166 C C . ALA B 1 59 ? 6.836 13.812 10.133 1 98.31 59 ALA B C 1
ATOM 2168 O O . ALA B 1 59 ? 6.578 12.953 10.977 1 98.31 59 ALA B O 1
ATOM 2169 N N . PRO B 1 60 ? 6.027 14.914 10.023 1 98.56 60 PRO B N 1
ATOM 2170 C CA . PRO B 1 60 ? 4.914 15.086 10.961 1 98.56 60 PRO B CA 1
ATOM 2171 C C . PRO B 1 60 ? 3.674 14.297 10.555 1 98.56 60 PRO B C 1
ATOM 2173 O O . PRO B 1 60 ? 2.555 14.812 10.633 1 98.56 60 PRO B O 1
ATOM 2176 N N . VAL B 1 61 ? 3.867 13.102 10.062 1 98.75 61 VAL B N 1
ATOM 2177 C CA . VAL B 1 61 ? 2.807 12.172 9.703 1 98.75 61 VAL B CA 1
ATOM 2178 C C . VAL B 1 61 ? 2.875 10.938 10.594 1 98.75 61 VAL B C 1
ATOM 2180 O O . VAL B 1 61 ? 3.928 10.305 10.711 1 98.75 61 VAL B O 1
ATOM 2183 N N . CYS B 1 62 ? 1.782 10.641 11.258 1 98.44 62 CYS B N 1
ATOM 2184 C CA . CYS B 1 62 ? 1.712 9.523 12.203 1 98.44 62 CYS B CA 1
ATOM 2185 C C . CYS B 1 62 ? 0.558 8.594 11.859 1 98.44 62 CYS B C 1
ATOM 2187 O O . CYS B 1 62 ? -0.603 9.008 11.859 1 98.44 62 CYS B O 1
ATOM 2189 N N . PRO B 1 63 ? 0.874 7.332 11.562 1 98.25 63 PRO B N 1
ATOM 2190 C CA . PRO B 1 63 ? -0.214 6.371 11.359 1 98.25 63 PRO B CA 1
ATOM 2191 C C . PRO B 1 63 ? -0.862 5.934 12.672 1 98.25 63 PRO B C 1
ATOM 2193 O O . PRO B 1 63 ? -0.179 5.812 13.695 1 98.25 63 PRO B O 1
ATOM 2196 N N . ILE B 1 64 ? -2.152 5.762 12.633 1 97.44 64 ILE B N 1
ATOM 2197 C CA . ILE B 1 64 ? -2.854 5.07 13.703 1 97.44 64 ILE B CA 1
ATOM 2198 C C . ILE B 1 64 ? -2.938 3.58 13.391 1 97.44 64 ILE B C 1
ATOM 2200 O O . ILE B 1 64 ? -3.627 3.176 12.453 1 97.44 64 ILE B O 1
ATOM 2204 N N . LEU B 1 65 ? -2.205 2.828 14.195 1 95 65 LEU B N 1
ATOM 2205 C CA . LEU B 1 65 ? -2.08 1.406 13.898 1 95 65 LEU B CA 1
ATOM 2206 C C . LEU B 1 65 ? -2.602 0.563 15.062 1 95 65 LEU B C 1
ATOM 2208 O O . LEU B 1 65 ? -2.33 0.864 16.219 1 95 65 LEU B O 1
ATOM 2212 N N . SER B 1 66 ? -3.461 -0.348 14.688 1 91.62 66 SER B N 1
ATOM 2213 C CA . SER B 1 66 ? -3.961 -1.371 15.602 1 91.62 66 SER B CA 1
ATOM 2214 C C . SER B 1 66 ? -3.92 -2.754 14.961 1 91.62 66 SER B C 1
ATOM 2216 O O . SER B 1 66 ? -4.68 -3.035 14.031 1 91.62 66 SER B O 1
ATOM 2218 N N . SER B 1 67 ? -3.088 -3.623 15.57 1 89.06 67 SER B N 1
ATOM 2219 C CA . SER B 1 67 ? -2.893 -4.945 14.984 1 89.06 67 SER B CA 1
ATOM 2220 C C . SER B 1 67 ? -4.223 -5.656 14.766 1 89.06 67 SER B C 1
ATOM 2222 O O . SER B 1 67 ? -4.379 -6.418 13.805 1 89.06 67 SER B O 1
ATOM 2224 N N . ALA B 1 68 ? -5.16 -5.379 15.586 1 87 68 ALA B N 1
ATOM 2225 C CA . ALA B 1 68 ? -6.461 -6.039 15.516 1 87 68 ALA B CA 1
ATOM 2226 C C . ALA B 1 68 ? -7.18 -5.691 14.211 1 87 68 ALA B C 1
ATOM 2228 O O . ALA B 1 68 ? -7.977 -6.484 13.703 1 87 68 ALA B O 1
ATOM 2229 N N . THR B 1 69 ? -6.867 -4.57 13.625 1 89.44 69 THR B N 1
ATOM 2230 C CA . THR B 1 69 ? -7.594 -4.125 12.438 1 89.44 69 THR B CA 1
ATOM 2231 C C . THR B 1 69 ? -6.68 -4.109 11.219 1 89.44 69 THR B C 1
ATOM 2233 O O . THR B 1 69 ? -7.035 -3.551 10.18 1 89.44 69 THR B O 1
ATOM 2236 N N . MET B 1 70 ? -5.461 -4.582 11.406 1 91.19 70 MET B N 1
ATOM 2237 C CA . MET B 1 70 ? -4.508 -4.68 10.312 1 91.19 70 MET B CA 1
ATOM 2238 C C . MET B 1 70 ? -4.488 -6.09 9.727 1 91.19 70 MET B C 1
ATOM 2240 O O . MET B 1 70 ? -5.062 -7.012 10.305 1 91.19 70 MET B O 1
ATOM 2244 N N . LEU B 1 71 ? -3.838 -6.301 8.672 1 87.06 71 LEU B N 1
ATOM 2245 C CA . LEU B 1 71 ? -3.922 -7.539 7.902 1 87.06 71 LEU B CA 1
ATOM 2246 C C . LEU B 1 71 ? -2.949 -8.578 8.438 1 87.06 71 LEU B C 1
ATOM 2248 O O . LEU B 1 71 ? -3.152 -9.781 8.25 1 87.06 71 LEU B O 1
ATOM 2252 N N . HIS B 1 72 ? -1.922 -8.234 9.07 1 86.38 72 HIS B N 1
ATOM 2253 C CA . HIS B 1 72 ? -0.728 -9.062 9.195 1 86.38 72 HIS B CA 1
ATOM 2254 C C . HIS B 1 72 ? -0.936 -10.18 10.219 1 86.38 72 HIS B C 1
ATOM 2256 O O . HIS B 1 72 ? -0.302 -11.234 10.125 1 86.38 72 HIS B O 1
ATOM 2262 N N . GLU B 1 73 ? -1.797 -9.961 11.195 1 86.56 73 GLU B N 1
ATOM 2263 C CA . GLU B 1 73 ? -2.021 -11.008 12.188 1 86.56 73 GLU B CA 1
ATOM 2264 C C . GLU B 1 73 ? -3.02 -12.047 11.68 1 86.56 73 GLU B C 1
ATOM 2266 O O . GLU B 1 73 ? -2.795 -13.25 11.812 1 86.56 73 GLU B O 1
ATOM 2271 N N . SER B 1 74 ? -4.113 -11.57 11.141 1 87.06 74 SER B N 1
ATOM 2272 C CA . SER B 1 74 ? -5.156 -12.391 10.523 1 87.06 74 SER B CA 1
ATOM 2273 C C . SER B 1 74 ? -6.066 -11.547 9.641 1 87.06 74 SER B C 1
ATOM 2275 O O . SER B 1 74 ? -6.828 -10.711 10.133 1 87.06 74 SER B O 1
ATOM 2277 N N . ALA B 1 75 ? -6.035 -11.883 8.391 1 88.56 75 ALA B N 1
ATOM 2278 C CA . ALA B 1 75 ? -6.848 -11.109 7.457 1 88.56 75 ALA B CA 1
ATOM 2279 C C . ALA B 1 75 ? -8.336 -11.32 7.719 1 88.56 75 ALA B C 1
ATOM 2281 O O . ALA B 1 75 ? -9.125 -10.375 7.641 1 88.56 75 ALA B O 1
ATOM 2282 N N . VAL B 1 76 ? -8.734 -12.516 8.062 1 89.81 76 VAL B N 1
ATOM 2283 C CA . VAL B 1 76 ? -10.133 -12.852 8.32 1 89.81 76 VAL B CA 1
ATOM 2284 C C . VAL B 1 76 ? -10.617 -12.125 9.57 1 89.81 76 VAL B C 1
ATOM 2286 O O . VAL B 1 76 ? -11.672 -11.492 9.555 1 89.81 76 VAL B O 1
ATOM 2289 N N . THR B 1 77 ? -9.812 -12.125 10.586 1 89 77 THR B N 1
ATOM 2290 C CA . THR B 1 77 ? -10.203 -11.492 11.844 1 89 77 THR B CA 1
ATOM 2291 C C . THR B 1 77 ? -10.234 -9.977 11.703 1 89 77 THR B C 1
ATOM 2293 O O . THR B 1 77 ? -11.078 -9.305 12.305 1 89 77 THR B O 1
ATOM 2296 N N . SER B 1 78 ? -9.344 -9.461 10.914 1 89.62 78 SER B N 1
ATOM 2297 C CA . SER B 1 78 ? -9.312 -8.016 10.703 1 89.62 78 SER B CA 1
ATOM 2298 C C . SER B 1 78 ? -10.617 -7.523 10.086 1 89.62 78 SER B C 1
ATOM 2300 O O . SER B 1 78 ? -11.086 -6.426 10.398 1 89.62 78 SER B O 1
ATOM 2302 N N . THR B 1 79 ? -11.148 -8.305 9.203 1 89.06 79 THR B N 1
ATOM 2303 C CA . THR B 1 79 ? -12.414 -7.973 8.562 1 89.06 79 THR B CA 1
ATOM 2304 C C . THR B 1 79 ? -13.547 -7.926 9.594 1 89.06 79 THR B C 1
ATOM 2306 O O . THR B 1 79 ? -14.406 -7.043 9.539 1 89.06 79 THR B O 1
ATOM 2309 N N . ARG B 1 80 ? -13.477 -8.836 10.523 1 88.44 80 ARG B N 1
ATOM 2310 C CA . ARG B 1 80 ? -14.484 -8.867 11.57 1 88.44 80 ARG B CA 1
ATOM 2311 C C . ARG B 1 80 ? -14.328 -7.68 12.516 1 88.44 80 ARG B C 1
ATOM 2313 O O . ARG B 1 80 ? -15.312 -7.035 12.883 1 88.44 80 ARG B O 1
ATOM 2320 N N . PHE B 1 81 ? -13.141 -7.359 12.836 1 90.56 81 PHE B N 1
ATOM 2321 C CA . PHE B 1 81 ? -12.859 -6.312 13.812 1 90.56 81 PHE B CA 1
ATOM 2322 C C . PHE B 1 81 ? -13.234 -4.941 13.266 1 90.56 81 PHE B C 1
ATOM 2324 O O . PHE B 1 81 ? -13.766 -4.098 13.992 1 90.56 81 PHE B O 1
ATOM 2331 N N . GLU B 1 82 ? -12.992 -4.738 12.047 1 91.56 82 GLU B N 1
ATOM 2332 C CA . GLU B 1 82 ? -13.273 -3.424 11.484 1 91.56 82 GLU B CA 1
ATOM 2333 C C . GLU B 1 82 ? -14.773 -3.111 11.531 1 91.56 82 GLU B C 1
ATOM 2335 O O . GLU B 1 82 ? -15.172 -1.949 11.445 1 91.56 82 GLU B O 1
ATOM 2340 N N . ARG B 1 83 ? -15.594 -4.129 11.719 1 90 83 ARG B N 1
ATOM 2341 C CA . ARG B 1 83 ? -17.047 -3.984 11.711 1 90 83 ARG B CA 1
ATOM 2342 C C . ARG B 1 83 ? -17.609 -4.043 13.133 1 90 83 ARG B C 1
ATOM 2344 O O . ARG B 1 83 ? -18.828 -3.936 13.328 1 90 83 ARG B O 1
ATOM 2351 N N . THR B 1 84 ? -16.719 -4.191 14.031 1 89.5 84 THR B N 1
ATOM 2352 C CA . THR B 1 84 ? -17.125 -4.297 15.43 1 89.5 84 THR B CA 1
ATOM 2353 C C . THR B 1 84 ? -17.156 -2.92 16.094 1 89.5 84 THR B C 1
ATOM 2355 O O . THR B 1 84 ? -16.156 -2.201 16.078 1 89.5 84 THR B O 1
ATOM 2358 N N . SER B 1 85 ? -18.297 -2.637 16.672 1 92 85 SER B N 1
ATOM 2359 C CA . SER B 1 85 ? -18.453 -1.345 17.328 1 92 85 SER B CA 1
ATOM 2360 C C . SER B 1 85 ? -17.734 -1.315 18.672 1 92 85 SER B C 1
ATOM 2362 O O . SER B 1 85 ? -17.609 -2.344 19.328 1 92 85 SER B O 1
ATOM 2364 N N . GLY B 1 86 ? -17.219 -0.096 18.953 1 89.38 86 GLY B N 1
ATOM 2365 C CA . GLY B 1 86 ? -16.719 0.097 20.312 1 89.38 86 GLY B CA 1
ATOM 2366 C C . GLY B 1 86 ? -15.211 0.202 20.375 1 89.38 86 GLY B C 1
ATOM 2367 O O . GLY B 1 86 ? -14.664 0.562 21.422 1 89.38 86 GLY B O 1
ATOM 2368 N N . ILE B 1 87 ? -14.609 0.014 19.297 1 89.19 87 ILE B N 1
ATOM 2369 C CA . ILE B 1 87 ? -13.148 -0.027 19.359 1 89.19 87 ILE B CA 1
ATOM 2370 C C . ILE B 1 87 ? -12.57 1.27 18.797 1 89.19 87 ILE B C 1
ATOM 2372 O O . ILE B 1 87 ? -11.445 1.651 19.141 1 89.19 87 ILE B O 1
ATOM 2376 N N . GLY B 1 88 ? -13.266 1.971 18.016 1 91.19 88 GLY B N 1
ATOM 2377 C CA . GLY B 1 88 ? -12.75 3.084 17.234 1 91.19 88 GLY B CA 1
ATOM 2378 C C . GLY B 1 88 ? -12.219 4.219 18.094 1 91.19 88 GLY B C 1
ATOM 2379 O O . GLY B 1 88 ? -11.109 4.695 17.875 1 91.19 88 GLY B O 1
ATOM 2380 N N . ALA B 1 89 ? -13 4.594 19.109 1 90.12 89 ALA B N 1
ATOM 2381 C CA . ALA B 1 89 ? -12.625 5.719 19.953 1 90.12 89 ALA B CA 1
ATOM 2382 C C . ALA B 1 89 ? -11.367 5.402 20.75 1 90.12 89 ALA B C 1
ATOM 2384 O O . ALA B 1 89 ? -10.516 6.273 20.969 1 90.12 89 ALA B O 1
ATOM 2385 N N . ALA B 1 90 ? -11.234 4.18 21.141 1 91.88 90 ALA B N 1
ATOM 2386 C CA . ALA B 1 90 ? -10.109 3.746 21.969 1 91.88 90 ALA B CA 1
ATOM 2387 C C . ALA B 1 90 ? -8.797 3.801 21.188 1 91.88 90 ALA B C 1
ATOM 2389 O O . ALA B 1 90 ? -7.734 4.012 21.781 1 91.88 90 ALA B O 1
ATOM 2390 N N . LEU B 1 91 ? -8.891 3.672 19.906 1 93.69 91 LEU B N 1
ATOM 2391 C CA . LEU B 1 91 ? -7.691 3.678 19.078 1 93.69 91 LEU B CA 1
ATOM 2392 C C . LEU B 1 91 ? -7 5.035 19.141 1 93.69 91 LEU B C 1
ATOM 2394 O O . LEU B 1 91 ? -5.77 5.113 19.078 1 93.69 91 LEU B O 1
ATOM 2398 N N . LEU B 1 92 ? -7.746 6.098 19.312 1 93.94 92 LEU B N 1
ATOM 2399 C CA . LEU B 1 92 ? -7.195 7.449 19.297 1 93.94 92 LEU B CA 1
ATOM 2400 C C . LEU B 1 92 ? -6.547 7.773 20.641 1 93.94 92 LEU B C 1
ATOM 2402 O O . LEU B 1 92 ? -5.699 8.664 20.734 1 93.94 92 LEU B O 1
ATOM 2406 N N . GLU B 1 93 ? -6.902 7.039 21.703 1 92.19 93 GLU B N 1
ATOM 2407 C CA . GLU B 1 93 ? -6.438 7.344 23.047 1 92.19 93 GLU B CA 1
ATOM 2408 C C . GLU B 1 93 ? -4.941 7.059 23.203 1 92.19 93 GLU B C 1
ATOM 2410 O O . GLU B 1 93 ? -4.289 7.59 24.094 1 92.19 93 GLU B O 1
ATOM 2415 N N . ARG B 1 94 ? -4.402 6.379 22.328 1 90.88 94 ARG B N 1
ATOM 2416 C CA . ARG B 1 94 ? -2.998 5.984 22.406 1 90.88 94 ARG B CA 1
ATOM 2417 C C . ARG B 1 94 ? -2.09 7.07 21.828 1 90.88 94 ARG B C 1
ATOM 2419 O O . ARG B 1 94 ? -0.867 6.996 21.969 1 90.88 94 ARG B O 1
ATOM 2426 N N . TYR B 1 95 ? -2.693 8.086 21.25 1 95.25 95 TYR B N 1
ATOM 2427 C CA . TYR B 1 95 ? -1.928 9.117 20.562 1 95.25 95 TYR B CA 1
ATOM 2428 C C . TYR B 1 95 ? -2.137 10.477 21.203 1 95.25 95 TYR B C 1
ATOM 2430 O O . TYR B 1 95 ? -3.213 10.766 21.734 1 95.25 95 TYR B O 1
ATOM 2438 N N . PRO B 1 96 ? -1.085 11.273 21.266 1 95.62 96 PRO B N 1
ATOM 2439 C CA . PRO B 1 96 ? -1.211 12.609 21.859 1 95.62 96 PRO B CA 1
ATOM 2440 C C . PRO B 1 96 ? -1.895 13.602 20.922 1 95.62 96 PRO B C 1
ATOM 2442 O O . PRO B 1 96 ? -1.307 14.633 20.562 1 95.62 96 PRO B O 1
ATOM 2445 N N . ILE B 1 97 ? -3.146 13.375 20.688 1 95.5 97 ILE B N 1
ATOM 2446 C CA . ILE B 1 97 ? -3.93 14.117 19.703 1 95.5 97 ILE B CA 1
ATOM 2447 C C . ILE B 1 97 ? -4.41 15.438 20.312 1 95.5 97 ILE B C 1
ATOM 2449 O O . ILE B 1 97 ? -4.75 15.492 21.484 1 95.5 97 ILE B O 1
ATOM 2453 N N . SER B 1 98 ? -4.391 16.469 19.531 1 95.12 98 SER B N 1
ATOM 2454 C CA . SER B 1 98 ? -4.918 17.781 19.906 1 95.12 98 SER B CA 1
ATOM 2455 C C . SER B 1 98 ? -5.832 18.344 18.812 1 95.12 98 SER B C 1
ATOM 2457 O O . SER B 1 98 ? -5.965 17.75 17.75 1 95.12 98 SER B O 1
ATOM 2459 N N . ASN B 1 99 ? -6.438 19.531 19.094 1 96.5 99 ASN B N 1
ATOM 2460 C CA . ASN B 1 99 ? -7.348 20.141 18.125 1 96.5 99 ASN B CA 1
ATOM 2461 C C . ASN B 1 99 ? -6.59 20.828 17 1 96.5 99 ASN B C 1
ATOM 2463 O O . ASN B 1 99 ? -7.195 21.328 16.047 1 96.5 99 ASN B O 1
ATOM 2467 N N . ARG B 1 100 ? -5.254 20.766 17 1 97.5 100 ARG B N 1
ATOM 2468 C CA . AR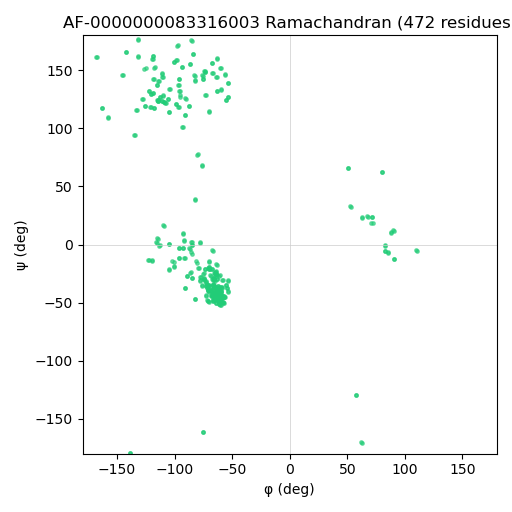G B 1 100 ? -4.43 21.328 15.922 1 97.5 100 ARG B CA 1
ATOM 2469 C C . ARG B 1 100 ? -4.156 20.266 14.852 1 97.5 100 ARG B C 1
ATOM 2471 O O . ARG B 1 100 ? -3.684 20.609 13.758 1 97.5 100 ARG B O 1
ATOM 2478 N N . ASP B 1 101 ? -4.492 19.031 15.211 1 98.56 101 ASP B N 1
ATOM 2479 C CA . ASP B 1 101 ? -4.141 17.906 14.344 1 98.56 101 ASP B CA 1
ATOM 2480 C C . ASP B 1 101 ? -5.215 17.688 13.281 1 98.56 101 ASP B C 1
ATOM 2482 O O . ASP B 1 101 ? -6.355 18.109 13.445 1 98.56 101 ASP B O 1
ATOM 2486 N N . VAL B 1 102 ? -4.824 17.094 12.188 1 98.88 102 VAL B N 1
ATOM 2487 C CA . VAL B 1 102 ? -5.676 16.641 11.102 1 98.88 102 VAL B CA 1
ATOM 2488 C C . VAL B 1 102 ? -5.617 15.109 11.008 1 98.88 102 VAL B C 1
ATOM 2490 O O . VAL B 1 102 ? -4.578 14.508 11.289 1 98.88 102 VAL B O 1
ATOM 2493 N N . ILE B 1 103 ? -6.746 14.523 10.742 1 98.94 103 ILE B N 1
ATOM 2494 C CA . ILE B 1 103 ? -6.754 13.078 10.516 1 98.94 103 ILE B CA 1
ATOM 2495 C C . ILE B 1 103 ? -7.328 12.781 9.133 1 98.94 103 ILE B C 1
ATOM 2497 O O . ILE B 1 103 ? -8.305 13.406 8.703 1 98.94 103 ILE B O 1
ATOM 2501 N N . MET B 1 104 ? -6.684 11.969 8.391 1 98.94 104 MET B N 1
ATOM 2502 C CA . MET B 1 104 ? -7.164 11.438 7.121 1 98.94 104 MET B CA 1
ATOM 2503 C C . MET B 1 104 ? -7.516 9.953 7.25 1 98.94 104 MET B C 1
ATOM 2505 O O . MET B 1 104 ? -6.68 9.148 7.672 1 98.94 104 MET B O 1
ATOM 2509 N N . ILE B 1 105 ? -8.719 9.609 6.949 1 98.94 105 ILE B N 1
ATOM 2510 C CA . ILE B 1 105 ? -9.242 8.258 7.109 1 98.94 105 ILE B CA 1
ATOM 2511 C C . ILE B 1 105 ? -9.562 7.664 5.738 1 98.94 105 ILE B C 1
ATOM 2513 O O . ILE B 1 105 ? -10.305 8.266 4.953 1 98.94 105 ILE B O 1
ATOM 2517 N N . PHE B 1 106 ? -8.945 6.508 5.473 1 98.81 106 PHE B N 1
ATOM 2518 C CA . PHE B 1 106 ? -9.188 5.77 4.242 1 98.81 106 PHE B CA 1
ATOM 2519 C C . PHE B 1 106 ? -10.188 4.645 4.469 1 98.81 106 PHE B C 1
ATOM 2521 O O . PHE B 1 106 ? -9.961 3.766 5.305 1 98.81 106 PHE B O 1
ATOM 2528 N N . SER B 1 107 ? -11.266 4.656 3.779 1 98.06 107 SER B N 1
ATOM 2529 C CA . SER B 1 107 ? -12.289 3.617 3.836 1 98.06 107 SER B CA 1
ATOM 2530 C C . SER B 1 107 ? -13.141 3.615 2.574 1 98.06 107 SER B C 1
ATOM 2532 O O . SER B 1 107 ? -14 4.484 2.396 1 98.06 107 SER B O 1
ATOM 2534 N N . ASN B 1 108 ? -13.016 2.625 1.73 1 96.62 108 ASN B N 1
ATOM 2535 C CA . ASN B 1 108 ? -13.672 2.615 0.429 1 96.62 108 ASN B CA 1
ATOM 2536 C C . ASN B 1 108 ? -15.188 2.682 0.569 1 96.62 108 ASN B C 1
ATOM 2538 O O . ASN B 1 108 ? -15.836 3.559 -0.01 1 96.62 108 ASN B O 1
ATOM 2542 N N . SER B 1 109 ? -15.727 1.812 1.365 1 95.38 109 SER B N 1
ATOM 2543 C CA . SER B 1 109 ? -17.172 1.813 1.524 1 95.38 109 SER B CA 1
ATOM 2544 C C . SER B 1 109 ? -17.625 2.939 2.447 1 95.38 109 SER B C 1
ATOM 2546 O O . SER B 1 109 ? -18.766 3.402 2.355 1 95.38 109 SER B O 1
ATOM 2548 N N . GLY B 1 110 ? -16.828 3.291 3.396 1 97.06 110 GLY B N 1
ATOM 2549 C CA . GLY B 1 110 ? -17.109 4.359 4.34 1 97.06 110 GLY B CA 1
ATOM 2550 C C . GLY B 1 110 ? -18.188 3.996 5.344 1 97.06 110 GLY B C 1
ATOM 2551 O O . GLY B 1 110 ? -18.781 4.875 5.969 1 97.06 110 GLY B O 1
ATOM 2552 N N . VAL B 1 111 ? -18.453 2.641 5.488 1 96 111 VAL B N 1
ATOM 2553 C CA . VAL B 1 111 ? -19.641 2.309 6.281 1 96 111 VAL B CA 1
ATOM 2554 C C . VAL B 1 111 ? -19.234 1.47 7.492 1 96 111 VAL B C 1
ATOM 2556 O O . VAL B 1 111 ? -20.031 1.261 8.406 1 96 111 VAL B O 1
ATOM 2559 N N . ASN B 1 112 ? -17.969 0.904 7.539 1 94.69 112 ASN B N 1
ATOM 2560 C CA . ASN B 1 112 ? -17.562 0.006 8.617 1 94.69 112 ASN B CA 1
ATOM 2561 C C . ASN B 1 112 ? -17.469 0.735 9.953 1 94.69 112 ASN B C 1
ATOM 2563 O O . ASN B 1 112 ? -17.062 1.897 10 1 94.69 112 ASN B O 1
ATOM 2567 N N . ALA B 1 113 ? -17.734 0.115 11 1 95.75 113 ALA B N 1
ATOM 2568 C CA . ALA B 1 113 ? -17.922 0.706 12.32 1 95.75 113 ALA B CA 1
ATOM 2569 C C . ALA B 1 113 ? -16.656 1.434 12.781 1 95.75 113 ALA B C 1
ATOM 2571 O O . ALA B 1 113 ? -16.719 2.588 13.203 1 95.75 113 ALA B O 1
ATOM 2572 N N . VAL B 1 114 ? -15.508 0.844 12.617 1 96.62 114 VAL B N 1
ATOM 2573 C CA . VAL B 1 114 ? -14.297 1.353 13.258 1 96.62 114 VAL B CA 1
ATOM 2574 C C . VAL B 1 114 ? -13.875 2.66 12.594 1 96.62 114 VAL B C 1
ATOM 2576 O O . VAL B 1 114 ? -13.664 3.668 13.273 1 96.62 114 VAL B O 1
ATOM 2579 N N . PRO B 1 115 ? -13.805 2.717 11.25 1 97.38 115 PRO B N 1
ATOM 2580 C CA . PRO B 1 115 ? -13.438 4.004 10.656 1 97.38 115 PRO B CA 1
ATOM 2581 C C . PRO B 1 115 ? -14.453 5.105 10.969 1 97.38 115 PRO B C 1
ATOM 2583 O O . PRO B 1 115 ? -14.07 6.258 11.195 1 97.38 115 PRO B O 1
ATOM 2586 N N . VAL B 1 116 ? -15.695 4.789 11.031 1 97.69 116 VAL B N 1
ATOM 2587 C CA . VAL B 1 116 ? -16.734 5.762 11.328 1 97.69 116 VAL B CA 1
ATOM 2588 C C . VAL B 1 116 ? -16.594 6.25 12.766 1 97.69 116 VAL B C 1
ATOM 2590 O O . VAL B 1 116 ? -16.672 7.453 13.031 1 97.69 116 VAL B O 1
ATOM 2593 N N . GLU B 1 117 ? -16.359 5.32 13.672 1 96.75 117 GLU B N 1
ATOM 2594 C CA . GLU B 1 117 ? -16.203 5.664 15.078 1 96.75 117 GLU B CA 1
ATOM 2595 C C . GLU B 1 117 ? -14.945 6.504 15.297 1 96.75 117 GLU B C 1
ATOM 2597 O O . GLU B 1 117 ? -14.93 7.398 16.141 1 96.75 117 GLU B O 1
ATOM 2602 N N . VAL B 1 118 ? -13.906 6.211 14.562 1 97.56 118 VAL B N 1
ATOM 2603 C CA . VAL B 1 118 ? -12.68 7.004 14.641 1 97.56 118 VAL B CA 1
ATOM 2604 C C . VAL B 1 118 ? -12.961 8.438 14.188 1 97.56 118 VAL B C 1
ATOM 2606 O O . VAL B 1 118 ? -12.508 9.391 14.812 1 97.56 118 VAL B O 1
ATOM 2609 N N . ALA B 1 119 ? -13.703 8.57 13.117 1 98.31 119 ALA B N 1
ATOM 2610 C CA . ALA B 1 119 ? -14.07 9.898 12.625 1 98.31 119 ALA B CA 1
ATOM 2611 C C . ALA B 1 119 ? -14.867 10.672 13.664 1 98.31 119 ALA B C 1
ATOM 2613 O O . ALA B 1 119 ? -14.617 11.859 13.898 1 98.31 119 ALA B O 1
ATOM 2614 N N . LEU B 1 120 ? -15.789 9.992 14.281 1 97.19 120 LEU B N 1
ATOM 2615 C CA . LEU B 1 120 ? -16.609 10.617 15.32 1 97.19 120 LEU B CA 1
ATOM 2616 C C . LEU B 1 120 ? -15.734 11.078 16.484 1 97.19 120 LEU B C 1
ATOM 2618 O O . LEU B 1 120 ? -15.867 12.211 16.953 1 97.19 120 LEU B O 1
ATOM 2622 N N . ALA B 1 121 ? -14.891 10.195 16.938 1 96.94 121 ALA B N 1
ATOM 2623 C CA . ALA B 1 121 ? -14 10.516 18.047 1 96.94 121 ALA B CA 1
ATOM 2624 C C . ALA B 1 121 ? -13.078 11.672 17.703 1 96.94 121 ALA B C 1
ATOM 2626 O O . ALA B 1 121 ? -12.781 12.523 18.547 1 96.94 121 ALA B O 1
ATOM 2627 N N . ALA B 1 122 ? -12.547 11.68 16.484 1 98.25 122 ALA B N 1
ATOM 2628 C CA . ALA B 1 122 ? -11.672 12.75 16 1 98.25 122 ALA B CA 1
ATOM 2629 C C . ALA B 1 122 ? -12.391 14.094 16.016 1 98.25 122 ALA B C 1
ATOM 2631 O O . ALA B 1 122 ? -11.836 15.102 16.469 1 98.25 122 ALA B O 1
ATOM 2632 N N . ARG B 1 123 ? -13.617 14.141 15.586 1 97.56 123 ARG B N 1
ATOM 2633 C CA . ARG B 1 123 ? -14.43 15.352 15.602 1 97.56 123 ARG B CA 1
ATOM 2634 C C . ARG B 1 123 ? -14.625 15.867 17.016 1 97.56 123 ARG B C 1
ATOM 2636 O O . ARG B 1 123 ? -14.539 17.078 17.266 1 97.56 123 ARG B O 1
ATOM 2643 N N . GLU B 1 124 ? -14.898 14.961 17.844 1 96.31 124 GLU B N 1
ATOM 2644 C CA . GLU B 1 124 ? -15.125 15.328 19.234 1 96.31 124 GLU B CA 1
ATOM 2645 C C . GLU B 1 124 ? -13.883 15.984 19.844 1 96.31 124 GLU B C 1
ATOM 2647 O O . GLU B 1 124 ? -13.992 16.797 20.766 1 96.31 124 GLU B O 1
ATOM 2652 N N . ARG B 1 125 ? -12.789 15.688 19.344 1 96.44 125 ARG B N 1
ATOM 2653 C CA . ARG B 1 125 ? -11.523 16.219 19.844 1 96.44 125 ARG B CA 1
ATOM 2654 C C . ARG B 1 125 ? -11.125 17.484 19.094 1 96.44 125 ARG B C 1
ATOM 2656 O O . ARG B 1 125 ? -10.055 18.047 19.328 1 96.44 125 ARG B O 1
ATOM 2663 N N . GLY B 1 126 ? -11.898 17.859 18.109 1 97.56 126 GLY B N 1
ATOM 2664 C CA . GLY B 1 126 ? -11.688 19.109 17.391 1 97.56 126 GLY B CA 1
ATOM 2665 C C . GLY B 1 126 ? -10.773 18.969 16.203 1 97.56 126 GLY B C 1
ATOM 2666 O O . GLY B 1 126 ? -10.352 19.969 15.609 1 97.56 126 GLY B O 1
ATOM 2667 N N . MET B 1 127 ? -10.477 17.75 15.805 1 98.31 127 MET B N 1
ATOM 2668 C CA . MET B 1 127 ? -9.625 17.547 14.641 1 98.31 127 MET B CA 1
ATOM 2669 C C . MET B 1 127 ? -10.375 17.859 13.352 1 98.31 127 MET B C 1
ATOM 2671 O O . MET B 1 127 ? -11.594 17.734 13.289 1 98.31 127 MET B O 1
ATOM 2675 N N . THR B 1 128 ? -9.641 18.344 12.336 1 98.81 128 THR B N 1
ATOM 2676 C CA . THR B 1 128 ? -10.156 18.297 10.977 1 98.81 128 THR B CA 1
ATOM 2677 C C . THR B 1 128 ? -10.125 16.875 10.43 1 98.81 128 THR B C 1
ATOM 2679 O O . THR B 1 128 ? -9.086 16.203 10.492 1 98.81 128 THR B O 1
ATOM 2682 N N . VAL B 1 129 ? -11.25 16.438 9.922 1 98.94 129 VAL B N 1
ATOM 2683 C CA . VAL B 1 129 ? -11.352 15.07 9.406 1 98.94 129 VAL B CA 1
ATOM 2684 C C . VAL B 1 129 ? -11.422 15.094 7.887 1 98.94 129 VAL B C 1
ATOM 2686 O O . VAL B 1 129 ? -12.32 15.719 7.309 1 98.94 129 VAL B O 1
ATOM 2689 N N . ILE B 1 130 ? -10.461 14.414 7.215 1 98.94 130 ILE B N 1
ATOM 2690 C CA . ILE B 1 130 ? -10.445 14.172 5.777 1 98.94 130 ILE B CA 1
ATOM 2691 C C . ILE B 1 130 ? -10.797 12.711 5.5 1 98.94 130 ILE B C 1
ATOM 2693 O O . ILE B 1 130 ? -10.195 11.805 6.066 1 98.94 130 ILE B O 1
ATOM 2697 N N . ALA B 1 131 ? -11.781 12.469 4.691 1 98.94 131 ALA B N 1
ATOM 2698 C CA . ALA B 1 131 ? -12.18 11.117 4.316 1 98.94 131 ALA B CA 1
ATOM 2699 C C . ALA B 1 131 ? -11.836 10.836 2.854 1 98.94 131 ALA B C 1
ATOM 2701 O O . ALA B 1 131 ? -12.109 11.656 1.977 1 98.94 131 ALA B O 1
ATOM 2702 N N . VAL B 1 132 ? -11.164 9.766 2.611 1 98.94 132 VAL B N 1
ATOM 2703 C CA . VAL B 1 132 ? -11.008 9.227 1.264 1 98.94 132 VAL B CA 1
ATOM 2704 C C . VAL B 1 132 ? -11.898 8 1.086 1 98.94 132 VAL B C 1
ATOM 2706 O O . VAL B 1 132 ? -11.703 6.98 1.747 1 98.94 132 VAL B O 1
ATOM 2709 N N . VAL B 1 133 ? -12.859 8.117 0.243 1 98.75 133 VAL B N 1
ATOM 2710 C CA . VAL B 1 133 ? -13.852 7.066 0.044 1 98.75 133 VAL B CA 1
ATOM 2711 C C . VAL B 1 133 ? -14.031 6.801 -1.449 1 98.75 133 VAL B C 1
ATOM 2713 O O . VAL B 1 133 ? -13.547 7.562 -2.285 1 98.75 133 VAL B O 1
ATOM 2716 N N . ALA B 1 134 ? -14.609 5.656 -1.742 1 98.5 134 ALA B N 1
ATOM 2717 C CA . ALA B 1 134 ? -15.18 5.422 -3.066 1 98.5 134 ALA B CA 1
ATOM 2718 C C . ALA B 1 134 ? -16.656 5.773 -3.096 1 98.5 134 ALA B C 1
ATOM 2720 O O . ALA B 1 134 ? -17.5 4.969 -2.699 1 98.5 134 ALA B O 1
ATOM 2721 N N . ALA B 1 135 ? -16.938 6.945 -3.633 1 98 135 ALA B N 1
ATOM 2722 C CA . ALA B 1 135 ? -18.297 7.48 -3.561 1 98 135 ALA B CA 1
ATOM 2723 C C . ALA B 1 135 ? -19.297 6.512 -4.172 1 98 135 ALA B C 1
ATOM 2725 O O . ALA B 1 135 ? -20.375 6.277 -3.607 1 98 135 ALA B O 1
ATOM 2726 N N . ALA B 1 136 ? -18.953 5.957 -5.348 1 97.12 136 ALA B N 1
ATOM 2727 C CA . ALA B 1 136 ? -19.844 5.012 -6.016 1 97.12 136 ALA B CA 1
ATOM 2728 C C . ALA B 1 136 ? -20.078 3.777 -5.148 1 97.12 136 ALA B C 1
ATOM 2730 O O . ALA B 1 136 ? -21.188 3.215 -5.152 1 97.12 136 ALA B O 1
ATOM 2731 N N . TYR B 1 137 ? -19.078 3.35 -4.469 1 96.56 137 TYR B N 1
ATOM 2732 C CA . TYR B 1 137 ? -19.219 2.197 -3.586 1 96.56 137 TYR B CA 1
ATOM 2733 C C . TYR B 1 137 ? -20.062 2.547 -2.359 1 96.56 137 TYR B C 1
ATOM 2735 O O . TYR B 1 137 ? -20.969 1.805 -1.993 1 96.56 137 TYR B O 1
ATOM 2743 N N . ALA B 1 138 ? -19.719 3.662 -1.737 1 96.06 138 ALA B N 1
ATOM 2744 C CA . ALA B 1 138 ? -20.438 4.121 -0.556 1 96.06 138 ALA B CA 1
ATOM 2745 C C . ALA B 1 138 ? -21.938 4.23 -0.839 1 96.06 138 ALA B C 1
ATOM 2747 O O . ALA B 1 138 ? -22.766 3.928 0.025 1 96.06 138 ALA B O 1
ATOM 2748 N N . ALA B 1 139 ? -22.281 4.637 -1.986 1 95.62 139 ALA B N 1
ATOM 2749 C CA . ALA B 1 139 ? -23.688 4.844 -2.361 1 95.62 139 ALA B CA 1
ATOM 2750 C C . ALA B 1 139 ? -24.438 3.52 -2.43 1 95.62 139 ALA B C 1
ATOM 2752 O O . ALA B 1 139 ? -25.656 3.484 -2.277 1 95.62 139 ALA B O 1
ATOM 2753 N N . ARG B 1 140 ? -23.734 2.416 -2.586 1 94.19 140 ARG B N 1
ATOM 2754 C CA . ARG B 1 140 ? -24.359 1.12 -2.83 1 94.19 140 ARG B CA 1
ATOM 2755 C C . ARG B 1 140 ? -24.516 0.336 -1.531 1 94.19 140 ARG B C 1
ATOM 2757 O O . ARG B 1 140 ? -25.219 -0.672 -1.492 1 94.19 140 ARG B O 1
ATOM 2764 N N . VAL B 1 141 ? -23.891 0.804 -0.537 1 93.25 141 VAL B N 1
ATOM 2765 C CA . VAL B 1 141 ? -23.875 0.058 0.717 1 93.25 141 VAL B CA 1
ATOM 2766 C C . VAL B 1 141 ? -24.531 0.887 1.817 1 93.25 141 VAL B C 1
ATOM 2768 O O . VAL B 1 141 ? -24.25 2.076 1.967 1 93.25 141 VAL B O 1
ATOM 2771 N N . PRO B 1 142 ? -25.469 0.318 2.566 1 93.19 142 PRO B N 1
ATOM 2772 C CA . PRO B 1 142 ? -26.109 1.065 3.645 1 93.19 142 PRO B CA 1
ATOM 2773 C C . PRO B 1 142 ? -25.172 1.394 4.793 1 93.19 142 PRO B C 1
ATOM 2775 O O . PRO B 1 142 ? -24.141 0.72 4.965 1 93.19 142 PRO B O 1
ATOM 2778 N N . ALA B 1 143 ? -25.516 2.428 5.52 1 93.44 143 ALA B N 1
ATOM 2779 C CA . ALA B 1 143 ? -24.734 2.799 6.699 1 93.44 143 ALA B CA 1
ATOM 2780 C C . ALA B 1 143 ? -24.719 1.672 7.727 1 93.44 143 ALA B C 1
ATOM 2782 O O . ALA B 1 143 ? -25.625 0.836 7.75 1 93.44 143 ALA B O 1
ATOM 2783 N N . GLY B 1 144 ? -23.625 1.705 8.461 1 89.12 144 GLY B N 1
ATOM 2784 C CA . GLY B 1 144 ? -23.531 0.749 9.547 1 89.12 144 GLY B CA 1
ATOM 2785 C C . GLY B 1 144 ? -24.391 1.116 10.742 1 89.12 144 GLY B C 1
ATOM 2786 O O . GLY B 1 144 ? -25.344 1.879 10.609 1 89.12 144 GLY B O 1
ATOM 2787 N N . PRO B 1 145 ? -24.078 0.53 11.898 1 85.62 145 PRO B N 1
ATOM 2788 C CA . PRO B 1 145 ? -24.906 0.66 13.102 1 85.62 145 PRO B CA 1
ATOM 2789 C C . PRO B 1 145 ? -25 2.1 13.602 1 85.62 145 PRO B C 1
ATOM 2791 O O . PRO B 1 145 ? -26 2.479 14.227 1 85.62 145 PRO B O 1
ATOM 2794 N N . SER B 1 146 ? -24.031 2.865 13.383 1 86.94 146 SER B N 1
ATOM 2795 C CA . SER B 1 146 ? -24.016 4.246 13.852 1 86.94 146 SER B CA 1
ATOM 2796 C C . SER B 1 146 ? -25.016 5.109 13.094 1 86.94 146 SER B C 1
ATOM 2798 O O . SER B 1 146 ? -25.344 6.215 13.531 1 86.94 146 SER B O 1
ATOM 2800 N N . GLY B 1 147 ? -25.406 4.605 11.938 1 92.31 147 GLY B N 1
ATOM 2801 C CA . GLY B 1 147 ? -26.312 5.371 11.094 1 92.31 147 GLY B CA 1
ATOM 2802 C C . GLY B 1 147 ? -25.594 6.406 10.242 1 92.31 147 GLY B C 1
ATOM 2803 O O . GLY B 1 147 ? -26.219 7.105 9.445 1 92.31 147 GLY B O 1
ATOM 2804 N N . HIS B 1 148 ? -24.312 6.535 10.469 1 94.75 148 HIS B N 1
ATOM 2805 C CA . HIS B 1 148 ? -23.5 7.488 9.719 1 94.75 148 HIS B CA 1
ATOM 2806 C C . HIS B 1 148 ? -22.531 6.77 8.781 1 94.75 148 HIS B C 1
ATOM 2808 O O . HIS B 1 148 ? -22.125 5.645 9.062 1 94.75 148 HIS B O 1
ATOM 2814 N N . LYS B 1 149 ? -22.344 7.469 7.691 1 97.56 149 LYS B N 1
ATOM 2815 C CA . LYS B 1 149 ? -21.203 7.094 6.855 1 97.56 149 LYS B CA 1
ATOM 2816 C C . LYS B 1 149 ? -20.031 8.031 7.082 1 97.56 149 LYS B C 1
ATOM 2818 O O . LYS B 1 149 ? -20.203 9.148 7.57 1 97.56 149 LYS B O 1
ATOM 2823 N N . LEU B 1 150 ? -18.844 7.535 6.773 1 98.44 150 LEU B N 1
ATOM 2824 C CA . LEU B 1 150 ? -17.625 8.297 6.961 1 98.44 150 LEU B CA 1
ATOM 2825 C C . LEU B 1 150 ? -17.719 9.656 6.273 1 98.44 150 LEU B C 1
ATOM 2827 O O . LEU B 1 150 ? -17.312 10.672 6.848 1 98.44 150 LEU B O 1
ATOM 2831 N N . ALA B 1 151 ? -18.281 9.695 5.082 1 98.12 151 ALA B N 1
ATOM 2832 C CA . ALA B 1 151 ? -18.375 10.922 4.289 1 98.12 151 ALA B CA 1
ATOM 2833 C C . ALA B 1 151 ? -19.266 11.953 4.98 1 98.12 151 ALA B C 1
ATOM 2835 O O . ALA B 1 151 ? -19.062 13.156 4.828 1 98.12 151 ALA B O 1
ATOM 2836 N N . ASP B 1 152 ? -20.172 11.508 5.84 1 96.69 152 ASP B N 1
ATOM 2837 C CA . ASP B 1 152 ? -21.094 12.383 6.566 1 96.69 152 ASP B CA 1
ATOM 2838 C C . ASP B 1 152 ? -20.359 13.117 7.695 1 96.69 152 ASP B C 1
ATOM 2840 O O . ASP B 1 152 ? -20.812 14.172 8.148 1 96.69 152 ASP B O 1
ATOM 2844 N N . LEU B 1 153 ? -19.359 12.555 8.117 1 98.12 153 LEU B N 1
ATOM 2845 C CA . LEU B 1 153 ? -18.688 13.039 9.32 1 98.12 153 LEU B CA 1
ATOM 2846 C C . LEU B 1 153 ? -17.453 13.859 8.961 1 98.12 153 LEU B C 1
ATOM 2848 O O . LEU B 1 153 ? -16.938 14.594 9.797 1 98.12 153 LEU B O 1
ATOM 2852 N N . ALA B 1 154 ? -16.984 13.766 7.711 1 98.81 154 ALA B N 1
ATOM 2853 C CA . ALA B 1 154 ? -15.727 14.383 7.309 1 98.81 154 ALA B CA 1
ATOM 2854 C C . ALA B 1 154 ? -15.914 15.859 6.98 1 98.81 154 ALA B C 1
ATOM 2856 O O . ALA B 1 154 ? -16.969 16.266 6.477 1 98.81 154 ALA B O 1
ATOM 2857 N N . HIS B 1 155 ? -14.953 16.672 7.273 1 98.88 155 HIS B N 1
ATOM 2858 C CA . HIS B 1 155 ? -14.922 18.062 6.855 1 98.88 155 HIS B CA 1
ATOM 2859 C C . HIS B 1 155 ? -14.555 18.188 5.379 1 98.88 155 HIS B C 1
ATOM 2861 O O . HIS B 1 155 ? -15.016 19.109 4.703 1 98.88 155 HIS B O 1
ATOM 2867 N N . ILE B 1 156 ? -13.703 17.328 4.875 1 98.94 156 ILE B N 1
ATOM 2868 C CA . ILE B 1 156 ? -13.281 17.234 3.482 1 98.94 156 ILE B CA 1
ATOM 2869 C C . ILE B 1 156 ? -13.445 15.797 2.988 1 98.94 156 ILE B C 1
ATOM 2871 O O . ILE B 1 156 ? -13.008 14.852 3.645 1 98.94 156 ILE B O 1
ATOM 2875 N N . VAL B 1 157 ? -14.148 15.617 1.927 1 98.88 157 VAL B N 1
ATOM 2876 C CA . VAL B 1 157 ? -14.336 14.305 1.324 1 98.88 157 VAL B CA 1
ATOM 2877 C C . VAL B 1 157 ? -13.633 14.25 -0.03 1 98.88 157 VAL B C 1
ATOM 2879 O O . VAL B 1 157 ? -13.812 15.133 -0.869 1 98.88 157 VAL B O 1
ATOM 2882 N N . ILE B 1 158 ? -12.82 13.281 -0.196 1 98.94 158 ILE B N 1
ATOM 2883 C CA . ILE B 1 158 ? -12.141 13.016 -1.459 1 98.94 158 ILE B CA 1
ATOM 2884 C C . ILE B 1 158 ? -12.617 11.688 -2.033 1 98.94 158 ILE B C 1
ATOM 2886 O O . ILE B 1 158 ? -12.562 10.656 -1.356 1 98.94 158 ILE B O 1
ATOM 2890 N N . ASP B 1 159 ? -13.086 11.734 -3.211 1 98.88 159 ASP B N 1
ATOM 2891 C CA . ASP B 1 159 ? -13.523 10.539 -3.926 1 98.88 159 ASP B CA 1
ATOM 2892 C C . ASP B 1 159 ? -12.359 9.891 -4.676 1 98.88 159 ASP B C 1
ATOM 2894 O O . ASP B 1 159 ? -11.781 10.492 -5.582 1 98.88 159 ASP B O 1
ATOM 2898 N N . ASN B 1 160 ? -12.094 8.648 -4.277 1 98.75 160 ASN B N 1
ATOM 2899 C CA . ASN B 1 160 ? -11 7.973 -4.969 1 98.75 160 ASN B CA 1
ATOM 2900 C C . ASN B 1 160 ? -11.469 7.312 -6.258 1 98.75 160 ASN B C 1
ATOM 2902 O O . ASN B 1 160 ? -10.695 6.633 -6.938 1 98.75 160 ASN B O 1
ATOM 2906 N N . HIS B 1 161 ? -12.781 7.449 -6.551 1 98.44 161 HIS B N 1
ATOM 2907 C CA . HIS B 1 161 ? -13.422 6.984 -7.773 1 98.44 161 HIS B CA 1
ATOM 2908 C C . HIS B 1 161 ? -13.328 5.465 -7.906 1 98.44 161 HIS B C 1
ATOM 2910 O O . HIS B 1 161 ? -13.289 4.938 -9.016 1 98.44 161 HIS B O 1
ATOM 2916 N N . GLY B 1 162 ? -13.156 4.789 -6.762 1 97.44 162 GLY B N 1
ATOM 2917 C CA . GLY B 1 162 ? -13.258 3.336 -6.781 1 97.44 162 GLY B CA 1
ATOM 2918 C C . GLY B 1 162 ? -14.641 2.84 -7.168 1 97.44 162 GLY B C 1
ATOM 2919 O O . GLY B 1 162 ? -15.617 3.578 -7.066 1 97.44 162 GLY B O 1
ATOM 2920 N N . VAL B 1 163 ? -14.703 1.591 -7.602 1 96.06 163 VAL B N 1
ATOM 2921 C CA . VAL B 1 163 ? -15.961 0.966 -8 1 96.06 163 VAL B CA 1
ATOM 2922 C C . VAL B 1 163 ? -16.516 0.127 -6.852 1 96.06 163 VAL B C 1
ATOM 2924 O O . VAL B 1 163 ? -15.766 -0.251 -5.941 1 96.06 163 VAL B O 1
ATOM 2927 N N . PRO B 1 164 ? -17.828 -0.127 -6.906 1 94.69 164 PRO B N 1
ATOM 2928 C CA . PRO B 1 164 ? -18.359 -1.048 -5.895 1 94.69 164 PRO B CA 1
ATOM 2929 C C . PRO B 1 164 ? -17.609 -2.377 -5.855 1 94.69 164 PRO B C 1
ATOM 2931 O O . PRO B 1 164 ? -17.344 -2.971 -6.906 1 94.69 164 PRO B O 1
ATOM 2934 N N . GLY B 1 165 ? -17.156 -2.744 -4.676 1 94.31 165 GLY B N 1
ATOM 2935 C CA . GLY B 1 165 ? -16.453 -4.008 -4.5 1 94.31 165 GLY B CA 1
ATOM 2936 C C . GLY B 1 165 ? -14.953 -3.893 -4.691 1 94.31 165 GLY B C 1
ATOM 2937 O O . GLY B 1 165 ? -14.211 -4.84 -4.414 1 94.31 165 GLY B O 1
ATOM 2938 N N . ASP B 1 166 ? -14.469 -2.732 -5.258 1 96.38 166 ASP B N 1
ATOM 2939 C CA . ASP B 1 166 ? -13.062 -2.379 -5.383 1 96.38 166 ASP B CA 1
ATOM 2940 C C . ASP B 1 166 ? -12.352 -3.303 -6.371 1 96.38 166 ASP B C 1
ATOM 2942 O O . ASP B 1 166 ? -11.164 -3.594 -6.211 1 96.38 166 ASP B O 1
ATOM 2946 N N . ALA B 1 167 ? -13.008 -3.902 -7.258 1 96 167 ALA B N 1
ATOM 2947 C CA . ALA B 1 167 ? -12.461 -4.707 -8.352 1 96 167 ALA B CA 1
ATOM 2948 C C . ALA B 1 167 ? -12.883 -4.152 -9.703 1 96 167 ALA B C 1
ATOM 2950 O O . ALA B 1 167 ? -14.062 -4.191 -10.055 1 96 167 ALA B O 1
ATOM 2951 N N . LEU B 1 168 ? -11.914 -3.75 -10.492 1 95.5 168 LEU B N 1
ATOM 2952 C CA . LEU B 1 168 ? -12.156 -2.863 -11.625 1 95.5 168 LEU B CA 1
ATOM 2953 C C . LEU B 1 168 ? -12.477 -3.664 -12.875 1 95.5 168 LEU B C 1
ATOM 2955 O O . LEU B 1 168 ? -13.164 -3.168 -13.773 1 95.5 168 LEU B O 1
ATOM 2959 N N . VAL B 1 169 ? -11.977 -4.887 -12.961 1 95.44 169 VAL B N 1
ATOM 2960 C CA . VAL B 1 169 ? -11.922 -5.586 -14.242 1 95.44 169 VAL B CA 1
ATOM 2961 C C . VAL B 1 169 ? -12.781 -6.848 -14.18 1 95.44 169 VAL B C 1
ATOM 2963 O O . VAL B 1 169 ? -12.523 -7.738 -13.367 1 95.44 169 VAL B O 1
ATOM 2966 N N . PRO B 1 170 ? -13.797 -6.926 -14.984 1 95.06 170 PRO B N 1
ATOM 2967 C CA . PRO B 1 170 ? -14.523 -8.195 -15.039 1 95.06 170 PRO B CA 1
ATOM 2968 C C . PRO B 1 170 ? -13.672 -9.352 -15.555 1 95.06 170 PRO B C 1
ATOM 2970 O O . PRO B 1 170 ? -12.828 -9.148 -16.438 1 95.06 170 PRO B O 1
ATOM 2973 N N . ILE B 1 171 ? -13.906 -10.531 -14.992 1 94.06 171 ILE B N 1
ATOM 2974 C CA . ILE B 1 171 ? -13.18 -11.711 -15.445 1 94.06 171 ILE B CA 1
ATOM 2975 C C . ILE B 1 171 ? -14.016 -12.461 -16.484 1 94.06 171 ILE B C 1
ATOM 2977 O O . ILE B 1 171 ? -15.156 -12.836 -16.219 1 94.06 171 ILE B O 1
ATOM 2981 N N . GLY B 1 172 ? -13.453 -12.703 -17.547 1 83.12 172 GLY B N 1
ATOM 2982 C CA . GLY B 1 172 ? -14.055 -13.523 -18.578 1 83.12 172 GLY B CA 1
ATOM 2983 C C . GLY B 1 172 ? -15.352 -12.945 -19.125 1 83.12 172 GLY B C 1
ATOM 2984 O O . GLY B 1 172 ? -15.688 -11.797 -18.828 1 83.12 172 GLY B O 1
ATOM 2985 N N . THR B 1 173 ? -15.984 -13.734 -19.859 1 72.06 173 THR B N 1
ATOM 2986 C CA . THR B 1 173 ? -17.172 -13.312 -20.609 1 72.06 173 THR B CA 1
ATOM 2987 C C . THR B 1 173 ? -18.422 -13.398 -19.734 1 72.06 173 THR B C 1
ATOM 2989 O O . THR B 1 173 ? -19.344 -12.602 -19.875 1 72.06 173 THR B O 1
ATOM 2992 N N . ALA B 1 174 ? -18.25 -14.406 -18.781 1 71 174 ALA B N 1
ATOM 2993 C CA . ALA B 1 174 ? -19.422 -14.562 -17.922 1 71 174 ALA B CA 1
ATOM 2994 C C . ALA B 1 174 ? -19.438 -13.516 -16.812 1 71 174 ALA B C 1
ATOM 2996 O O . ALA B 1 174 ? -20.5 -13.234 -16.234 1 71 174 ALA B O 1
ATOM 2997 N N . ARG B 1 175 ? -18.469 -12.953 -16.609 1 73.12 175 ARG B N 1
ATOM 2998 C CA . ARG B 1 175 ? -18.266 -11.781 -15.773 1 73.12 175 ARG B CA 1
ATOM 2999 C C . ARG B 1 175 ? -18.812 -12 -14.375 1 73.12 175 ARG B C 1
ATOM 3001 O O . ARG B 1 175 ? -19.359 -11.078 -13.758 1 73.12 175 ARG B O 1
ATOM 3008 N N . ARG B 1 176 ? -18.734 -13.234 -13.945 1 78.44 176 ARG B N 1
ATOM 3009 C CA . ARG B 1 176 ? -19.203 -13.555 -12.602 1 78.44 176 ARG B CA 1
ATOM 3010 C C . ARG B 1 176 ? -18.328 -12.906 -11.539 1 78.44 176 ARG B C 1
ATOM 3012 O O . ARG B 1 176 ? -18.812 -12.461 -10.5 1 78.44 176 ARG B O 1
ATOM 3019 N N . PHE B 1 177 ? -17.094 -12.766 -11.891 1 90.75 177 PHE B N 1
ATOM 3020 C CA . PHE B 1 177 ? -16.125 -12.242 -10.922 1 90.75 177 PHE B CA 1
ATOM 3021 C C . PHE B 1 177 ? -15.398 -11.031 -11.484 1 90.75 177 PHE B C 1
ATOM 3023 O O . PHE B 1 177 ? -15.414 -10.797 -12.695 1 90.75 177 PHE B O 1
ATOM 3030 N N . ARG B 1 178 ? -14.992 -10.203 -10.602 1 95 178 ARG B N 1
ATOM 3031 C CA . ARG B 1 178 ? -14.148 -9.07 -10.945 1 95 178 ARG B CA 1
ATOM 3032 C C . ARG B 1 178 ? -12.797 -9.156 -10.242 1 95 178 ARG B C 1
ATOM 3034 O O . ARG B 1 178 ? -12.664 -9.82 -9.219 1 95 178 ARG B O 1
ATOM 3041 N N . THR B 1 179 ? -11.781 -8.578 -10.859 1 96.69 179 THR B N 1
ATOM 3042 C CA . THR B 1 179 ? -10.43 -8.516 -10.312 1 96.69 179 THR B CA 1
ATOM 3043 C C . THR B 1 179 ? -9.812 -7.145 -10.555 1 96.69 179 THR B C 1
ATOM 3045 O O . THR B 1 179 ? -10.492 -6.223 -11.008 1 96.69 179 THR B O 1
ATOM 3048 N N . GLY B 1 180 ? -8.547 -6.973 -10.094 1 96.75 180 GLY B N 1
ATOM 3049 C CA . GLY B 1 180 ? -7.871 -5.695 -10.266 1 96.75 180 GLY B CA 1
ATOM 3050 C C . GLY B 1 180 ? -8.289 -4.656 -9.25 1 96.75 180 GLY B C 1
ATOM 3051 O O . GLY B 1 180 ? -8.883 -3.631 -9.602 1 96.75 180 GLY B O 1
ATOM 3052 N N . PRO B 1 181 ? -8 -4.973 -7.98 1 97.31 181 PRO B N 1
ATOM 3053 C CA . PRO B 1 181 ? -8.297 -3.951 -6.969 1 97.31 181 PRO B CA 1
ATOM 3054 C C . PRO B 1 181 ? -7.598 -2.621 -7.254 1 97.31 181 PRO B C 1
ATOM 3056 O O . PRO B 1 181 ? -6.469 -2.607 -7.75 1 97.31 181 PRO B O 1
ATOM 3059 N N . GLY B 1 182 ? -8.281 -1.507 -6.891 1 97.56 182 GLY B N 1
ATOM 3060 C CA . GLY B 1 182 ? -7.75 -0.206 -7.273 1 97.56 182 GLY B CA 1
ATOM 3061 C C . GLY B 1 182 ? -7.492 0.705 -6.086 1 97.56 182 GLY B C 1
ATOM 3062 O O . GLY B 1 182 ? -6.734 1.67 -6.195 1 97.56 182 GLY B O 1
ATOM 3063 N N . SER B 1 183 ? -7.977 0.396 -4.926 1 98.12 183 SER B N 1
ATOM 3064 C CA . SER B 1 183 ? -8.062 1.357 -3.83 1 98.12 183 SER B CA 1
ATOM 3065 C C . SER B 1 183 ? -6.676 1.687 -3.279 1 98.12 183 SER B C 1
ATOM 3067 O O . SER B 1 183 ? -6.426 2.814 -2.85 1 98.12 183 SER B O 1
ATOM 3069 N N . THR B 1 184 ? -5.781 0.662 -3.268 1 98.56 184 THR B N 1
ATOM 3070 C CA . THR B 1 184 ? -4.426 0.938 -2.795 1 98.56 184 THR B CA 1
ATOM 3071 C C . THR B 1 184 ? -3.729 1.938 -3.711 1 98.56 184 THR B C 1
ATOM 3073 O O . THR B 1 184 ? -3.104 2.891 -3.236 1 98.56 184 THR B O 1
ATOM 3076 N N . ILE B 1 185 ? -3.875 1.75 -5 1 98.69 185 ILE B N 1
ATOM 3077 C CA . ILE B 1 185 ? -3.234 2.615 -5.984 1 98.69 185 ILE B CA 1
ATOM 3078 C C . ILE B 1 185 ? -3.836 4.016 -5.91 1 98.69 185 ILE B C 1
ATOM 3080 O O . ILE B 1 185 ? -3.107 5.004 -5.805 1 98.69 185 ILE B O 1
ATOM 3084 N N . THR B 1 186 ? -5.133 4.125 -5.914 1 98.88 186 THR B N 1
ATOM 3085 C CA . THR B 1 186 ? -5.777 5.434 -5.906 1 98.88 186 THR B CA 1
ATOM 3086 C C . THR B 1 186 ? -5.547 6.141 -4.574 1 98.88 186 THR B C 1
ATOM 3088 O O . THR B 1 186 ? -5.324 7.352 -4.539 1 98.88 186 THR B O 1
ATOM 3091 N N . GLY B 1 187 ? -5.613 5.371 -3.471 1 98.88 187 GLY B N 1
ATOM 3092 C CA . GLY B 1 187 ? -5.348 5.949 -2.164 1 98.88 187 GLY B CA 1
ATOM 3093 C C . GLY B 1 187 ? -3.945 6.516 -2.037 1 98.88 187 GLY B C 1
ATOM 3094 O O . GLY B 1 187 ? -3.766 7.637 -1.554 1 98.88 187 GLY B O 1
ATOM 3095 N N . ALA B 1 188 ? -2.955 5.723 -2.473 1 98.81 188 ALA B N 1
ATOM 3096 C CA . ALA B 1 188 ? -1.571 6.184 -2.426 1 98.81 188 ALA B CA 1
ATOM 3097 C C . ALA B 1 188 ? -1.36 7.379 -3.35 1 98.81 188 ALA B C 1
ATOM 3099 O O . ALA B 1 188 ? -0.597 8.297 -3.027 1 98.81 188 ALA B O 1
ATOM 3100 N N . PHE B 1 189 ? -2.02 7.367 -4.473 1 98.88 189 PHE B N 1
ATOM 3101 C CA . PHE B 1 189 ? -1.971 8.469 -5.43 1 98.88 189 PHE B CA 1
ATOM 3102 C C . PHE B 1 189 ? -2.473 9.758 -4.797 1 98.88 189 PHE B C 1
ATOM 3104 O O . PHE B 1 189 ? -1.799 10.789 -4.855 1 98.88 189 PHE B O 1
ATOM 3111 N N . ILE B 1 190 ? -3.588 9.703 -4.172 1 98.88 190 ILE B N 1
ATOM 3112 C CA . ILE B 1 190 ? -4.223 10.844 -3.516 1 98.88 190 ILE B CA 1
ATOM 3113 C C . ILE B 1 190 ? -3.344 11.328 -2.365 1 98.88 190 ILE B C 1
ATOM 3115 O O . ILE B 1 190 ? -3.031 12.516 -2.277 1 98.88 190 ILE B O 1
ATOM 3119 N N . LEU B 1 191 ? -2.941 10.406 -1.518 1 98.88 191 LEU B N 1
ATOM 3120 C CA . LEU B 1 191 ? -2.146 10.734 -0.339 1 98.88 191 LEU B CA 1
ATOM 3121 C C . LEU B 1 191 ? -0.856 11.445 -0.733 1 98.88 191 LEU B C 1
ATOM 3123 O O . LEU B 1 191 ? -0.554 12.523 -0.213 1 98.88 191 LEU B O 1
ATOM 3127 N N . ASN B 1 192 ? -0.142 10.859 -1.69 1 98.56 192 ASN B N 1
ATOM 3128 C CA . ASN B 1 192 ? 1.165 11.406 -2.041 1 98.56 192 ASN B CA 1
ATOM 3129 C C . ASN B 1 192 ? 1.037 12.703 -2.844 1 98.56 192 ASN B C 1
ATOM 3131 O O . ASN B 1 192 ? 1.901 13.57 -2.764 1 98.56 192 ASN B O 1
ATOM 3135 N N . ALA B 1 193 ? -0.052 12.836 -3.592 1 98.44 193 ALA B N 1
ATOM 3136 C CA . ALA B 1 193 ? -0.314 14.109 -4.246 1 98.44 193 ALA B CA 1
ATOM 3137 C C . ALA B 1 193 ? -0.489 15.227 -3.217 1 98.44 193 ALA B C 1
ATOM 3139 O O . ALA B 1 193 ? 0.067 16.312 -3.373 1 98.44 193 ALA B O 1
ATOM 3140 N N . ILE B 1 194 ? -1.262 14.961 -2.164 1 98.81 194 ILE B N 1
ATOM 3141 C CA . ILE B 1 194 ? -1.523 15.953 -1.123 1 98.81 194 ILE B CA 1
ATOM 3142 C C . ILE B 1 194 ? -0.226 16.281 -0.391 1 98.81 194 ILE B C 1
ATOM 3144 O O . ILE B 1 194 ? 0.099 17.453 -0.196 1 98.81 194 ILE B O 1
ATOM 3148 N N . LEU B 1 195 ? 0.545 15.266 0.001 1 98.62 195 LEU B N 1
ATOM 3149 C CA . LEU B 1 195 ? 1.764 15.484 0.774 1 98.62 195 LEU B CA 1
ATOM 3150 C C . LEU B 1 195 ? 2.812 16.219 -0.058 1 98.62 195 LEU B C 1
ATOM 3152 O O . LEU B 1 195 ? 3.59 17.016 0.475 1 98.62 195 LEU B O 1
ATOM 3156 N N . THR B 1 196 ? 2.826 15.914 -1.367 1 97.62 196 THR B N 1
ATOM 3157 C CA . THR B 1 196 ? 3.705 16.656 -2.27 1 97.62 196 THR B CA 1
ATOM 3158 C C . THR B 1 196 ? 3.336 18.125 -2.299 1 97.62 196 THR B C 1
ATOM 3160 O O . THR B 1 196 ? 4.211 19 -2.213 1 97.62 196 THR B O 1
ATOM 3163 N N . GLU B 1 197 ? 2.055 18.391 -2.424 1 97.38 197 GLU B N 1
ATOM 3164 C CA . GLU B 1 197 ? 1.579 19.766 -2.42 1 97.38 197 GLU B CA 1
ATOM 3165 C C . GLU B 1 197 ? 1.909 20.469 -1.101 1 97.38 197 GLU B C 1
ATOM 3167 O O . GLU B 1 197 ? 2.307 21.625 -1.089 1 97.38 197 GLU B O 1
ATOM 3172 N N . VAL B 1 198 ? 1.74 19.797 0.033 1 98.44 198 VAL B N 1
ATOM 3173 C CA . VAL B 1 198 ? 2.051 20.344 1.351 1 98.44 198 VAL B CA 1
ATOM 3174 C C . VAL B 1 198 ? 3.527 20.719 1.415 1 98.44 198 VAL B C 1
ATOM 3176 O O . VAL B 1 198 ? 3.871 21.812 1.87 1 98.44 198 VAL B O 1
ATOM 3179 N N . ALA B 1 199 ? 4.426 19.812 0.953 1 97.44 199 ALA B N 1
ATOM 3180 C CA . ALA B 1 199 ? 5.859 20.094 0.944 1 97.44 199 ALA B CA 1
ATOM 3181 C C . ALA B 1 199 ? 6.172 21.344 0.126 1 97.44 199 ALA B C 1
ATOM 3183 O O . ALA B 1 199 ? 6.973 22.188 0.544 1 97.44 199 ALA B O 1
ATOM 3184 N N . TRP B 1 200 ? 5.57 21.453 -1.016 1 96.38 200 TRP B N 1
ATOM 3185 C CA . TRP B 1 200 ? 5.793 22.594 -1.903 1 96.38 200 TRP B CA 1
ATOM 3186 C C . TRP B 1 200 ? 5.332 23.891 -1.25 1 96.38 200 TRP B C 1
ATOM 3188 O O . TRP B 1 200 ? 6.004 24.922 -1.356 1 96.38 200 TRP B O 1
ATOM 3198 N N . ARG B 1 201 ? 4.219 23.859 -0.596 1 97.25 201 ARG B N 1
ATOM 3199 C CA . ARG B 1 201 ? 3.684 25.047 0.051 1 97.25 201 ARG B CA 1
ATOM 3200 C C . ARG B 1 201 ? 4.559 25.469 1.226 1 97.25 201 ARG B C 1
ATOM 3202 O O . ARG B 1 201 ? 4.812 26.672 1.419 1 97.25 201 ARG B O 1
ATOM 3209 N N . LEU B 1 202 ? 4.945 24.484 1.989 1 96.56 202 LEU B N 1
ATOM 3210 C CA . LEU B 1 202 ? 5.855 24.812 3.082 1 96.56 202 LEU B CA 1
ATOM 3211 C C . LEU B 1 202 ? 7.125 25.484 2.555 1 96.56 202 LEU B C 1
ATOM 3213 O O . LEU B 1 202 ? 7.574 26.484 3.102 1 96.56 202 LEU B O 1
ATOM 3217 N N . ASP B 1 203 ? 7.645 24.906 1.494 1 96.06 203 ASP B N 1
ATOM 3218 C CA . ASP B 1 203 ? 8.836 25.484 0.874 1 96.06 203 ASP B CA 1
ATOM 3219 C C . ASP B 1 203 ? 8.578 26.906 0.39 1 96.06 203 ASP B C 1
ATOM 3221 O O . ASP B 1 203 ? 9.414 27.797 0.572 1 96.06 203 ASP B O 1
ATOM 3225 N N . ALA B 1 204 ? 7.48 27.141 -0.191 1 94.69 204 ALA B N 1
ATOM 3226 C CA . ALA B 1 204 ? 7.109 28.453 -0.721 1 94.69 204 ALA B CA 1
ATOM 3227 C C . ALA B 1 204 ? 6.973 29.484 0.4 1 94.69 204 ALA B C 1
ATOM 3229 O O . ALA B 1 204 ? 7.172 30.672 0.181 1 94.69 204 ALA B O 1
ATOM 3230 N N . MET B 1 205 ? 6.691 29.031 1.569 1 94.88 205 MET B N 1
ATOM 3231 C CA . MET B 1 205 ? 6.539 29.906 2.732 1 94.88 205 MET B CA 1
ATOM 3232 C C . MET B 1 205 ? 7.887 30.156 3.41 1 94.88 205 MET B C 1
ATOM 3234 O O . MET B 1 205 ? 7.957 30.828 4.43 1 94.88 205 MET B O 1
ATOM 3238 N N . GLY B 1 206 ? 8.945 29.484 2.863 1 92.62 206 GLY B N 1
ATOM 3239 C CA . GLY B 1 206 ? 10.281 29.656 3.414 1 92.62 206 GLY B CA 1
ATOM 3240 C C . GLY B 1 206 ? 10.578 28.688 4.551 1 92.62 206 GLY B C 1
ATOM 3241 O O . GLY B 1 206 ? 11.578 28.844 5.258 1 92.62 206 GLY B O 1
ATOM 3242 N N . MET B 1 207 ? 9.695 27.75 4.691 1 92.62 207 MET B N 1
ATOM 3243 C CA . MET B 1 207 ? 9.906 26.719 5.691 1 92.62 207 MET B CA 1
ATOM 3244 C C . MET B 1 207 ? 10.539 25.484 5.062 1 92.62 207 MET B C 1
ATOM 3246 O O . MET B 1 207 ? 10.133 25.047 3.977 1 92.62 207 MET B O 1
ATOM 3250 N N . GLU B 1 208 ? 11.531 24.984 5.637 1 91.5 208 GLU B N 1
ATOM 3251 C CA . GLU B 1 208 ? 12.125 23.75 5.121 1 91.5 208 GLU B CA 1
ATOM 3252 C C . GLU B 1 208 ? 11.203 22.562 5.355 1 91.5 208 GLU B C 1
ATOM 3254 O O . GLU B 1 208 ? 10.922 22.203 6.5 1 91.5 208 GLU B O 1
ATOM 3259 N N . PRO B 1 209 ? 10.711 21.984 4.301 1 94.62 209 PRO B N 1
ATOM 3260 C CA . PRO B 1 209 ? 9.844 20.828 4.5 1 94.62 209 PRO B CA 1
ATOM 3261 C C . PRO B 1 209 ? 10.578 19.656 5.16 1 94.62 209 PRO B C 1
ATOM 3263 O O . PRO B 1 209 ? 11.695 19.312 4.766 1 94.62 209 PRO B O 1
ATOM 3266 N N . PRO B 1 210 ? 10.031 19.047 6.164 1 96.44 210 PRO B N 1
ATOM 3267 C CA . PRO B 1 210 ? 10.648 17.906 6.859 1 96.44 210 PRO B CA 1
ATOM 3268 C C . PRO B 1 210 ? 10.461 16.594 6.121 1 96.44 210 PRO B C 1
ATOM 3270 O O . PRO B 1 210 ? 9.68 15.742 6.555 1 96.44 210 PRO B O 1
ATOM 3273 N N . VAL B 1 211 ? 11.234 16.375 5.078 1 96.81 211 VAL B N 1
ATOM 3274 C CA . VAL B 1 211 ? 11.094 15.227 4.195 1 96.81 211 VAL B CA 1
ATOM 3275 C C . VAL B 1 211 ? 12.195 14.211 4.488 1 96.81 211 VAL B C 1
ATOM 3277 O O . VAL B 1 211 ? 13.352 14.586 4.695 1 96.81 211 VAL B O 1
ATOM 3280 N N . TYR B 1 212 ? 11.828 12.977 4.59 1 97.19 212 TYR B N 1
ATOM 3281 C CA . TYR B 1 212 ? 12.805 11.898 4.738 1 97.19 212 TYR B CA 1
ATOM 3282 C C . TYR B 1 212 ? 13.516 11.625 3.418 1 97.19 212 TYR B C 1
ATOM 3284 O O . TYR B 1 212 ? 12.953 11.844 2.344 1 97.19 212 TYR B O 1
ATOM 3292 N N . ILE B 1 213 ? 14.719 11.203 3.576 1 94.5 213 ILE B N 1
ATOM 3293 C CA . ILE B 1 213 ? 15.531 10.797 2.43 1 94.5 213 ILE B CA 1
ATOM 3294 C C . ILE B 1 213 ? 15.742 9.281 2.457 1 94.5 213 ILE B C 1
ATOM 3296 O O . ILE B 1 213 ? 15.82 8.68 3.531 1 94.5 213 ILE B O 1
ATOM 3300 N N . SER B 1 214 ? 15.758 8.688 1.257 1 92.94 214 SER B N 1
ATOM 3301 C CA . SER B 1 214 ? 15.945 7.242 1.177 1 92.94 214 SER B CA 1
ATOM 3302 C C . SER B 1 214 ? 17.203 6.809 1.931 1 92.94 214 SER B C 1
ATOM 3304 O O . SER B 1 214 ? 18.25 7.438 1.81 1 92.94 214 SER B O 1
ATOM 3306 N N . ALA B 1 215 ? 17.062 5.699 2.625 1 90.19 215 ALA B N 1
ATOM 3307 C CA . ALA B 1 215 ? 18.078 5.262 3.562 1 90.19 215 ALA B CA 1
ATOM 3308 C C . ALA B 1 215 ? 19.391 4.934 2.836 1 90.19 215 ALA B C 1
ATOM 3310 O O . ALA B 1 215 ? 20.469 5.027 3.418 1 90.19 215 ALA B O 1
ATOM 3311 N N . ASN B 1 216 ? 19.297 4.57 1.541 1 89.38 216 ASN B N 1
ATOM 3312 C CA . ASN B 1 216 ? 20.469 4.137 0.799 1 89.38 216 ASN B CA 1
ATOM 3313 C C . ASN B 1 216 ? 21.141 5.301 0.082 1 89.38 216 ASN B C 1
ATOM 3315 O O . ASN B 1 216 ? 22.156 5.117 -0.602 1 89.38 216 ASN B O 1
ATOM 3319 N N . MET B 1 217 ? 20.641 6.535 0.278 1 89.44 217 MET B N 1
ATOM 3320 C CA . MET B 1 217 ? 21.203 7.73 -0.335 1 89.44 217 MET B CA 1
ATOM 3321 C C . MET B 1 217 ? 22.203 8.398 0.606 1 89.44 217 MET B C 1
ATOM 3323 O O . MET B 1 217 ? 22.094 8.266 1.826 1 89.44 217 MET B O 1
ATOM 3327 N N . PRO B 1 218 ? 23.141 9.102 0.044 1 88.81 218 PRO B N 1
ATOM 3328 C CA . PRO B 1 218 ? 24.141 9.781 0.88 1 88.81 218 PRO B CA 1
ATOM 3329 C C . PRO B 1 218 ? 23.516 10.789 1.839 1 88.81 218 PRO B C 1
ATOM 3331 O O . PRO B 1 218 ? 22.594 11.523 1.454 1 88.81 218 PRO B O 1
ATOM 3334 N N . GLY B 1 219 ? 23.938 10.758 3.145 1 91 219 GLY B N 1
ATOM 3335 C CA . GLY B 1 219 ? 23.516 11.734 4.141 1 91 219 GLY B CA 1
ATOM 3336 C C . GLY B 1 219 ? 22.172 11.422 4.75 1 91 219 GLY B C 1
ATOM 3337 O O . GLY B 1 219 ? 21.719 12.117 5.66 1 91 219 GLY B O 1
ATOM 3338 N N . ALA B 1 220 ? 21.609 10.336 4.285 1 92.75 220 ALA B N 1
ATOM 3339 C CA . ALA B 1 220 ? 20.25 10 4.695 1 92.75 220 ALA B CA 1
ATOM 3340 C C . ALA B 1 220 ? 20.188 9.695 6.188 1 92.75 220 ALA B C 1
ATOM 3342 O O . ALA B 1 220 ? 19.266 10.133 6.879 1 92.75 220 ALA B O 1
ATOM 3343 N N . ALA B 1 221 ? 21.156 9.008 6.68 1 92.69 221 ALA B N 1
ATOM 3344 C CA . ALA B 1 221 ? 21.125 8.531 8.062 1 92.69 221 ALA B CA 1
ATOM 3345 C C . ALA B 1 221 ? 21.062 9.695 9.047 1 92.69 221 ALA B C 1
ATOM 3347 O O . ALA B 1 221 ? 20.172 9.742 9.906 1 92.69 221 ALA B O 1
ATOM 3348 N N . GLU B 1 222 ? 21.906 10.633 8.93 1 95.44 222 GLU B N 1
ATOM 3349 C CA . GLU B 1 222 ? 21.969 11.773 9.836 1 95.44 222 GLU B CA 1
ATOM 3350 C C . GLU B 1 222 ? 20.719 12.648 9.695 1 95.44 222 GLU B C 1
ATOM 3352 O O . GLU B 1 222 ? 20.125 13.039 10.695 1 95.44 222 GLU B O 1
ATOM 3357 N N . HIS B 1 223 ? 20.375 12.945 8.477 1 95.88 223 HIS B N 1
ATOM 3358 C CA . HIS B 1 223 ? 19.203 13.773 8.211 1 95.88 223 HIS B CA 1
ATOM 3359 C C . HIS B 1 223 ? 17.938 13.164 8.805 1 95.88 223 HIS B C 1
ATOM 3361 O O . HIS B 1 223 ? 17.203 13.836 9.523 1 95.88 223 HIS B O 1
ATOM 3367 N N . ASN B 1 224 ? 17.75 11.891 8.508 1 96.94 224 ASN B N 1
ATOM 3368 C CA . ASN B 1 224 ? 16.547 11.211 8.984 1 96.94 224 ASN B CA 1
ATOM 3369 C C . ASN B 1 224 ? 16.547 11.07 10.5 1 96.94 224 ASN B C 1
ATOM 3371 O O . ASN B 1 224 ? 15.5 11.164 11.141 1 96.94 224 ASN B O 1
ATOM 3375 N N . ALA B 1 225 ? 17.703 10.867 11.062 1 96.75 225 ALA B N 1
ATOM 3376 C CA . ALA B 1 225 ? 17.797 10.781 12.516 1 96.75 225 ALA B CA 1
ATOM 3377 C C . ALA B 1 225 ? 17.375 12.086 13.18 1 96.75 225 ALA B C 1
ATOM 3379 O O . ALA B 1 225 ? 16.766 12.078 14.25 1 96.75 225 ALA B O 1
ATOM 3380 N N . GLY B 1 226 ? 17.719 13.18 12.602 1 97.69 226 GLY B N 1
ATOM 3381 C CA . GLY B 1 226 ? 17.281 14.477 13.102 1 97.69 226 GLY B CA 1
ATOM 3382 C C . GLY B 1 226 ? 15.781 14.648 13.094 1 97.69 226 GLY B C 1
ATOM 3383 O O . GLY B 1 226 ? 15.203 15.141 14.062 1 97.69 226 GLY B O 1
ATOM 3384 N N . LEU B 1 227 ? 15.188 14.227 12.039 1 97.56 227 LEU B N 1
ATOM 3385 C CA . LEU B 1 227 ? 13.734 14.305 11.938 1 97.56 227 LEU B CA 1
ATOM 3386 C C . LEU B 1 227 ? 13.07 13.375 12.945 1 97.56 227 LEU B C 1
ATOM 3388 O O . LEU B 1 227 ? 12.078 13.75 13.578 1 97.56 227 LEU B O 1
ATOM 3392 N N . VAL B 1 228 ? 13.609 12.172 13.078 1 97.56 228 VAL B N 1
ATOM 3393 C CA . VAL B 1 228 ? 13.07 11.211 14.031 1 97.56 228 VAL B CA 1
ATOM 3394 C C . VAL B 1 228 ? 13.141 11.789 15.445 1 97.56 228 VAL B C 1
ATOM 3396 O O . VAL B 1 228 ? 12.164 11.719 16.203 1 97.56 228 VAL B O 1
ATOM 3399 N N . ALA B 1 229 ? 14.227 12.367 15.766 1 97.62 229 ALA B N 1
ATOM 3400 C CA . ALA B 1 229 ? 14.406 12.945 17.094 1 97.62 229 ALA B CA 1
ATOM 3401 C C . ALA B 1 229 ? 13.367 14.031 17.359 1 97.62 229 ALA B C 1
ATOM 3403 O O . ALA B 1 229 ? 12.867 14.164 18.484 1 97.62 229 ALA B O 1
ATOM 3404 N N . ARG B 1 230 ? 13.07 14.734 16.391 1 97.19 230 ARG B N 1
ATOM 3405 C CA . ARG B 1 230 ? 12.156 15.867 16.516 1 97.19 230 ARG B CA 1
ATOM 3406 C C . ARG B 1 230 ? 10.719 15.391 16.734 1 97.19 230 ARG B C 1
ATOM 3408 O O . ARG B 1 230 ? 9.953 16.016 17.469 1 97.19 230 ARG B O 1
ATOM 3415 N N . PHE B 1 231 ? 10.344 14.25 16.109 1 96.94 231 PHE B N 1
ATOM 3416 C CA . PHE B 1 231 ? 8.922 13.945 16.062 1 96.94 231 PHE B CA 1
ATOM 3417 C C . PHE B 1 231 ? 8.609 12.672 16.828 1 96.94 231 PHE B C 1
ATOM 3419 O O . PHE B 1 231 ? 7.445 12.297 16.984 1 96.94 231 PHE B O 1
ATOM 3426 N N . ARG B 1 232 ? 9.57 12.023 17.453 1 95.5 232 ARG B N 1
ATOM 3427 C CA . ARG B 1 232 ? 9.391 10.734 18.109 1 95.5 232 ARG B CA 1
ATOM 3428 C C . ARG B 1 232 ? 8.453 10.867 19.312 1 95.5 232 ARG B C 1
ATOM 3430 O O . ARG B 1 232 ? 7.742 9.914 19.656 1 95.5 232 ARG B O 1
ATOM 3437 N N . SER B 1 233 ? 8.406 11.961 19.938 1 95.44 233 SER B N 1
ATOM 3438 C CA . SER B 1 233 ? 7.559 12.148 21.109 1 95.44 233 SER B CA 1
ATOM 3439 C C . SER B 1 233 ? 6.082 12.141 20.719 1 95.44 233 SER B C 1
ATOM 3441 O O . SER B 1 233 ? 5.219 11.883 21.562 1 95.44 233 SER B O 1
ATOM 3443 N N . ARG B 1 234 ? 5.777 12.406 19.469 1 95.56 234 ARG B N 1
ATOM 3444 C CA . ARG B 1 234 ? 4.387 12.5 19.031 1 95.56 234 ARG B CA 1
ATOM 3445 C C . ARG B 1 234 ? 4.031 11.367 18.078 1 95.56 234 ARG B C 1
ATOM 3447 O O . ARG B 1 234 ? 2.9 11.281 17.594 1 95.56 234 ARG B O 1
ATOM 3454 N N . ASN B 1 235 ? 4.949 10.508 17.781 1 96.44 235 ASN B N 1
ATOM 3455 C CA . ASN B 1 235 ? 4.773 9.359 16.891 1 96.44 235 ASN B CA 1
ATOM 3456 C C . ASN B 1 235 ? 5.395 8.094 17.484 1 96.44 235 ASN B C 1
ATOM 3458 O O . ASN B 1 235 ? 6.574 7.812 17.25 1 96.44 235 ASN B O 1
ATOM 3462 N N . PRO B 1 236 ? 4.625 7.34 18.141 1 94.56 236 PRO B N 1
ATOM 3463 C CA . PRO B 1 236 ? 5.145 6.168 18.844 1 94.56 236 PRO B CA 1
ATOM 3464 C C . PRO B 1 236 ? 5.668 5.09 17.906 1 94.56 236 PRO B C 1
ATOM 3466 O O . PRO B 1 236 ? 6.277 4.113 18.344 1 94.56 236 PRO B O 1
ATOM 3469 N N . HIS B 1 237 ? 5.52 5.242 16.609 1 95.31 237 HIS B N 1
ATOM 3470 C CA . HIS B 1 237 ? 5.914 4.219 15.656 1 95.31 237 HIS B CA 1
ATOM 3471 C C . HIS B 1 237 ? 7.305 4.496 15.094 1 95.31 237 HIS B C 1
ATOM 3473 O O . HIS B 1 237 ? 7.797 3.748 14.25 1 95.31 237 HIS B O 1
ATOM 3479 N N . LEU B 1 238 ? 7.898 5.605 15.484 1 95 238 LEU B N 1
ATOM 3480 C CA . LEU B 1 238 ? 9.266 5.918 15.094 1 95 238 LEU B CA 1
ATOM 3481 C C . LEU B 1 238 ? 10.266 5.23 16.016 1 95 238 LEU B C 1
ATOM 3483 O O . LEU B 1 238 ? 9.992 5.043 17.203 1 95 238 LEU B O 1
#

Solvent-accessible surface area (backbone atoms only — not comparable to full-atom values): 23712 Å² total; per-residue (Å²): 104,66,69,59,54,51,38,52,51,48,37,66,68,72,35,49,67,46,43,50,51,50,24,49,53,48,45,54,14,48,74,68,73,24,39,40,35,24,30,30,45,37,76,34,27,47,53,16,53,66,48,31,87,36,30,19,24,46,58,63,34,32,52,58,82,49,69,66,25,24,46,79,71,24,40,59,55,5,58,54,43,32,55,36,78,84,50,21,52,62,63,55,69,81,47,89,76,50,54,48,22,32,36,39,40,37,35,51,55,28,24,48,32,21,67,33,35,32,49,52,44,38,48,73,52,49,27,50,35,33,26,39,26,10,55,62,20,26,73,74,45,74,55,34,93,83,68,46,36,32,67,77,68,30,78,41,63,39,58,50,65,35,49,60,56,33,28,74,37,68,36,62,90,79,43,84,45,40,18,32,52,44,58,68,39,38,49,44,51,52,52,33,44,29,52,35,49,31,38,39,50,35,37,76,72,72,40,81,55,59,52,30,49,24,76,89,42,90,69,14,64,64,56,39,49,54,50,46,66,72,39,37,90,72,23,84,43,87,104,66,67,59,54,49,38,51,51,49,36,66,68,72,36,49,68,45,45,50,51,51,24,49,53,48,46,54,13,48,74,67,73,24,39,39,34,24,30,30,45,37,77,34,28,48,53,15,54,65,48,32,85,36,30,19,24,46,58,62,34,33,52,59,81,52,72,64,26,24,46,81,71,25,40,60,54,5,58,53,44,31,55,35,76,84,51,22,51,59,62,55,70,80,48,90,77,49,55,48,20,32,36,39,38,37,36,52,53,28,24,48,33,22,67,33,36,32,49,52,45,38,48,75,50,49,26,50,34,34,25,39,25,10,54,64,19,29,72,72,47,74,55,33,92,84,68,46,38,32,69,76,67,30,78,40,63,39,60,51,65,35,48,62,54,32,27,74,39,67,37,63,90,79,45,83,45,39,18,32,52,43,58,68,40,38,49,44,50,51,52,32,44,29,53,36,51,30,39,38,50,35,39,74,73,72,37,82,54,58,53,31,50,25,76,89,42,90,69,14,63,64,56,39,49,53,50,46,67,71,40,38,88,74,22,82,41,88